Protein AF-A0A2N6B144-F1 (afdb_monomer)

Structure (mmCIF, N/CA/C/O backbone):
data_AF-A0A2N6B144-F1
#
_entry.id   AF-A0A2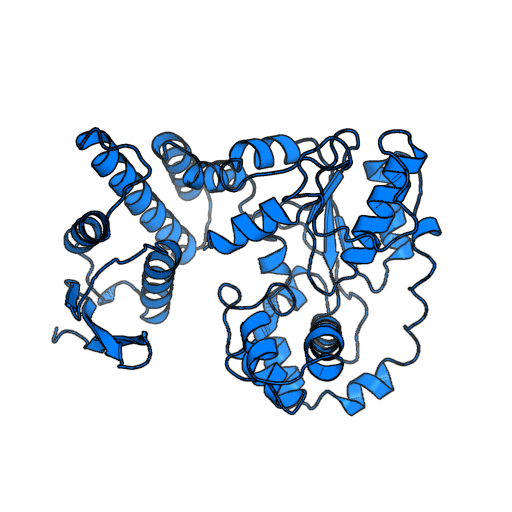N6B144-F1
#
loop_
_atom_site.group_PDB
_atom_site.id
_atom_site.type_symbol
_atom_site.label_atom_id
_atom_site.label_alt_id
_atom_site.label_comp_id
_atom_site.label_asym_id
_atom_site.label_entity_id
_atom_site.label_seq_id
_atom_site.pdbx_PDB_ins_code
_atom_site.Cartn_x
_atom_site.Cartn_y
_atom_site.Cartn_z
_atom_site.occupancy
_atom_site.B_iso_or_equiv
_atom_site.auth_seq_id
_atom_site.auth_comp_id
_atom_site.auth_asym_id
_atom_site.auth_atom_id
_atom_site.pdbx_PDB_model_num
ATOM 1 N N . MET A 1 1 ? -8.563 11.963 -6.409 1.00 45.41 1 MET A N 1
ATOM 2 C CA . MET A 1 1 ? -7.345 12.568 -7.002 1.00 45.41 1 MET A CA 1
ATOM 3 C C . MET A 1 1 ? -6.110 11.976 -6.321 1.00 45.41 1 MET A C 1
ATOM 5 O O . MET A 1 1 ? -6.163 11.755 -5.118 1.00 45.41 1 MET A O 1
ATOM 9 N N . VAL A 1 2 ? -5.032 11.639 -7.043 1.00 53.78 2 VAL A N 1
ATOM 10 C CA . VAL A 1 2 ? -3.823 11.057 -6.415 1.00 53.78 2 VAL A CA 1
ATOM 11 C C . VAL A 1 2 ? -3.133 12.129 -5.583 1.00 53.78 2 VAL A C 1
ATOM 13 O O . VAL A 1 2 ? -2.633 13.111 -6.125 1.00 53.78 2 VAL A O 1
ATOM 16 N N . HIS A 1 3 ? -3.101 11.970 -4.263 1.00 60.38 3 HIS A N 1
ATOM 17 C CA . HIS A 1 3 ? -2.415 12.937 -3.413 1.00 60.38 3 HIS A CA 1
ATOM 18 C C . HIS A 1 3 ? -0.895 12.818 -3.564 1.00 60.38 3 HIS A C 1
ATOM 20 O O . HIS A 1 3 ? -0.341 11.719 -3.585 1.00 60.38 3 HIS A O 1
ATOM 26 N N . LYS A 1 4 ? -0.184 13.952 -3.546 1.00 56.53 4 LYS A N 1
ATOM 27 C CA . LYS A 1 4 ? 1.290 13.998 -3.611 1.00 56.53 4 LYS A CA 1
ATOM 28 C C . LYS A 1 4 ? 1.956 13.174 -2.503 1.00 56.53 4 LYS A C 1
ATOM 30 O O . LYS A 1 4 ? 3.042 12.628 -2.683 1.00 56.53 4 LYS A O 1
ATOM 35 N N . LEU A 1 5 ? 1.308 13.069 -1.340 1.00 55.38 5 LEU A N 1
ATOM 36 C CA . LEU A 1 5 ? 1.765 12.220 -0.235 1.00 55.38 5 LEU A CA 1
ATOM 37 C C . LEU A 1 5 ? 1.720 10.729 -0.586 1.00 55.38 5 LEU A C 1
ATOM 39 O O . LEU A 1 5 ? 2.639 10.009 -0.217 1.00 55.38 5 LEU A O 1
ATOM 43 N N . LEU A 1 6 ? 0.708 10.295 -1.339 1.00 69.19 6 LEU A N 1
ATOM 44 C CA . LEU A 1 6 ? 0.580 8.912 -1.781 1.00 69.19 6 LEU A CA 1
ATOM 45 C C . LEU A 1 6 ? 1.672 8.539 -2.787 1.00 69.19 6 LEU A C 1
ATOM 47 O O . LEU A 1 6 ? 2.305 7.505 -2.619 1.00 69.19 6 LEU A O 1
ATOM 51 N N . ILE A 1 7 ? 1.946 9.402 -3.772 1.00 73.12 7 ILE A N 1
ATOM 52 C CA . ILE A 1 7 ? 3.039 9.176 -4.734 1.00 73.12 7 ILE A CA 1
ATOM 53 C C . ILE A 1 7 ? 4.362 9.009 -3.988 1.00 73.12 7 ILE A C 1
ATOM 55 O O . ILE A 1 7 ? 5.095 8.064 -4.240 1.00 73.12 7 ILE A O 1
ATOM 59 N N . ASN A 1 8 ? 4.643 9.877 -3.015 1.00 75.94 8 ASN A N 1
ATOM 60 C CA . ASN A 1 8 ? 5.875 9.779 -2.236 1.00 75.94 8 ASN A CA 1
ATOM 61 C C . ASN A 1 8 ? 5.962 8.497 -1.399 1.00 75.94 8 ASN A C 1
ATOM 63 O O . ASN A 1 8 ? 7.047 7.933 -1.305 1.00 75.94 8 ASN A O 1
ATOM 67 N N . ASP A 1 9 ? 4.862 8.056 -0.778 1.00 80.31 9 ASP A N 1
ATOM 68 C CA . ASP A 1 9 ? 4.831 6.793 -0.031 1.00 80.31 9 ASP A CA 1
ATOM 69 C C . ASP A 1 9 ? 5.096 5.602 -0.970 1.00 80.31 9 ASP A C 1
ATOM 71 O O . ASP A 1 9 ? 5.915 4.746 -0.654 1.00 80.31 9 ASP A O 1
ATOM 75 N N . VAL A 1 10 ? 4.477 5.589 -2.155 1.00 82.06 10 VAL A N 1
ATOM 76 C CA . VAL A 1 10 ? 4.651 4.518 -3.148 1.00 82.06 10 VAL A CA 1
ATOM 77 C C . VAL A 1 10 ? 6.061 4.506 -3.726 1.00 82.06 10 VAL A C 1
ATOM 79 O O . VAL A 1 10 ? 6.677 3.445 -3.760 1.00 82.06 10 VAL A O 1
ATOM 82 N N . LEU A 1 11 ? 6.598 5.659 -4.135 1.00 79.75 11 LEU A N 1
ATOM 83 C CA . LEU A 1 11 ? 7.978 5.778 -4.617 1.00 79.75 11 LEU A CA 1
ATOM 84 C C . LEU A 1 11 ? 8.982 5.301 -3.562 1.00 79.75 11 LEU A C 1
ATOM 86 O O . LEU A 1 11 ? 9.940 4.614 -3.894 1.00 79.75 11 LEU A O 1
ATOM 90 N N . ARG A 1 12 ? 8.749 5.662 -2.293 1.00 78.50 12 ARG A N 1
ATOM 91 C CA . ARG A 1 12 ? 9.614 5.292 -1.167 1.00 78.50 12 ARG A CA 1
ATOM 92 C C . ARG A 1 12 ? 9.569 3.796 -0.879 1.00 78.50 12 ARG A C 1
ATOM 94 O O . ARG A 1 12 ? 10.607 3.195 -0.624 1.00 78.50 12 ARG A O 1
ATOM 101 N N . ASP A 1 13 ? 8.369 3.224 -0.824 1.00 83.88 13 ASP A N 1
ATOM 102 C CA . ASP A 1 13 ? 8.195 1.890 -0.259 1.00 83.88 13 ASP A CA 1
ATOM 103 C C . ASP A 1 13 ? 8.275 0.783 -1.315 1.00 83.88 13 ASP A C 1
ATOM 105 O O . ASP A 1 13 ? 8.621 -0.346 -0.952 1.00 83.88 13 ASP A O 1
ATOM 109 N N . SER A 1 14 ? 7.987 1.079 -2.587 1.00 89.38 14 SER A N 1
ATOM 110 C CA . SER A 1 14 ? 8.008 0.081 -3.664 1.00 89.38 14 SER A CA 1
ATOM 111 C C . SER A 1 14 ? 9.380 -0.568 -3.815 1.00 89.38 14 SER A C 1
ATOM 113 O O . SER A 1 14 ? 10.409 0.100 -3.800 1.00 89.38 14 SER A O 1
ATOM 115 N N . ALA A 1 15 ? 9.384 -1.885 -3.987 1.00 91.56 15 ALA A N 1
ATOM 116 C CA . ALA A 1 15 ? 10.585 -2.665 -4.247 1.00 91.56 15 ALA A CA 1
ATOM 117 C C . ALA A 1 15 ? 10.649 -2.979 -5.743 1.00 91.56 15 ALA A C 1
ATOM 119 O O . ALA A 1 15 ? 9.982 -3.895 -6.227 1.00 91.56 15 ALA A O 1
ATOM 120 N N . VAL A 1 16 ? 11.419 -2.181 -6.482 1.00 92.75 16 VAL A N 1
ATOM 121 C CA . VAL A 1 16 ? 11.670 -2.391 -7.913 1.00 92.75 16 VAL A CA 1
ATOM 122 C C . VAL A 1 16 ? 13.075 -2.940 -8.063 1.00 92.75 16 VAL A C 1
ATOM 124 O O . VAL A 1 16 ? 14.030 -2.251 -7.710 1.00 92.75 16 VAL A O 1
ATOM 127 N N . SER A 1 17 ? 13.211 -4.167 -8.561 1.00 92.44 17 SER A N 1
ATOM 128 C CA . SER A 1 17 ? 14.530 -4.794 -8.677 1.00 92.44 17 SER A CA 1
ATOM 129 C C . SER A 1 17 ? 15.419 -4.100 -9.707 1.00 92.44 17 SER A C 1
ATOM 131 O O . SER A 1 17 ? 14.945 -3.669 -10.765 1.00 92.44 17 SER A O 1
ATOM 133 N N . LYS A 1 18 ? 16.718 -4.019 -9.408 1.00 90.25 18 LYS A N 1
ATOM 134 C CA . LYS A 1 18 ? 17.760 -3.601 -10.354 1.00 90.25 18 LYS A CA 1
ATOM 135 C C . LYS A 1 18 ? 17.944 -4.642 -11.462 1.00 90.25 18 LYS A C 1
ATOM 137 O O . LYS A 1 18 ? 17.937 -4.277 -12.634 1.00 90.25 18 LYS A O 1
ATOM 142 N N . GLU A 1 19 ? 18.002 -5.917 -11.087 1.00 91.38 19 GLU A N 1
ATOM 143 C CA . GLU A 1 19 ? 18.408 -7.022 -11.967 1.00 91.38 19 GLU A CA 1
ATOM 144 C C . GLU A 1 19 ? 17.214 -7.883 -12.408 1.00 91.38 19 GLU A C 1
ATOM 146 O O . GLU A 1 19 ? 17.092 -8.261 -13.575 1.00 91.38 19 GLU A O 1
ATOM 151 N N . GLU A 1 20 ? 16.268 -8.128 -11.502 1.00 93.12 20 GLU A N 1
ATOM 152 C CA . GLU A 1 20 ? 15.126 -9.007 -11.728 1.00 93.12 20 GLU A CA 1
ATOM 153 C C . GLU A 1 20 ? 13.906 -8.301 -12.316 1.00 93.12 20 GLU A C 1
ATOM 155 O O . GLU A 1 20 ? 13.755 -7.075 -12.301 1.00 93.12 20 GLU A O 1
ATOM 160 N N . LYS A 1 21 ? 12.975 -9.089 -12.853 1.00 93.94 21 LYS A N 1
ATOM 161 C CA . LYS A 1 21 ? 11.832 -8.572 -13.617 1.00 93.94 21 LYS A CA 1
ATOM 162 C C . LYS A 1 21 ? 10.627 -8.191 -12.763 1.00 93.94 21 LYS A C 1
ATOM 164 O O . LYS A 1 21 ? 9.527 -8.199 -13.293 1.00 93.94 21 LYS A O 1
ATOM 169 N N . TYR A 1 22 ? 10.782 -7.826 -11.490 1.00 96.38 22 TYR A N 1
ATOM 170 C CA . TYR A 1 22 ? 9.640 -7.488 -10.629 1.00 96.38 22 TYR A CA 1
ATOM 171 C C . TYR A 1 22 ? 9.606 -6.037 -10.140 1.00 96.38 22 TYR A C 1
ATOM 173 O O . TYR A 1 22 ? 10.629 -5.365 -9.982 1.00 96.38 22 TYR A O 1
ATOM 181 N N . ALA A 1 23 ? 8.385 -5.588 -9.856 1.00 95.62 23 ALA A N 1
ATOM 182 C CA . ALA A 1 23 ? 8.074 -4.396 -9.087 1.00 95.62 23 ALA A CA 1
ATOM 183 C C . ALA A 1 23 ? 6.974 -4.728 -8.071 1.00 95.62 23 ALA A C 1
ATOM 185 O O . ALA A 1 23 ? 5.839 -5.032 -8.443 1.00 95.62 23 ALA A O 1
ATOM 186 N N . TYR A 1 24 ? 7.315 -4.673 -6.787 1.00 95.56 24 TYR A N 1
ATOM 187 C CA . TYR A 1 24 ? 6.402 -4.950 -5.687 1.00 95.56 24 TYR A CA 1
ATOM 188 C C . TYR A 1 24 ? 5.908 -3.651 -5.045 1.00 95.56 24 TYR A C 1
ATOM 190 O O . TYR A 1 24 ? 6.710 -2.836 -4.583 1.00 95.56 24 TYR A O 1
ATOM 198 N N . PHE A 1 25 ? 4.587 -3.486 -4.983 1.00 93.88 25 PHE A N 1
ATOM 199 C CA . PHE A 1 25 ? 3.915 -2.345 -4.362 1.00 93.88 25 PHE A CA 1
ATOM 200 C C . PHE A 1 25 ? 3.416 -2.751 -2.975 1.00 93.88 25 PHE A C 1
ATOM 202 O O . PHE A 1 25 ? 2.409 -3.456 -2.869 1.00 93.88 25 PHE A O 1
ATOM 209 N N . PRO A 1 26 ? 4.103 -2.358 -1.897 1.00 92.44 26 PRO A N 1
ATOM 210 C CA . PRO A 1 26 ? 3.796 -2.866 -0.576 1.00 92.44 26 PRO A CA 1
ATOM 211 C C . PRO A 1 26 ? 2.563 -2.229 0.047 1.00 92.44 26 PRO A C 1
ATOM 213 O O . PRO A 1 26 ? 2.317 -1.030 -0.068 1.00 92.44 26 PRO A O 1
ATOM 216 N N . ILE A 1 27 ? 1.853 -3.037 0.830 1.00 93.62 27 ILE A N 1
ATOM 217 C CA . ILE A 1 27 ? 0.702 -2.603 1.615 1.00 93.62 27 ILE A CA 1
ATOM 218 C C . ILE A 1 27 ? 0.963 -2.897 3.090 1.00 93.62 27 ILE A C 1
ATOM 220 O O . ILE A 1 27 ? 1.301 -4.016 3.490 1.00 93.62 27 ILE A O 1
ATOM 224 N N . GLY A 1 28 ? 0.801 -1.875 3.935 1.00 91.44 28 GLY A N 1
ATOM 225 C CA . GLY A 1 28 ? 0.927 -2.026 5.381 1.00 91.44 28 GLY A CA 1
ATOM 226 C C . GLY A 1 28 ? 0.003 -3.132 5.893 1.00 91.44 28 GLY A C 1
ATOM 227 O O . GLY A 1 28 ? -1.165 -3.181 5.524 1.00 91.44 28 GLY A O 1
ATOM 228 N N . LYS A 1 29 ? 0.528 -4.018 6.748 1.00 93.12 29 LYS A N 1
ATOM 229 C CA . LYS A 1 29 ? -0.225 -5.114 7.397 1.00 93.12 29 LYS A CA 1
ATOM 230 C C . LYS A 1 29 ? -0.745 -6.230 6.469 1.00 93.12 29 LYS A C 1
ATOM 232 O O . LYS A 1 29 ? -1.492 -7.090 6.933 1.00 93.12 29 LYS A O 1
ATOM 237 N N . ALA A 1 30 ? -0.260 -6.290 5.229 1.00 92.56 30 ALA A N 1
ATOM 238 C CA . ALA A 1 30 ? -0.461 -7.400 4.292 1.00 92.56 30 ALA A CA 1
ATOM 239 C C . ALA A 1 30 ? 0.868 -8.139 4.015 1.00 92.56 30 ALA A C 1
ATOM 241 O O . ALA A 1 30 ? 1.369 -8.156 2.900 1.00 92.56 30 ALA A O 1
ATOM 242 N N . ALA A 1 31 ? 1.505 -8.669 5.069 1.00 88.19 31 ALA A N 1
ATOM 243 C CA . ALA A 1 31 ? 2.791 -9.391 5.005 1.00 88.19 31 ALA A CA 1
ATOM 244 C C . ALA A 1 31 ? 3.991 -8.621 4.405 1.00 88.19 31 ALA A C 1
ATOM 246 O O . ALA A 1 31 ? 5.007 -9.229 4.090 1.00 88.19 31 ALA A O 1
ATOM 247 N N . ASN A 1 32 ? 3.927 -7.289 4.302 1.00 88.31 32 ASN A N 1
ATOM 248 C CA . ASN A 1 32 ? 4.950 -6.472 3.636 1.00 88.31 32 ASN A CA 1
ATOM 249 C C . ASN A 1 32 ? 6.405 -6.818 4.008 1.00 88.31 32 ASN A C 1
ATOM 251 O O . ASN A 1 32 ? 7.221 -7.063 3.124 1.00 88.31 32 ASN A O 1
ATOM 255 N N . THR A 1 33 ? 6.723 -6.872 5.303 1.00 85.44 33 THR A N 1
ATOM 256 C CA . THR A 1 33 ? 8.071 -7.201 5.787 1.00 85.44 33 THR A CA 1
ATOM 257 C C . THR A 1 33 ? 8.536 -8.573 5.295 1.00 85.44 33 THR A C 1
ATOM 259 O O . THR A 1 33 ? 9.674 -8.700 4.851 1.00 85.44 33 THR A O 1
ATOM 262 N N . ASN A 1 34 ? 7.655 -9.575 5.306 1.00 86.81 34 ASN A N 1
ATOM 263 C CA . ASN A 1 34 ? 7.978 -10.938 4.883 1.00 86.81 34 ASN A CA 1
ATOM 264 C C . ASN A 1 34 ? 8.206 -11.013 3.375 1.00 86.81 34 ASN A C 1
ATOM 266 O O . ASN A 1 34 ? 9.180 -11.610 2.943 1.00 86.81 34 ASN A O 1
ATOM 270 N N . ILE A 1 35 ? 7.371 -10.341 2.578 1.00 91.25 35 ILE A N 1
ATOM 271 C CA . ILE A 1 35 ? 7.537 -10.296 1.117 1.00 91.25 35 ILE A CA 1
ATOM 272 C C . ILE A 1 35 ? 8.842 -9.614 0.733 1.00 91.25 35 ILE A C 1
ATOM 274 O O . ILE A 1 35 ? 9.563 -10.103 -0.127 1.00 91.25 35 ILE A O 1
ATOM 278 N N . LYS A 1 36 ? 9.183 -8.510 1.400 1.00 89.12 36 LYS A N 1
ATOM 279 C CA . LYS A 1 36 ? 10.456 -7.828 1.174 1.00 89.12 36 LYS A CA 1
ATOM 280 C C . LYS A 1 36 ? 11.663 -8.700 1.530 1.00 89.12 36 LYS A C 1
ATOM 282 O O . LYS A 1 36 ? 12.627 -8.703 0.774 1.00 89.12 36 LYS A O 1
ATOM 287 N N . ARG A 1 37 ? 11.608 -9.448 2.640 1.00 86.12 37 ARG A N 1
ATOM 288 C CA . ARG A 1 37 ? 12.660 -10.416 3.003 1.00 86.12 37 ARG A CA 1
ATOM 289 C C . ARG A 1 37 ? 12.766 -11.538 1.979 1.00 86.12 37 ARG A C 1
ATOM 291 O O . ARG A 1 37 ? 13.858 -11.796 1.501 1.00 86.12 37 ARG A O 1
ATOM 298 N N . TRP A 1 38 ? 11.638 -12.123 1.590 1.00 88.56 38 TRP A N 1
ATOM 299 C CA . TRP A 1 38 ? 11.583 -13.172 0.578 1.00 88.56 38 TRP A CA 1
ATOM 300 C C . TRP A 1 38 ? 12.188 -12.716 -0.759 1.00 88.56 38 TRP A C 1
ATOM 302 O O . TRP A 1 38 ? 13.049 -13.396 -1.308 1.00 88.56 38 TRP A O 1
ATOM 312 N N . LEU A 1 39 ? 11.805 -11.535 -1.257 1.00 90.50 39 LEU A N 1
ATOM 313 C CA . LEU A 1 39 ? 12.391 -10.962 -2.473 1.00 90.50 39 LEU A CA 1
ATOM 314 C C . LEU A 1 39 ? 13.906 -10.790 -2.335 1.00 90.50 39 LEU A C 1
ATOM 316 O O . LEU A 1 39 ? 14.644 -11.148 -3.244 1.00 90.50 39 LEU A O 1
ATOM 320 N N . TRP A 1 40 ? 14.374 -10.290 -1.192 1.00 87.25 40 TRP A N 1
ATOM 321 C CA . TRP A 1 40 ? 15.803 -10.135 -0.932 1.00 87.25 40 TRP A CA 1
ATOM 322 C C . TRP A 1 40 ? 16.546 -11.474 -0.915 1.00 87.25 40 TRP A C 1
ATOM 324 O O . TRP A 1 40 ? 17.607 -11.603 -1.515 1.00 87.25 40 TRP A O 1
ATOM 334 N N . GLU A 1 41 ? 15.993 -12.489 -0.252 1.00 85.69 41 GLU A N 1
ATOM 335 C CA . GLU A 1 41 ? 16.571 -13.834 -0.203 1.00 85.69 41 GLU A CA 1
ATOM 336 C C . GLU A 1 41 ? 16.700 -14.443 -1.603 1.00 85.69 41 GLU A C 1
ATOM 338 O O . GLU A 1 41 ? 17.724 -15.056 -1.912 1.00 85.69 41 GLU A O 1
ATOM 343 N N . VAL A 1 42 ? 15.707 -14.225 -2.472 1.00 88.44 42 VAL A N 1
ATOM 344 C CA . VAL A 1 42 ? 15.773 -14.639 -3.880 1.00 88.44 42 VAL A CA 1
ATOM 345 C C . VAL A 1 42 ? 16.893 -13.902 -4.622 1.00 88.44 42 VAL A C 1
ATOM 347 O O . VAL A 1 42 ? 17.665 -14.541 -5.334 1.00 88.44 42 VAL A O 1
ATOM 350 N N . GLU A 1 43 ? 17.033 -12.588 -4.434 1.00 89.19 43 GLU A N 1
ATOM 351 C CA . GLU A 1 43 ? 18.105 -11.784 -5.049 1.00 89.19 43 GLU A CA 1
ATOM 352 C C . GLU A 1 43 ? 19.500 -12.254 -4.597 1.00 89.19 43 GLU A C 1
ATOM 354 O O . GLU A 1 43 ? 20.403 -12.433 -5.418 1.00 89.19 43 GLU A O 1
ATOM 359 N N . CYS A 1 44 ? 19.667 -12.552 -3.304 1.00 85.12 44 CYS A N 1
ATOM 360 C CA . CYS A 1 44 ? 20.898 -13.129 -2.761 1.00 85.12 44 CYS A CA 1
ATOM 361 C C . CYS A 1 44 ? 21.197 -14.512 -3.342 1.00 85.12 44 CYS A C 1
ATOM 363 O O . CYS A 1 44 ? 22.329 -14.779 -3.745 1.00 85.12 44 CYS A O 1
ATOM 365 N N . ALA A 1 45 ? 20.196 -15.395 -3.415 1.00 86.88 45 ALA A N 1
ATOM 366 C CA . ALA A 1 45 ? 20.359 -16.743 -3.963 1.00 86.88 45 ALA A CA 1
ATOM 367 C C . ALA A 1 45 ? 20.784 -16.733 -5.440 1.00 86.88 45 ALA A C 1
ATOM 369 O O . ALA A 1 45 ? 21.384 -17.692 -5.925 1.00 86.88 45 ALA A O 1
ATOM 370 N N . ARG A 1 46 ? 20.492 -15.641 -6.150 1.00 86.06 46 ARG A N 1
ATOM 371 C CA . ARG A 1 46 ? 20.848 -15.434 -7.556 1.00 86.06 46 ARG A CA 1
ATOM 372 C C . ARG A 1 46 ? 22.146 -14.645 -7.743 1.00 86.06 46 ARG A C 1
ATOM 374 O O . ARG A 1 46 ? 22.598 -14.478 -8.871 1.00 86.06 46 ARG A O 1
ATOM 381 N N . GLY A 1 47 ? 22.782 -14.236 -6.645 1.00 85.19 47 GLY A N 1
ATOM 382 C CA . GLY A 1 47 ? 24.083 -13.573 -6.645 1.00 85.19 47 GLY A CA 1
ATOM 383 C C . GLY A 1 47 ? 24.035 -12.077 -6.950 1.00 85.19 47 GLY A C 1
ATOM 384 O O . GLY A 1 47 ? 25.083 -11.501 -7.236 1.00 85.19 47 GLY A O 1
ATOM 385 N N . TYR A 1 48 ? 22.857 -11.449 -6.893 1.00 82.00 48 TYR A N 1
ATOM 386 C CA . TYR A 1 48 ? 22.708 -10.012 -7.150 1.00 82.00 48 TYR A CA 1
ATOM 387 C C . TYR A 1 48 ? 22.942 -9.147 -5.916 1.00 82.00 48 TYR A C 1
ATOM 389 O O . TYR A 1 48 ? 23.247 -7.968 -6.061 1.00 82.00 48 TYR A O 1
ATOM 397 N N . GLU A 1 49 ? 22.838 -9.719 -4.715 1.00 75.62 49 GLU A N 1
ATOM 398 C CA . GLU A 1 49 ? 23.005 -8.977 -3.469 1.00 75.62 49 GLU A CA 1
ATOM 399 C C . GLU A 1 49 ? 23.734 -9.794 -2.402 1.00 75.62 49 GLU A C 1
ATOM 401 O O . GLU A 1 49 ? 23.711 -11.029 -2.395 1.00 75.62 49 GLU A O 1
ATOM 406 N N . THR A 1 50 ? 24.374 -9.095 -1.467 1.00 66.62 50 THR A N 1
ATOM 407 C CA . THR A 1 50 ? 25.009 -9.738 -0.316 1.00 66.62 50 THR A CA 1
ATOM 408 C C . THR A 1 50 ? 23.968 -10.212 0.710 1.00 66.62 50 THR A C 1
ATOM 410 O O . THR A 1 50 ? 22.933 -9.563 0.889 1.00 66.62 50 THR A O 1
ATOM 413 N N . PRO A 1 51 ? 24.196 -11.356 1.390 1.00 66.44 51 PRO A N 1
ATOM 414 C CA . PRO A 1 51 ? 23.272 -11.853 2.399 1.00 66.44 51 PRO A CA 1
ATOM 415 C C . PRO A 1 51 ? 23.013 -10.818 3.489 1.00 66.44 51 PRO A C 1
ATOM 417 O O . PRO A 1 51 ? 23.934 -10.173 3.991 1.00 66.44 51 PRO A O 1
ATOM 420 N N . VAL A 1 52 ? 21.752 -10.723 3.895 1.00 62.22 52 VAL A N 1
ATOM 421 C CA . VAL A 1 52 ? 21.320 -9.903 5.024 1.00 62.22 52 VAL A CA 1
ATOM 422 C C . VAL A 1 52 ? 22.137 -10.249 6.285 1.00 62.22 52 VAL A C 1
ATOM 424 O O . VAL A 1 52 ? 22.203 -11.427 6.651 1.00 62.22 52 VAL A O 1
ATOM 427 N N . PRO A 1 53 ? 22.736 -9.268 6.992 1.00 57.09 53 PRO A N 1
ATOM 428 C CA . PRO A 1 53 ? 23.414 -9.518 8.264 1.00 57.09 53 PRO A CA 1
ATOM 429 C C . PRO A 1 53 ? 22.484 -10.173 9.300 1.00 57.09 53 PRO A C 1
ATOM 431 O O . PRO A 1 53 ? 21.296 -9.877 9.358 1.00 57.09 53 PRO A O 1
ATOM 434 N N . GLN A 1 54 ? 23.023 -11.024 10.182 1.00 48.28 54 GLN A N 1
ATOM 435 C CA . GLN A 1 54 ? 22.243 -11.681 11.252 1.00 48.28 54 GLN A CA 1
ATOM 436 C C . GLN A 1 54 ? 21.644 -10.709 12.292 1.00 48.28 54 GLN A C 1
ATOM 438 O O . GLN A 1 54 ? 20.769 -11.097 13.068 1.00 48.28 54 GLN A O 1
ATOM 443 N N . THR A 1 55 ? 22.116 -9.463 12.355 1.00 49.25 55 THR A N 1
ATOM 444 C CA . THR A 1 55 ? 21.574 -8.418 13.234 1.00 49.25 55 THR A CA 1
ATOM 445 C C . THR A 1 55 ? 20.375 -7.721 12.584 1.00 49.25 55 THR A C 1
ATOM 447 O O . THR A 1 55 ? 20.243 -7.714 11.369 1.00 49.25 55 THR A O 1
ATOM 450 N N . TYR A 1 56 ? 19.472 -7.168 13.409 1.00 46.09 56 TYR A N 1
ATOM 451 C CA . TYR A 1 56 ? 18.190 -6.561 13.008 1.00 46.09 56 TYR A CA 1
ATOM 452 C C . TYR A 1 56 ? 18.217 -5.895 11.617 1.00 46.09 56 TYR A C 1
ATOM 454 O O . TYR A 1 56 ? 18.835 -4.849 11.427 1.00 46.09 56 TYR A O 1
ATOM 462 N N . PHE A 1 57 ? 17.501 -6.510 10.673 1.00 56.59 57 PHE A N 1
ATOM 463 C CA . PHE A 1 57 ? 17.391 -6.073 9.288 1.00 56.59 57 PHE A CA 1
ATOM 464 C C . PHE A 1 57 ? 16.040 -5.402 9.041 1.00 56.59 57 PHE A C 1
ATOM 466 O O . PHE A 1 57 ? 14.993 -6.060 8.987 1.00 56.59 57 PHE A O 1
ATOM 473 N N . ASP A 1 58 ? 16.056 -4.077 8.901 1.00 63.84 58 ASP A N 1
ATOM 474 C CA . ASP A 1 58 ? 14.865 -3.311 8.547 1.00 63.84 58 ASP A CA 1
ATOM 475 C C . ASP A 1 58 ? 14.776 -3.117 7.032 1.00 63.84 58 ASP A C 1
ATOM 477 O O . ASP A 1 58 ? 15.211 -2.101 6.487 1.00 63.84 58 ASP A O 1
ATOM 481 N N . VAL A 1 59 ? 14.151 -4.086 6.359 1.00 60.91 59 VAL A N 1
ATOM 482 C CA . VAL A 1 59 ? 13.812 -4.045 4.923 1.00 60.91 59 VAL A CA 1
ATOM 483 C C . VAL A 1 59 ? 13.097 -2.765 4.472 1.00 60.91 59 VAL A C 1
ATOM 485 O O . VAL A 1 59 ? 12.999 -2.504 3.273 1.00 60.91 59 VAL A O 1
ATOM 488 N N . HIS A 1 60 ? 12.547 -1.966 5.392 1.00 64.25 60 HIS A N 1
ATOM 489 C CA . HIS A 1 60 ? 11.844 -0.735 5.051 1.00 64.25 60 HIS A CA 1
ATOM 490 C C . HIS A 1 60 ? 12.780 0.471 4.864 1.00 64.25 60 HIS A C 1
ATOM 492 O O . HIS A 1 60 ? 12.370 1.432 4.217 1.00 64.25 60 HIS A O 1
ATOM 498 N N . ASN A 1 61 ? 14.032 0.424 5.343 1.00 58.78 61 ASN A N 1
ATOM 499 C CA . ASN A 1 61 ? 14.948 1.578 5.303 1.00 58.78 61 ASN A CA 1
ATOM 500 C C . ASN A 1 61 ? 15.922 1.584 4.106 1.00 58.78 61 ASN A C 1
ATOM 502 O O . ASN A 1 61 ? 16.400 2.651 3.711 1.00 58.78 61 ASN A O 1
ATOM 506 N N . TYR A 1 62 ? 16.167 0.428 3.483 1.00 56.00 62 TYR A N 1
ATOM 507 C CA . TYR A 1 62 ? 17.174 0.253 2.422 1.00 56.00 62 TYR A CA 1
ATOM 508 C C . TYR A 1 62 ? 16.711 0.670 1.011 1.00 56.00 62 TYR A C 1
ATOM 510 O O . TYR A 1 62 ? 17.473 0.561 0.064 1.00 56.00 62 TYR A O 1
ATOM 518 N N . GLY A 1 63 ? 15.480 1.169 0.838 1.00 49.75 63 GLY A N 1
ATOM 519 C CA . GLY A 1 63 ? 15.012 1.753 -0.435 1.00 49.75 63 GLY A CA 1
ATOM 520 C C . GLY A 1 63 ? 15.123 3.283 -0.515 1.00 49.75 63 GLY A C 1
ATOM 521 O O . GLY A 1 63 ? 14.944 3.855 -1.588 1.00 49.75 63 GLY A O 1
ATOM 522 N N . TRP A 1 64 ? 15.391 3.961 0.612 1.00 47.47 64 TRP A N 1
ATOM 523 C CA . TRP A 1 64 ? 15.285 5.426 0.705 1.00 47.47 64 TRP A CA 1
ATOM 524 C C . TRP A 1 64 ? 16.472 6.123 1.382 1.00 47.47 64 TRP A C 1
ATOM 526 O O . TRP A 1 64 ? 16.884 7.182 0.914 1.00 47.47 64 TRP A O 1
ATOM 536 N N . ILE A 1 65 ? 17.008 5.578 2.483 1.00 47.62 65 ILE A N 1
ATOM 537 C CA . ILE A 1 65 ? 18.023 6.275 3.305 1.00 47.62 65 ILE A CA 1
ATOM 538 C C . ILE A 1 65 ? 19.444 5.881 2.894 1.00 47.62 65 ILE A C 1
ATOM 540 O O . ILE A 1 65 ? 20.334 6.729 2.884 1.00 47.62 65 ILE A O 1
ATOM 544 N N . ASN A 1 66 ? 19.623 4.631 2.474 1.00 49.81 66 ASN A N 1
ATOM 545 C CA . ASN A 1 66 ? 20.905 4.073 2.068 1.00 49.81 66 ASN A CA 1
ATOM 546 C C . ASN A 1 66 ? 20.813 3.681 0.590 1.00 49.81 66 ASN A C 1
ATOM 548 O O . ASN A 1 66 ? 20.565 2.534 0.246 1.00 49.81 66 ASN A O 1
ATOM 552 N N . ALA A 1 67 ? 20.944 4.669 -0.300 1.00 49.53 67 ALA A N 1
ATOM 553 C CA . ALA A 1 67 ? 21.085 4.436 -1.742 1.00 49.53 67 ALA A CA 1
ATOM 554 C C . ALA A 1 67 ? 22.485 3.894 -2.112 1.00 49.53 67 ALA A C 1
ATOM 556 O O . ALA A 1 67 ? 22.908 3.984 -3.267 1.00 49.53 67 ALA A O 1
ATOM 557 N N . ASP A 1 68 ? 23.230 3.390 -1.126 1.00 52.00 68 ASP A N 1
ATOM 558 C CA . ASP A 1 68 ? 24.472 2.679 -1.356 1.00 52.00 68 ASP A CA 1
ATOM 559 C C . ASP A 1 68 ? 24.188 1.284 -1.932 1.00 52.00 68 ASP A C 1
ATOM 561 O O . ASP A 1 68 ? 23.054 0.861 -2.162 1.00 52.00 68 ASP A O 1
ATOM 565 N N . ARG A 1 69 ? 25.266 0.606 -2.314 1.00 55.75 69 ARG A N 1
ATOM 566 C CA . ARG A 1 69 ? 25.249 -0.611 -3.130 1.00 55.75 69 ARG A CA 1
ATOM 567 C C . ARG A 1 69 ? 24.688 -1.846 -2.410 1.00 55.75 69 ARG A C 1
ATOM 569 O O . ARG A 1 69 ? 24.813 -2.922 -2.966 1.00 55.75 69 ARG A O 1
ATOM 576 N N . GLU A 1 70 ? 24.098 -1.699 -1.227 1.00 70.88 70 GLU A N 1
ATOM 577 C CA . GLU A 1 70 ? 23.737 -2.806 -0.330 1.00 70.88 70 GLU A CA 1
ATOM 578 C C . GLU A 1 70 ? 22.258 -3.217 -0.424 1.00 70.88 70 GLU A C 1
ATOM 580 O O . GLU A 1 70 ? 21.716 -3.790 0.515 1.00 70.88 70 GLU A O 1
ATOM 585 N N . THR A 1 71 ? 21.563 -2.869 -1.511 1.00 79.31 71 THR A N 1
ATOM 586 C CA . THR A 1 71 ? 20.144 -3.198 -1.724 1.00 79.31 71 THR A CA 1
ATOM 587 C C . THR A 1 71 ? 19.896 -3.664 -3.156 1.00 79.31 71 THR A C 1
ATOM 589 O O . THR A 1 71 ? 20.386 -3.017 -4.091 1.00 79.31 71 THR A O 1
ATOM 592 N N . PRO A 1 72 ? 19.053 -4.689 -3.384 1.00 85.19 72 PRO A N 1
ATOM 593 C CA . PRO A 1 72 ? 18.733 -5.145 -4.732 1.00 85.19 72 PRO A CA 1
ATOM 594 C C . PRO A 1 72 ? 17.736 -4.213 -5.438 1.00 85.19 72 PRO A C 1
ATOM 596 O O . PRO A 1 72 ? 17.447 -4.388 -6.623 1.00 85.19 72 PRO A O 1
ATOM 599 N N . TRP A 1 73 ? 17.189 -3.209 -4.739 1.00 88.88 73 TRP A N 1
ATOM 600 C CA . TRP A 1 73 ? 16.132 -2.342 -5.261 1.00 88.88 73 TRP A CA 1
ATOM 601 C C . TRP A 1 73 ? 16.631 -0.969 -5.700 1.00 88.88 73 TRP A C 1
ATOM 603 O O . TRP A 1 73 ? 17.546 -0.383 -5.121 1.00 88.88 73 TRP A O 1
ATOM 613 N N . ILE A 1 74 ? 15.989 -0.429 -6.732 1.00 86.25 74 ILE A N 1
ATOM 614 C CA . ILE A 1 74 ? 16.206 0.936 -7.206 1.00 86.25 74 ILE A CA 1
ATOM 615 C C . ILE A 1 74 ? 15.654 1.915 -6.161 1.00 86.25 74 ILE A C 1
ATOM 617 O O . ILE A 1 74 ? 14.498 1.811 -5.753 1.00 86.25 74 ILE A O 1
ATOM 621 N N . ALA A 1 75 ? 16.471 2.885 -5.750 1.00 82.19 75 ALA A N 1
ATOM 622 C CA . ALA A 1 75 ? 16.047 3.954 -4.856 1.00 82.19 75 ALA A CA 1
ATOM 623 C C . ALA A 1 75 ? 15.399 5.093 -5.657 1.00 82.19 75 ALA A C 1
ATOM 625 O O . ALA A 1 75 ? 16.046 5.700 -6.513 1.00 82.19 75 ALA A O 1
ATOM 626 N N . PHE A 1 76 ? 14.141 5.424 -5.355 1.00 80.12 76 PHE A N 1
ATOM 627 C CA . PHE A 1 76 ? 13.448 6.552 -5.981 1.00 80.12 76 PHE A CA 1
ATOM 628 C C . PHE A 1 76 ? 13.364 7.737 -5.025 1.00 80.12 76 PHE A C 1
ATOM 630 O O . PHE A 1 76 ? 12.892 7.642 -3.889 1.00 80.12 76 PHE A O 1
ATOM 637 N N . SER A 1 77 ? 13.802 8.900 -5.501 1.00 73.38 77 SER A N 1
ATOM 638 C CA . SER A 1 77 ? 13.583 10.152 -4.787 1.00 73.38 77 SER A CA 1
ATOM 639 C C . SER A 1 77 ? 12.191 10.708 -5.098 1.00 73.38 77 SER A C 1
ATOM 641 O O . SER A 1 77 ? 11.546 10.332 -6.076 1.00 73.38 77 SER A O 1
ATOM 643 N N . ARG A 1 78 ? 11.754 11.714 -4.334 1.00 66.69 78 ARG A N 1
ATOM 644 C CA . ARG A 1 78 ? 10.502 12.444 -4.616 1.00 66.69 78 ARG A CA 1
ATOM 645 C C . ARG A 1 78 ? 10.484 13.147 -5.981 1.00 66.69 78 ARG A C 1
ATOM 647 O O . ARG A 1 78 ? 9.425 13.581 -6.410 1.00 66.69 78 ARG A O 1
ATOM 654 N N . LYS A 1 79 ? 11.648 13.316 -6.618 1.00 66.25 79 LYS A N 1
ATOM 655 C CA . LYS A 1 79 ? 11.802 13.929 -7.945 1.00 66.25 79 LYS A CA 1
ATOM 656 C C . LYS A 1 79 ? 11.920 12.885 -9.063 1.00 66.25 79 LYS A C 1
ATOM 658 O O . LYS A 1 79 ? 11.924 13.252 -10.227 1.00 66.25 79 LYS A O 1
ATOM 663 N N . SER A 1 80 ? 11.990 11.600 -8.724 1.00 71.75 80 SER A N 1
ATOM 664 C CA . SER A 1 80 ? 12.265 10.501 -9.660 1.00 71.75 80 SER A CA 1
ATOM 665 C C . SER A 1 80 ? 10.984 9.864 -10.210 1.00 71.75 80 SER A C 1
ATOM 667 O O . SER A 1 80 ? 10.951 8.668 -10.474 1.00 71.75 80 SER A O 1
ATOM 669 N N . GLY A 1 81 ? 9.899 10.635 -10.346 1.00 74.25 81 GLY A N 1
ATOM 670 C CA . GLY A 1 81 ? 8.606 10.113 -10.798 1.00 74.25 81 GLY A CA 1
ATOM 671 C C . GLY A 1 81 ? 8.665 9.519 -12.212 1.00 74.25 81 GLY A C 1
ATOM 672 O O . GLY A 1 81 ? 8.181 8.412 -12.434 1.00 74.25 81 GLY A O 1
ATOM 673 N N . ALA A 1 82 ? 9.313 10.214 -13.150 1.00 76.00 82 ALA A N 1
ATOM 674 C CA . ALA A 1 82 ? 9.515 9.718 -14.513 1.00 76.00 82 ALA A CA 1
ATOM 675 C C . ALA A 1 82 ? 10.440 8.484 -14.555 1.00 76.00 82 ALA A C 1
ATOM 677 O O . ALA A 1 82 ? 10.151 7.514 -15.260 1.00 76.00 82 ALA A O 1
ATOM 678 N N . ASP A 1 83 ? 11.506 8.480 -13.747 1.00 82.81 83 ASP A N 1
ATOM 679 C CA . ASP A 1 83 ? 12.411 7.329 -13.621 1.00 82.81 83 ASP A CA 1
ATOM 680 C C . ASP A 1 83 ? 11.671 6.108 -13.069 1.00 82.81 83 ASP A C 1
ATOM 682 O O . ASP A 1 83 ? 11.871 4.993 -13.543 1.00 82.81 83 ASP A O 1
ATOM 686 N N . PHE A 1 84 ? 10.770 6.315 -12.103 1.00 85.25 84 PHE A N 1
ATOM 687 C CA . PHE A 1 84 ? 9.919 5.262 -11.560 1.00 85.25 84 PHE A CA 1
ATOM 688 C C . PHE A 1 84 ? 8.999 4.684 -12.629 1.00 85.25 84 PHE A C 1
ATOM 690 O O . PHE A 1 84 ? 8.990 3.473 -12.828 1.00 85.25 84 PHE A O 1
ATOM 697 N N . ALA A 1 85 ? 8.281 5.532 -13.371 1.00 84.25 85 ALA A N 1
ATOM 698 C CA . ALA A 1 85 ? 7.426 5.081 -14.467 1.00 84.25 85 ALA A CA 1
ATOM 699 C C . ALA A 1 85 ? 8.209 4.255 -15.504 1.00 84.25 85 ALA A C 1
ATOM 701 O O . ALA A 1 85 ? 7.765 3.181 -15.912 1.00 84.25 85 ALA A O 1
ATOM 702 N N . THR A 1 86 ? 9.403 4.727 -15.867 1.00 86.81 86 THR A N 1
ATOM 703 C CA . THR A 1 86 ? 10.310 4.040 -16.795 1.00 86.81 86 THR A CA 1
ATOM 704 C C . THR A 1 86 ? 10.751 2.688 -16.237 1.00 86.81 86 THR A C 1
ATOM 706 O O . THR A 1 86 ? 10.658 1.674 -16.927 1.00 86.81 86 THR A O 1
ATOM 709 N N . ALA A 1 87 ? 11.163 2.644 -14.968 1.00 89.38 87 ALA A N 1
ATOM 710 C CA . ALA A 1 87 ? 11.589 1.419 -14.305 1.00 89.38 87 ALA A CA 1
ATOM 711 C C . ALA A 1 87 ? 10.462 0.381 -14.203 1.00 89.38 87 ALA A C 1
ATOM 713 O O . ALA A 1 87 ? 10.739 -0.811 -14.268 1.00 89.38 87 ALA A O 1
ATOM 714 N N . LEU A 1 88 ? 9.199 0.802 -14.077 1.00 90.88 88 LEU A N 1
ATOM 715 C CA . LEU A 1 88 ? 8.036 -0.092 -14.007 1.00 90.88 88 LEU A CA 1
ATOM 716 C C . LEU A 1 88 ? 7.622 -0.697 -15.357 1.00 90.88 88 LEU A C 1
ATOM 718 O O . LEU A 1 88 ? 6.938 -1.730 -15.378 1.00 90.88 88 LEU A O 1
ATOM 722 N N . ALA A 1 89 ? 7.977 -0.060 -16.475 1.00 88.62 89 ALA A N 1
ATOM 723 C CA . ALA A 1 89 ? 7.489 -0.435 -17.802 1.00 88.62 89 ALA A CA 1
ATOM 724 C C . ALA A 1 89 ? 7.881 -1.872 -18.189 1.00 88.62 89 ALA A C 1
ATOM 726 O O . ALA A 1 89 ? 7.082 -2.589 -18.787 1.00 88.62 89 ALA A O 1
ATOM 727 N N . SER A 1 90 ? 9.075 -2.317 -17.788 1.00 88.38 90 SER A N 1
ATOM 728 C CA . SER A 1 90 ? 9.615 -3.645 -18.104 1.00 88.38 90 SER A CA 1
ATOM 729 C C . SER A 1 90 ? 9.475 -4.669 -16.971 1.00 88.38 90 SER A C 1
ATOM 731 O O . SER A 1 90 ? 10.119 -5.718 -17.017 1.00 88.38 90 SER A O 1
ATOM 733 N N . LYS A 1 91 ? 8.706 -4.359 -15.921 1.00 95.12 91 LYS A N 1
ATOM 734 C CA . LYS A 1 91 ? 8.595 -5.199 -14.720 1.00 95.12 91 LYS A CA 1
ATOM 735 C C . LYS A 1 91 ? 7.220 -5.845 -14.620 1.00 95.12 91 LYS A C 1
ATOM 737 O O . LYS A 1 91 ? 6.207 -5.215 -14.926 1.00 95.12 91 LYS A O 1
ATOM 742 N N . PHE A 1 92 ? 7.201 -7.066 -14.111 1.00 96.44 92 PHE A N 1
ATOM 743 C CA . PHE A 1 92 ? 6.041 -7.736 -13.555 1.00 96.44 92 PHE A CA 1
ATOM 744 C C . PHE A 1 92 ? 5.631 -7.024 -12.262 1.00 96.44 92 PHE A C 1
ATOM 746 O O . PHE A 1 92 ? 6.356 -7.026 -11.262 1.00 96.44 92 PHE A O 1
ATOM 753 N N . LYS A 1 93 ? 4.488 -6.348 -12.303 1.00 95.38 93 LYS A N 1
ATOM 754 C CA . LYS A 1 93 ? 3.963 -5.518 -11.223 1.00 95.38 93 LYS A CA 1
ATOM 755 C C . LYS A 1 93 ? 3.045 -6.358 -10.358 1.00 95.38 93 LYS A C 1
ATOM 757 O O . LYS A 1 93 ? 2.033 -6.862 -10.840 1.00 95.38 93 LYS A O 1
ATOM 762 N N . PHE A 1 94 ? 3.348 -6.463 -9.073 1.00 96.44 94 PHE A N 1
ATOM 763 C CA . PHE A 1 94 ? 2.473 -7.166 -8.146 1.00 96.44 94 PHE A CA 1
ATOM 764 C C . PHE A 1 94 ? 2.340 -6.452 -6.806 1.00 96.44 94 PHE A C 1
ATOM 766 O O . PHE A 1 94 ? 3.142 -5.593 -6.434 1.00 96.44 94 PHE A O 1
ATOM 773 N N . THR A 1 95 ? 1.294 -6.807 -6.075 1.00 95.94 95 THR A N 1
ATOM 774 C CA . THR A 1 95 ? 1.071 -6.375 -4.694 1.00 95.94 95 THR A CA 1
ATOM 775 C C . THR A 1 95 ? 0.528 -7.542 -3.880 1.00 95.94 95 THR A C 1
ATOM 777 O O . THR A 1 95 ? 0.048 -8.522 -4.450 1.00 95.94 95 THR A O 1
ATOM 780 N N . VAL A 1 96 ? 0.621 -7.441 -2.555 1.00 95.25 96 VAL A N 1
ATOM 781 C CA . VAL A 1 96 ? 0.043 -8.409 -1.622 1.00 95.25 96 VAL A CA 1
ATOM 782 C C . VAL A 1 96 ? -1.026 -7.703 -0.804 1.00 95.25 96 VAL A C 1
ATOM 784 O O . VAL A 1 96 ? -0.767 -6.665 -0.194 1.00 95.25 96 VAL A O 1
ATOM 787 N N . VAL A 1 97 ? -2.225 -8.270 -0.804 1.00 96.00 97 VAL A N 1
ATOM 788 C CA . VAL A 1 97 ? -3.415 -7.748 -0.133 1.00 96.00 97 VAL A CA 1
ATOM 789 C C . VAL A 1 97 ? -3.866 -8.704 0.965 1.00 96.00 97 VAL A C 1
ATOM 791 O O . VAL A 1 97 ? -3.463 -9.865 1.018 1.00 96.00 97 VAL A O 1
ATOM 794 N N . ARG A 1 98 ? -4.707 -8.203 1.865 1.00 94.31 98 ARG A N 1
ATOM 795 C CA . ARG A 1 98 ? -5.299 -8.967 2.967 1.00 94.31 98 ARG A CA 1
ATOM 796 C C . ARG A 1 98 ? -6.765 -8.619 3.146 1.00 94.31 98 ARG A C 1
ATOM 798 O O . ARG A 1 98 ? -7.138 -7.474 2.890 1.00 94.31 98 ARG A O 1
ATOM 805 N N . ASN A 1 99 ? -7.572 -9.547 3.656 1.00 94.88 99 ASN A N 1
ATOM 806 C CA . ASN A 1 99 ? -8.959 -9.260 4.009 1.00 94.88 99 ASN A CA 1
ATOM 807 C C . ASN A 1 99 ? -9.048 -7.973 4.872 1.00 94.88 99 ASN A C 1
ATOM 809 O O . ASN A 1 99 ? -8.354 -7.891 5.898 1.00 94.88 99 ASN A O 1
ATOM 813 N N . PRO A 1 100 ? -9.855 -6.958 4.489 1.00 96.38 100 PRO A N 1
ATOM 814 C CA . PRO A 1 100 ? -9.852 -5.653 5.157 1.00 96.38 100 PRO A CA 1
ATOM 815 C C . PRO A 1 100 ? -10.120 -5.708 6.668 1.00 96.38 100 PRO A C 1
ATOM 817 O O . PRO A 1 100 ? -9.476 -4.974 7.426 1.00 96.38 100 PRO A O 1
ATOM 820 N N . PHE A 1 101 ? -10.986 -6.615 7.137 1.00 95.62 101 PHE A N 1
ATOM 821 C CA . PHE A 1 101 ? -11.245 -6.798 8.570 1.00 95.62 101 PHE A CA 1
ATOM 822 C C . PHE A 1 101 ? -9.987 -7.283 9.300 1.00 95.62 101 PHE A C 1
ATOM 824 O O . PHE A 1 101 ? -9.512 -6.653 10.250 1.00 95.62 101 PHE A O 1
ATOM 831 N N . LEU A 1 102 ? -9.387 -8.372 8.809 1.00 93.19 102 LEU A N 1
ATOM 832 C CA . LEU A 1 102 ? -8.187 -8.963 9.404 1.00 93.19 102 LEU A CA 1
ATOM 833 C C . LEU A 1 102 ? -6.977 -8.028 9.325 1.00 93.19 102 LEU A C 1
ATOM 835 O O . LEU A 1 102 ? -6.142 -8.008 10.234 1.00 93.19 102 LEU A O 1
ATOM 839 N N 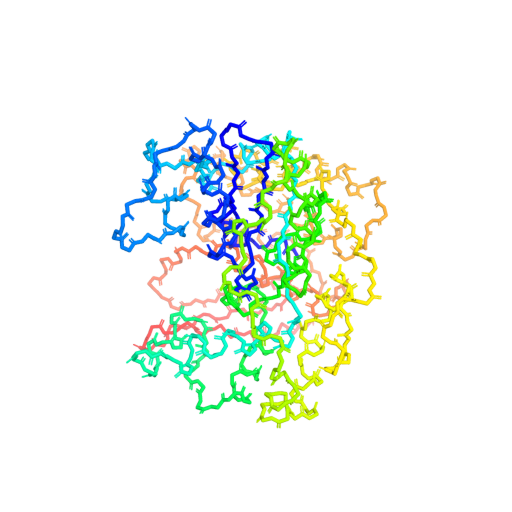. ARG A 1 103 ? -6.877 -7.235 8.255 1.00 95.50 103 ARG A N 1
ATOM 840 C CA . ARG A 1 103 ? -5.838 -6.216 8.100 1.00 95.50 103 ARG A CA 1
ATOM 841 C C . ARG A 1 103 ? -5.981 -5.113 9.147 1.00 95.50 103 ARG A C 1
ATOM 843 O O . ARG A 1 103 ? -4.986 -4.766 9.783 1.00 95.50 103 ARG A O 1
ATOM 850 N N . THR A 1 104 ? -7.201 -4.622 9.361 1.00 96.94 104 THR A N 1
ATOM 851 C CA . THR A 1 104 ? -7.506 -3.589 10.363 1.00 96.94 104 THR A CA 1
ATOM 852 C C . THR A 1 104 ? -7.152 -4.065 11.767 1.00 96.94 104 THR A C 1
ATOM 854 O O . THR A 1 104 ? -6.392 -3.400 12.474 1.00 96.94 104 THR A O 1
ATOM 857 N N . LEU A 1 105 ? -7.603 -5.268 12.140 1.00 95.50 105 LEU A N 1
ATOM 858 C CA . LEU A 1 105 ? -7.270 -5.858 13.435 1.00 95.50 105 LEU A CA 1
ATOM 859 C C . LEU A 1 105 ? -5.759 -6.079 13.588 1.00 95.50 105 LEU A C 1
ATOM 861 O O . LEU A 1 105 ? -5.187 -5.792 14.638 1.00 95.50 105 LEU A O 1
ATOM 865 N N . SER A 1 106 ? -5.077 -6.546 12.538 1.00 93.56 106 SER A N 1
ATOM 866 C CA . SER A 1 106 ? -3.619 -6.694 12.565 1.00 93.56 106 SER A CA 1
ATOM 867 C C . SER A 1 106 ? -2.908 -5.357 12.790 1.00 93.56 106 SER A C 1
ATOM 869 O O . SER A 1 106 ? -1.905 -5.319 13.503 1.00 93.56 106 SER A O 1
ATOM 871 N N . GLY A 1 107 ? -3.414 -4.272 12.198 1.00 95.06 107 GLY A N 1
ATOM 872 C CA . GLY A 1 107 ? -2.928 -2.912 12.416 1.00 95.06 107 GLY A CA 1
ATOM 873 C C . GLY A 1 107 ? -3.076 -2.469 13.868 1.00 95.06 107 GLY A C 1
ATOM 874 O O . GLY A 1 107 ? -2.078 -2.072 14.470 1.00 95.06 107 GLY A O 1
ATOM 875 N N . TYR A 1 108 ? -4.275 -2.606 14.438 1.00 97.19 108 TYR A N 1
ATOM 876 C CA . TYR A 1 108 ? -4.542 -2.292 15.844 1.00 97.19 108 TYR A CA 1
ATOM 877 C C . TYR A 1 108 ? -3.603 -3.050 16.783 1.00 97.19 108 TYR A C 1
ATOM 879 O O . TYR A 1 108 ? -2.893 -2.445 17.585 1.00 97.19 108 TYR A O 1
ATOM 887 N N . ARG A 1 109 ? -3.539 -4.379 16.644 1.00 94.44 109 ARG A N 1
ATOM 888 C CA . ARG A 1 109 ? -2.781 -5.220 17.575 1.00 94.44 109 ARG A CA 1
ATOM 889 C C . ARG A 1 109 ? -1.285 -4.922 17.557 1.00 94.44 109 ARG A C 1
ATOM 891 O O . ARG A 1 109 ? -0.643 -4.886 18.601 1.00 94.44 109 ARG A O 1
ATOM 898 N N . ASP A 1 110 ? -0.733 -4.679 16.371 1.00 91.94 110 ASP A N 1
ATOM 899 C CA . ASP A 1 110 ? 0.689 -4.378 16.190 1.00 91.94 110 ASP A CA 1
ATOM 900 C C . ASP A 1 110 ? 1.047 -2.949 16.622 1.00 91.94 110 ASP A C 1
ATOM 902 O O . ASP A 1 110 ? 2.045 -2.732 17.306 1.00 91.94 110 ASP A O 1
ATOM 906 N N . LYS A 1 111 ? 0.256 -1.951 16.211 1.00 94.00 111 LYS A N 1
ATOM 907 C CA . LYS A 1 111 ? 0.636 -0.539 16.371 1.00 94.00 111 LYS A CA 1
ATOM 908 C C . LYS A 1 111 ? 0.113 0.101 17.649 1.00 94.00 111 LYS A C 1
ATOM 910 O O . LYS A 1 111 ? 0.716 1.071 18.105 1.00 94.00 111 LYS A O 1
ATOM 915 N N . ILE A 1 112 ? -0.970 -0.434 18.209 1.00 96.19 112 ILE A N 1
ATOM 916 C CA . ILE A 1 112 ? -1.685 0.141 19.349 1.00 96.19 112 ILE A CA 1
ATOM 917 C C . ILE A 1 112 ? -1.641 -0.802 20.553 1.00 96.19 112 ILE A C 1
ATOM 919 O O . ILE A 1 112 ? -1.029 -0.434 21.551 1.00 96.19 112 ILE A O 1
ATOM 923 N N . GLU A 1 113 ? -2.217 -2.007 20.454 1.00 93.75 113 GLU A N 1
ATOM 924 C CA . GLU A 1 113 ? -2.329 -2.963 21.579 1.00 93.75 113 GLU A CA 1
ATOM 925 C C . GLU A 1 113 ? -0.945 -3.376 22.105 1.00 93.75 113 GLU A C 1
ATOM 927 O O . GLU A 1 113 ? -0.706 -3.403 23.308 1.00 93.75 113 GLU A O 1
ATOM 932 N N . SER A 1 114 ? -0.001 -3.642 21.196 1.00 92.44 114 SER A N 1
ATOM 933 C CA . SER A 1 114 ? 1.371 -4.057 21.529 1.00 92.44 114 SER A CA 1
ATOM 934 C C . SER A 1 114 ? 2.354 -2.883 21.644 1.00 92.44 114 SER A C 1
ATOM 936 O O . SER A 1 114 ? 3.574 -3.081 21.629 1.00 92.44 114 SER A O 1
ATOM 938 N N . ALA A 1 115 ? 1.863 -1.641 21.710 1.00 92.56 115 ALA A N 1
ATOM 939 C CA . ALA A 1 115 ? 2.729 -0.471 21.769 1.00 92.56 115 ALA A CA 1
ATOM 940 C C . ALA A 1 115 ? 3.548 -0.458 23.070 1.00 92.56 115 ALA A C 1
ATOM 942 O O . ALA A 1 115 ? 3.002 -0.473 24.167 1.00 92.56 115 ALA A O 1
ATOM 943 N N . LYS A 1 116 ? 4.879 -0.342 22.956 1.00 89.50 116 LYS A N 1
ATOM 944 C CA . LYS A 1 116 ? 5.783 -0.253 24.123 1.00 89.50 116 LYS A CA 1
ATOM 945 C C . LYS A 1 116 ? 5.521 0.977 25.003 1.00 89.50 116 LYS A C 1
ATOM 947 O O . LYS A 1 116 ? 5.809 0.954 26.194 1.00 89.50 116 LYS A O 1
ATOM 952 N N . HIS A 1 117 ? 5.016 2.053 24.401 1.00 91.75 117 HIS A N 1
ATOM 953 C CA . HIS A 1 117 ? 4.725 3.323 25.064 1.00 91.75 117 HIS A CA 1
ATOM 954 C C . HIS A 1 117 ? 3.321 3.799 24.656 1.00 91.75 117 HIS A C 1
ATOM 956 O O . HIS A 1 117 ? 3.203 4.659 23.775 1.00 91.75 117 HIS A O 1
ATOM 962 N N . PRO A 1 118 ? 2.252 3.201 25.213 1.00 93.56 118 PRO A N 1
ATOM 963 C CA . PRO A 1 118 ? 0.882 3.589 24.889 1.00 93.56 118 PRO A CA 1
ATOM 964 C C . PRO A 1 118 ? 0.623 5.049 25.294 1.00 93.56 118 PRO A C 1
ATOM 966 O O . PRO A 1 118 ? 1.217 5.552 26.249 1.00 93.56 118 PRO A O 1
ATOM 969 N N . GLY A 1 119 ? -0.226 5.748 24.538 1.00 95.12 119 GLY A N 1
ATOM 970 C CA . GLY A 1 119 ? -0.588 7.143 24.798 1.00 95.12 119 GLY A CA 1
ATOM 971 C C . GLY A 1 119 ? -0.419 8.096 23.602 1.00 95.12 119 GLY A C 1
ATOM 972 O O . GLY A 1 119 ? -0.165 7.663 22.471 1.00 95.12 119 GLY A O 1
ATOM 973 N N . PRO A 1 120 ? -0.546 9.420 23.829 1.00 95.25 120 PRO A N 1
ATOM 974 C CA . PRO A 1 120 ? -0.682 10.421 22.764 1.00 95.25 120 PRO A CA 1
ATOM 975 C C . PRO A 1 120 ? 0.468 10.456 21.752 1.00 95.25 120 PRO A C 1
ATOM 977 O O . PRO A 1 120 ? 0.249 10.723 20.574 1.00 95.25 120 PRO A O 1
ATOM 980 N N . ALA A 1 121 ? 1.696 10.153 22.183 1.00 95.38 121 ALA A N 1
ATOM 981 C CA . ALA A 1 121 ? 2.848 10.089 21.283 1.00 95.38 121 ALA A CA 1
ATOM 982 C C . ALA A 1 121 ? 2.721 8.946 20.260 1.00 95.38 121 ALA A C 1
ATOM 984 O O . ALA A 1 121 ? 3.045 9.128 19.086 1.00 95.38 121 ALA A O 1
ATOM 985 N N . THR A 1 122 ? 2.209 7.786 20.685 1.00 95.69 122 THR A N 1
ATOM 986 C CA . THR A 1 122 ? 1.945 6.646 19.795 1.00 95.69 122 THR A CA 1
ATOM 987 C C . THR A 1 122 ? 0.800 6.956 18.838 1.00 95.69 122 THR A C 1
ATOM 989 O O . THR A 1 122 ? 0.932 6.711 17.641 1.00 95.69 122 THR A O 1
ATOM 992 N N . ALA A 1 123 ? -0.277 7.574 19.327 1.00 95.12 123 ALA A N 1
ATOM 993 C CA . ALA A 1 123 ? -1.372 8.032 18.474 1.00 95.12 123 ALA A CA 1
ATOM 994 C C . ALA A 1 123 ? -0.883 8.988 17.378 1.00 95.12 123 ALA A C 1
ATOM 996 O O . ALA A 1 123 ? -1.090 8.736 16.193 1.00 95.12 123 ALA A O 1
ATOM 997 N N . ALA A 1 124 ? -0.135 10.025 17.768 1.00 94.56 124 ALA A N 1
ATOM 998 C CA . ALA A 1 124 ? 0.425 11.001 16.842 1.00 94.56 124 ALA A CA 1
ATOM 999 C C . ALA A 1 124 ? 1.371 10.355 15.815 1.00 94.56 124 ALA A C 1
ATOM 1001 O O . ALA A 1 124 ? 1.327 10.709 14.636 1.00 94.56 124 ALA A O 1
ATOM 1002 N N . LYS A 1 125 ? 2.189 9.375 16.233 1.00 93.50 125 LYS A N 1
ATOM 1003 C CA . LYS A 1 125 ? 3.074 8.612 15.336 1.00 93.50 125 LYS A CA 1
ATOM 1004 C C . LYS A 1 125 ? 2.296 7.920 14.215 1.00 93.50 125 LYS A C 1
ATOM 1006 O O . LYS A 1 125 ? 2.769 7.916 13.082 1.00 93.50 125 LYS A O 1
ATOM 1011 N N . PHE A 1 126 ? 1.124 7.369 14.521 1.00 94.81 126 PHE A N 1
ATOM 1012 C CA . PHE A 1 126 ? 0.255 6.689 13.556 1.00 94.81 126 PHE A CA 1
ATOM 1013 C C . PHE A 1 126 ? -0.919 7.556 13.087 1.00 94.81 126 PHE A C 1
ATOM 1015 O O . PHE A 1 126 ? -1.915 7.035 12.593 1.00 94.81 126 PHE A O 1
ATOM 1022 N N . LYS A 1 127 ? -0.786 8.884 13.214 1.00 94.19 127 LYS A N 1
ATOM 1023 C CA . LYS A 1 127 ? -1.746 9.886 12.731 1.00 94.19 127 LYS A CA 1
ATOM 1024 C C . LYS A 1 127 ? -3.174 9.715 13.262 1.00 94.19 127 LYS A C 1
ATOM 1026 O O . LYS A 1 127 ? -4.111 10.181 12.624 1.00 94.19 127 LYS A O 1
ATOM 1031 N N . LEU A 1 128 ? -3.338 9.092 14.423 1.00 95.44 128 LEU A N 1
ATOM 1032 C CA . LEU A 1 128 ? -4.620 9.021 15.115 1.00 95.44 128 LEU A CA 1
ATOM 1033 C C . LEU A 1 128 ? -4.853 10.319 15.910 1.00 95.44 128 LEU A C 1
ATOM 1035 O O . LEU A 1 128 ? -3.886 10.898 16.421 1.00 95.44 128 LEU A O 1
ATOM 1039 N N . PRO A 1 129 ? -6.107 10.793 16.029 1.00 95.38 129 PRO A N 1
ATOM 1040 C CA . PRO A 1 129 ? -6.430 12.030 16.747 1.00 95.38 129 PRO A CA 1
ATOM 1041 C C . PRO A 1 129 ? -6.145 11.937 18.255 1.00 95.38 129 PRO A C 1
ATOM 1043 O O . PRO A 1 129 ? -5.735 12.921 18.872 1.00 95.38 129 PRO A O 1
ATOM 1046 N N . SER A 1 130 ? -6.316 10.753 18.840 1.00 97.19 130 SER A N 1
ATOM 1047 C CA . SER A 1 130 ? -5.956 10.418 20.218 1.00 97.19 130 SER A CA 1
ATOM 1048 C C . SER A 1 130 ? -5.542 8.950 20.304 1.00 97.19 130 SER A C 1
ATOM 1050 O O . SER A 1 130 ? -5.648 8.209 19.326 1.00 97.19 130 SER A O 1
ATOM 1052 N N . TYR A 1 131 ? -4.999 8.531 21.449 1.00 97.75 131 TYR A N 1
ATOM 1053 C CA . TYR A 1 131 ? -4.725 7.112 21.674 1.00 97.75 131 TYR A CA 1
ATOM 1054 C C . TYR A 1 131 ? -6.060 6.409 21.931 1.00 97.75 131 TYR A C 1
ATOM 1056 O O . TYR A 1 131 ? -6.782 6.873 22.811 1.00 97.75 131 TYR A O 1
ATOM 1064 N N . PRO A 1 132 ? -6.427 5.384 21.145 1.00 97.44 132 PRO A N 1
ATOM 1065 C CA . PRO A 1 132 ? -7.668 4.661 21.369 1.00 97.44 132 PRO A CA 1
ATOM 1066 C C . PRO A 1 132 ? -7.484 3.666 22.517 1.00 97.44 132 PRO A C 1
ATOM 1068 O O . PRO A 1 132 ? -6.518 2.898 22.529 1.00 97.44 132 PRO A O 1
ATOM 1071 N N . GLU A 1 133 ? -8.420 3.671 23.458 1.00 96.19 133 GLU A N 1
ATOM 1072 C CA . GLU A 1 133 ? -8.420 2.793 24.634 1.00 96.19 133 GLU A CA 1
ATOM 1073 C C . GLU A 1 133 ? -9.010 1.408 24.313 1.00 96.19 133 GLU A C 1
ATOM 1075 O O . GLU A 1 133 ? -8.799 0.444 25.050 1.00 96.19 133 GLU A O 1
ATOM 1080 N N . SER A 1 134 ? -9.713 1.276 23.183 1.00 96.81 134 SER A N 1
ATOM 1081 C CA . SER A 1 134 ? -10.288 0.013 22.712 1.00 96.81 134 SER A CA 1
ATOM 1082 C C . SER A 1 134 ? -10.167 -0.170 21.194 1.00 96.81 134 SER A C 1
ATOM 1084 O O . SER A 1 134 ? -9.740 0.729 20.461 1.00 96.81 134 SER A O 1
ATOM 1086 N N . PHE A 1 135 ? -10.529 -1.359 20.702 1.00 97.62 135 PHE A N 1
ATOM 1087 C CA . PHE A 1 135 ? -10.577 -1.620 19.263 1.00 97.62 135 PHE A CA 1
ATOM 1088 C C . PHE A 1 135 ? -11.724 -0.857 18.588 1.00 97.62 135 PHE A C 1
ATOM 1090 O O . PHE A 1 135 ? -11.552 -0.352 17.482 1.00 97.62 135 PHE A O 1
ATOM 1097 N N . GLU A 1 136 ? -12.859 -0.711 19.271 1.00 98.19 136 GLU A N 1
ATOM 1098 C CA . GLU A 1 136 ? -14.012 0.073 18.826 1.00 98.19 136 GLU A CA 1
ATOM 1099 C C . GLU A 1 136 ? -13.614 1.534 18.583 1.00 98.19 136 GLU A C 1
ATOM 1101 O O . GLU A 1 136 ? -13.867 2.075 17.505 1.00 98.19 136 GLU A O 1
ATOM 1106 N N . GLU A 1 137 ? -12.935 2.160 19.553 1.00 98.12 137 GLU A N 1
ATOM 1107 C CA . GLU A 1 137 ? -12.448 3.537 19.423 1.00 98.12 137 GLU A CA 1
ATOM 1108 C C . GLU A 1 137 ? -11.441 3.672 18.279 1.00 98.12 137 GLU A C 1
ATOM 1110 O O . GLU A 1 137 ? -11.496 4.626 17.503 1.00 98.12 137 GLU A O 1
ATOM 1115 N N . PHE A 1 138 ? -10.545 2.694 18.131 1.00 98.31 138 PHE A N 1
ATOM 1116 C CA . PHE A 1 138 ? -9.600 2.661 17.022 1.00 98.31 138 PHE A CA 1
ATOM 1117 C C . PHE A 1 138 ? -10.310 2.594 15.661 1.00 98.31 138 PHE A C 1
ATOM 1119 O O . PHE A 1 138 ? -9.971 3.361 14.759 1.00 98.31 138 PHE A O 1
ATOM 1126 N N . VAL A 1 139 ? -11.302 1.710 15.502 1.00 98.31 139 VAL A N 1
ATOM 1127 C CA . VAL A 1 139 ? -12.080 1.578 14.259 1.00 98.31 139 VAL A CA 1
ATOM 1128 C C . VAL A 1 139 ? -12.834 2.866 13.956 1.00 98.31 139 VAL A C 1
ATOM 1130 O O . VAL A 1 139 ? -12.800 3.315 12.810 1.00 98.31 139 VAL A O 1
ATOM 1133 N N . ALA A 1 140 ? -13.456 3.487 14.961 1.00 97.94 140 ALA A N 1
ATOM 1134 C CA . ALA A 1 140 ? -14.136 4.767 14.794 1.00 97.94 140 ALA A CA 1
ATOM 1135 C C . ALA A 1 140 ? -13.176 5.844 14.264 1.00 97.94 140 ALA A C 1
ATOM 1137 O O . ALA A 1 140 ? -13.483 6.499 13.269 1.00 97.94 140 ALA A O 1
ATOM 1138 N N . MET A 1 141 ? -11.978 5.964 14.851 1.00 97.62 141 MET A N 1
ATOM 1139 C CA . MET A 1 141 ? -10.958 6.913 14.388 1.00 97.62 141 MET A CA 1
ATOM 1140 C C . MET A 1 141 ? -10.491 6.623 12.957 1.00 97.62 141 MET A C 1
ATOM 1142 O O . MET A 1 141 ? -10.380 7.544 12.158 1.00 97.62 141 MET A O 1
ATOM 1146 N N . VAL A 1 142 ? -10.234 5.359 12.604 1.00 96.88 142 VAL A N 1
ATOM 1147 C CA . VAL A 1 142 ? -9.793 4.988 11.246 1.00 96.88 142 VAL A CA 1
ATOM 1148 C C . VAL A 1 142 ? -10.888 5.239 10.205 1.00 96.88 142 VAL A C 1
ATOM 1150 O O . VAL A 1 142 ? -10.594 5.676 9.090 1.00 96.88 142 VAL A O 1
ATOM 1153 N N . CYS A 1 143 ? -12.149 4.972 10.549 1.00 96.81 143 CYS A N 1
ATOM 1154 C CA . CYS A 1 143 ? -13.276 5.164 9.638 1.00 96.81 143 CYS A CA 1
ATOM 1155 C C . CYS A 1 143 ? -13.625 6.641 9.419 1.00 96.81 143 CYS A C 1
ATOM 1157 O O . CYS A 1 143 ? -14.112 6.976 8.342 1.00 96.81 143 CYS A O 1
ATOM 1159 N N . ASP A 1 144 ? -13.344 7.506 10.395 1.00 95.44 144 ASP A N 1
ATOM 1160 C CA . ASP A 1 144 ? -13.538 8.960 10.304 1.00 95.44 144 ASP A CA 1
ATOM 1161 C C . ASP A 1 144 ? -12.434 9.665 9.489 1.00 95.44 144 ASP A C 1
ATOM 1163 O O . ASP A 1 144 ? -12.558 10.828 9.114 1.00 95.44 144 ASP A O 1
ATOM 1167 N N . GLN A 1 145 ? -11.334 8.967 9.182 1.00 91.25 145 GLN A N 1
ATOM 1168 C CA . GLN A 1 145 ? -10.201 9.531 8.451 1.00 91.25 145 GLN A CA 1
ATOM 1169 C C . GLN A 1 145 ? -10.173 9.130 6.975 1.00 91.25 145 GLN A C 1
ATOM 1171 O O . GLN A 1 145 ? -10.160 7.947 6.620 1.00 91.25 145 GLN A O 1
ATOM 1176 N N . ASP A 1 146 ? -9.980 10.126 6.110 1.00 88.50 146 ASP A N 1
ATOM 1177 C CA . ASP A 1 146 ? -9.653 9.911 4.700 1.00 88.50 146 ASP A CA 1
ATOM 1178 C C . ASP A 1 146 ? -8.334 9.148 4.529 1.00 88.50 146 ASP A C 1
ATOM 1180 O O . ASP A 1 146 ? -7.391 9.273 5.324 1.00 88.50 146 ASP A O 1
ATOM 1184 N N . ASP A 1 147 ? -8.191 8.442 3.408 1.00 88.56 147 ASP A N 1
ATOM 1185 C CA . ASP A 1 147 ? -6.949 7.741 3.062 1.00 88.56 147 ASP A CA 1
ATOM 1186 C C . ASP A 1 147 ? -5.731 8.674 3.003 1.00 88.56 147 ASP A C 1
ATOM 1188 O O . ASP A 1 147 ? -4.623 8.291 3.391 1.00 88.56 147 ASP A O 1
ATOM 1192 N N . SER A 1 148 ? -5.930 9.923 2.575 1.00 83.44 148 SER A N 1
ATOM 1193 C CA . SER A 1 148 ? -4.861 10.922 2.479 1.00 83.44 148 SER A CA 1
ATOM 1194 C C . SER A 1 148 ? -4.285 11.330 3.842 1.00 83.44 148 SER A C 1
ATOM 1196 O O . SER A 1 148 ? -3.111 11.709 3.920 1.00 83.44 148 SER A O 1
ATOM 1198 N N . GLN A 1 149 ? -5.087 11.236 4.908 1.00 85.31 149 GLN A N 1
ATOM 1199 C CA . GLN A 1 149 ? -4.693 11.565 6.283 1.00 85.31 149 GLN A CA 1
ATOM 1200 C C . GLN A 1 149 ? -4.320 10.328 7.093 1.00 85.31 149 GLN A C 1
ATOM 1202 O O . GLN A 1 149 ? -3.515 10.424 8.019 1.00 85.31 149 GLN A O 1
ATOM 1207 N N . SER A 1 150 ? -4.830 9.169 6.689 1.00 90.38 150 SER A N 1
ATOM 1208 C CA . SER A 1 150 ? -4.552 7.893 7.330 1.00 90.38 150 SER A CA 1
ATOM 1209 C C . SER A 1 150 ? -3.067 7.524 7.251 1.00 90.38 150 SER A C 1
ATOM 1211 O O . SER A 1 150 ? -2.347 7.807 6.275 1.00 90.38 150 SER A O 1
ATOM 1213 N N . ASP A 1 151 ? -2.589 6.880 8.310 1.00 93.12 151 ASP A N 1
ATOM 1214 C CA . ASP A 1 151 ? -1.298 6.207 8.304 1.00 93.12 151 ASP A CA 1
ATOM 1215 C C . ASP A 1 151 ? -1.312 5.000 7.353 1.00 93.12 151 ASP A C 1
ATOM 1217 O O . ASP A 1 151 ? -2.347 4.368 7.133 1.00 93.12 151 ASP A O 1
ATOM 1221 N N . ILE A 1 152 ? -0.151 4.667 6.783 1.00 91.00 152 ILE A N 1
ATOM 1222 C CA . ILE A 1 152 ? 0.001 3.590 5.793 1.00 91.00 152 ILE A CA 1
ATOM 1223 C C . ILE A 1 152 ? -0.454 2.215 6.315 1.00 91.00 152 ILE A C 1
ATOM 1225 O O . ILE A 1 152 ? -0.771 1.326 5.525 1.00 91.00 152 ILE A O 1
ATOM 1229 N N . HIS A 1 153 ? -0.490 2.022 7.637 1.00 94.19 153 HIS A N 1
ATOM 1230 C CA . HIS A 1 153 ? -0.931 0.771 8.249 1.00 94.19 153 HIS A CA 1
ATOM 1231 C C . HIS A 1 153 ? -2.459 0.630 8.315 1.00 94.19 153 HIS A C 1
ATOM 1233 O O . HIS A 1 153 ? -2.932 -0.498 8.443 1.00 94.19 153 HIS A O 1
ATOM 1239 N N . PHE A 1 154 ? -3.214 1.733 8.228 1.00 95.19 154 PHE A N 1
ATOM 1240 C CA . PHE A 1 154 ? -4.676 1.758 8.423 1.00 95.19 154 PHE A CA 1
ATOM 1241 C C . PHE A 1 154 ? -5.451 2.273 7.201 1.00 95.19 154 PHE A C 1
ATOM 1243 O O . PHE A 1 154 ? -6.641 2.018 7.067 1.00 95.19 154 PHE A O 1
ATOM 1250 N N . ARG A 1 155 ? -4.769 2.957 6.280 1.00 93.69 155 ARG A N 1
ATOM 1251 C CA . ARG A 1 155 ? -5.282 3.416 4.980 1.00 93.69 155 ARG A CA 1
ATOM 1252 C C . ARG A 1 155 ? -5.800 2.262 4.118 1.00 93.69 155 ARG A C 1
ATOM 1254 O O . ARG A 1 155 ? -5.271 1.158 4.232 1.00 93.69 155 ARG A O 1
ATOM 1261 N N . SER A 1 156 ? -6.748 2.503 3.214 1.00 95.31 156 SER A N 1
ATOM 1262 C CA . SER A 1 156 ? -7.215 1.499 2.250 1.00 95.31 156 SER A CA 1
ATOM 1263 C C . SER A 1 156 ? -6.080 0.951 1.376 1.00 95.31 156 SER A C 1
ATOM 1265 O O . SER A 1 156 ? -5.070 1.611 1.094 1.00 95.31 156 SER A O 1
ATOM 1267 N N . GLN A 1 157 ? -6.230 -0.301 0.975 1.00 95.31 157 GLN A N 1
ATOM 1268 C CA . GLN A 1 157 ? -5.264 -1.055 0.188 1.00 95.31 157 GLN A CA 1
ATOM 1269 C C . GLN A 1 157 ? -5.239 -0.565 -1.254 1.00 95.31 157 GLN A C 1
ATOM 1271 O O . GLN A 1 157 ? -4.167 -0.266 -1.776 1.00 95.31 157 GLN A O 1
ATOM 1276 N N . THR A 1 158 ? -6.418 -0.390 -1.850 1.00 92.50 158 THR A N 1
ATOM 1277 C CA . THR A 1 158 ? -6.596 0.125 -3.215 1.00 92.50 158 THR A CA 1
ATOM 1278 C C . THR A 1 158 ? -5.978 1.506 -3.394 1.00 92.50 158 THR A C 1
ATOM 1280 O O . THR A 1 158 ? -5.336 1.776 -4.412 1.00 92.50 158 THR A O 1
ATOM 1283 N N . TYR A 1 159 ? -6.095 2.375 -2.388 1.00 89.38 159 TYR A N 1
ATOM 1284 C CA . TYR A 1 159 ? -5.394 3.650 -2.390 1.00 89.38 159 TYR A CA 1
ATOM 1285 C C . TYR A 1 159 ? -3.886 3.444 -2.203 1.00 89.38 159 TYR A C 1
ATOM 1287 O O . TYR A 1 159 ? -3.103 3.999 -2.966 1.00 89.38 159 TYR A O 1
ATOM 1295 N N . SER A 1 160 ? -3.457 2.636 -1.225 1.00 90.12 160 SER A N 1
ATOM 1296 C CA . SER A 1 160 ? -2.032 2.433 -0.904 1.00 90.12 160 SER A CA 1
ATOM 1297 C C . SER A 1 160 ? -1.208 1.907 -2.081 1.00 90.12 160 SER A C 1
ATOM 1299 O O . SER A 1 160 ? -0.075 2.343 -2.258 1.00 90.12 160 SER A O 1
ATOM 1301 N N . CYS A 1 161 ? -1.771 1.015 -2.898 1.00 89.50 161 CYS A N 1
ATOM 1302 C CA . CYS A 1 161 ? -1.087 0.443 -4.056 1.00 89.50 161 CYS A CA 1
ATOM 1303 C C . CYS A 1 161 ? -1.366 1.182 -5.372 1.00 89.50 161 CYS A C 1
ATOM 1305 O O . CYS A 1 161 ? -0.961 0.701 -6.425 1.00 89.50 161 CYS A O 1
ATOM 1307 N N . LEU A 1 162 ? -2.048 2.336 -5.339 1.00 87.75 162 LEU A N 1
ATOM 1308 C CA . LEU A 1 162 ? -2.450 3.071 -6.544 1.00 87.75 162 LEU A CA 1
ATOM 1309 C C . LEU A 1 162 ? -3.222 2.192 -7.538 1.00 87.75 162 LEU A C 1
ATOM 1311 O O . LEU A 1 162 ? -2.976 2.250 -8.741 1.00 87.75 162 LEU A O 1
ATOM 1315 N N . TYR A 1 163 ? -4.182 1.407 -7.047 1.00 86.38 163 TYR A N 1
ATOM 1316 C CA . TYR A 1 163 ? -4.913 0.410 -7.835 1.00 86.38 163 TYR A CA 1
ATOM 1317 C C . TYR A 1 163 ? -5.528 0.958 -9.130 1.00 86.38 163 TYR A C 1
ATOM 1319 O O . TYR 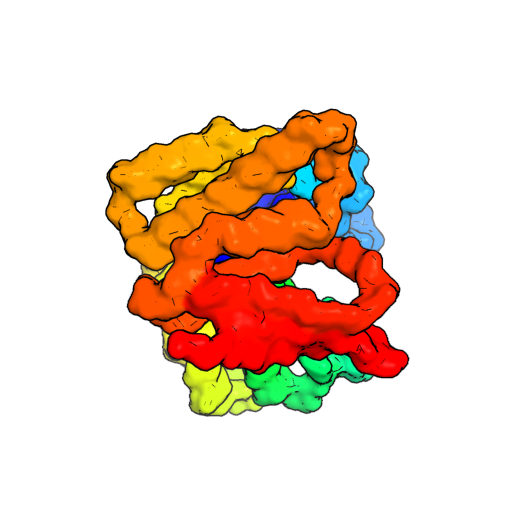A 1 163 ? -5.622 0.245 -10.110 1.00 86.38 163 TYR A O 1
ATOM 1327 N N . ASN A 1 164 ? -5.926 2.229 -9.195 1.00 81.50 164 ASN A N 1
ATOM 1328 C CA . ASN A 1 164 ? -6.460 2.790 -10.443 1.00 81.50 164 ASN A CA 1
ATOM 1329 C C . ASN A 1 164 ? -5.381 3.209 -11.459 1.00 81.50 164 ASN A C 1
ATOM 1331 O O . ASN A 1 164 ? -5.708 3.440 -12.618 1.00 81.50 164 ASN A O 1
ATOM 1335 N N . PHE A 1 165 ? -4.117 3.325 -11.055 1.00 82.94 165 PHE A N 1
ATOM 1336 C CA . PHE A 1 165 ? -3.017 3.846 -11.878 1.00 82.94 165 PHE A CA 1
ATOM 1337 C C . PHE A 1 165 ? -1.990 2.778 -12.237 1.00 82.94 165 PHE A C 1
ATOM 1339 O O . PHE A 1 165 ? -1.377 2.841 -13.297 1.00 82.94 165 PHE A O 1
ATOM 1346 N N . VAL A 1 166 ? -1.808 1.782 -11.377 1.00 85.06 166 VAL A N 1
ATOM 1347 C CA . VAL A 1 166 ? -0.872 0.689 -11.616 1.00 85.06 166 VAL A CA 1
ATOM 1348 C C . VAL A 1 166 ? -1.648 -0.494 -12.166 1.00 85.06 166 VAL A C 1
ATOM 1350 O O . VAL A 1 166 ? -2.422 -1.119 -11.454 1.00 85.06 166 VAL A O 1
ATOM 1353 N N . LYS A 1 167 ? -1.410 -0.831 -13.436 1.00 89.12 167 LYS A N 1
ATOM 1354 C CA . LYS A 1 167 ? -1.900 -2.088 -14.003 1.00 89.12 167 LYS A CA 1
ATOM 1355 C C . LYS A 1 167 ? -1.061 -3.237 -13.444 1.00 89.12 167 LYS A C 1
ATOM 1357 O O . LYS A 1 167 ? 0.058 -3.462 -13.905 1.00 89.12 167 LYS A O 1
ATOM 1362 N N . PHE A 1 168 ? -1.588 -3.913 -12.430 1.00 93.12 168 PHE A N 1
ATOM 1363 C CA . PHE A 1 168 ? -0.946 -5.076 -11.826 1.00 93.12 168 PHE A CA 1
ATOM 1364 C C . PHE A 1 168 ? -1.006 -6.288 -12.757 1.00 93.12 168 PHE A C 1
ATOM 1366 O O . PHE A 1 168 ? -2.010 -6.516 -13.426 1.00 93.12 168 PHE A O 1
ATOM 1373 N N . ASP A 1 169 ? 0.071 -7.065 -12.784 1.00 94.38 169 ASP A N 1
ATOM 1374 C CA . ASP A 1 169 ? 0.136 -8.368 -13.441 1.00 94.38 169 ASP A CA 1
ATOM 1375 C C . ASP A 1 169 ? -0.397 -9.469 -12.507 1.00 94.38 169 ASP A C 1
ATOM 1377 O O . ASP A 1 169 ? -1.075 -10.390 -12.960 1.00 94.38 169 ASP A O 1
ATOM 1381 N N . LYS A 1 170 ? -0.177 -9.328 -11.189 1.00 94.25 170 LYS A N 1
ATOM 1382 C CA . LYS A 1 170 ? -0.758 -10.190 -10.147 1.00 94.25 170 LYS A CA 1
ATOM 1383 C C . LYS A 1 170 ? -1.112 -9.389 -8.894 1.00 94.25 170 LYS A C 1
ATOM 1385 O O . LYS A 1 170 ? -0.337 -8.557 -8.428 1.00 94.25 170 LYS A O 1
ATOM 1390 N N . ILE A 1 171 ? -2.265 -9.689 -8.313 1.00 94.75 171 ILE A N 1
ATOM 1391 C CA . ILE A 1 171 ? -2.618 -9.299 -6.947 1.00 94.75 171 ILE A CA 1
ATOM 1392 C C . ILE A 1 171 ? -2.624 -10.587 -6.138 1.00 94.75 171 ILE A C 1
ATOM 1394 O O . ILE A 1 171 ? -3.305 -11.531 -6.524 1.00 94.75 171 ILE A O 1
ATOM 1398 N N . VAL A 1 172 ? -1.802 -10.625 -5.094 1.00 93.88 172 VAL A N 1
ATOM 1399 C CA . VAL A 1 172 ? -1.591 -11.807 -4.261 1.00 93.88 172 VAL A CA 1
ATOM 1400 C C . VAL A 1 172 ? -2.378 -11.670 -2.966 1.00 93.88 172 VAL A C 1
ATOM 1402 O O . VAL A 1 172 ? -2.242 -10.663 -2.269 1.00 93.88 172 VAL A O 1
ATOM 1405 N N . HIS A 1 173 ? -3.148 -12.681 -2.596 1.00 93.62 173 HIS A N 1
ATOM 1406 C CA . HIS A 1 173 ? -3.875 -12.718 -1.330 1.00 93.62 173 HIS A CA 1
ATOM 1407 C C . HIS A 1 173 ? -3.031 -13.387 -0.258 1.00 93.62 173 HIS A C 1
ATOM 1409 O O . HIS A 1 173 ? -2.534 -14.497 -0.439 1.00 93.62 173 HIS A O 1
ATOM 1415 N N . ILE A 1 174 ? -2.882 -12.733 0.896 1.00 90.75 174 ILE A N 1
ATOM 1416 C CA . ILE A 1 174 ? -2.148 -13.317 2.027 1.00 90.75 174 ILE A CA 1
ATOM 1417 C C . ILE A 1 174 ? -2.783 -14.637 2.492 1.00 90.75 174 ILE A C 1
ATOM 1419 O O . ILE A 1 174 ? -2.091 -15.513 3.002 1.00 90.75 174 ILE A O 1
ATOM 1423 N N . GLU A 1 175 ? -4.093 -14.788 2.305 1.00 89.38 175 GLU A N 1
ATOM 1424 C CA . GLU A 1 175 ? -4.843 -15.997 2.630 1.00 89.38 175 GLU A CA 1
ATOM 1425 C C . GLU A 1 175 ? -4.426 -17.197 1.757 1.00 89.38 175 GLU A C 1
ATOM 1427 O O . GLU A 1 175 ? -4.522 -18.330 2.218 1.00 89.38 175 GLU A O 1
ATOM 1432 N N . ASN A 1 176 ? -3.875 -16.946 0.562 1.00 89.00 176 ASN A N 1
ATOM 1433 C CA . ASN A 1 176 ? -3.388 -17.948 -0.397 1.00 89.00 176 ASN A CA 1
ATOM 1434 C C . ASN A 1 176 ? -1.887 -17.773 -0.703 1.00 89.00 176 ASN A C 1
ATOM 1436 O O . ASN A 1 176 ? -1.413 -18.120 -1.787 1.00 89.00 176 ASN A O 1
ATOM 1440 N N . LEU A 1 177 ? -1.131 -17.183 0.231 1.00 87.62 177 LEU A N 1
ATOM 1441 C CA . LEU A 1 177 ? 0.168 -16.581 -0.073 1.00 87.62 177 LEU A CA 1
ATOM 1442 C C . LEU A 1 177 ? 1.164 -17.544 -0.729 1.00 87.62 177 LEU A C 1
ATOM 1444 O O . LEU A 1 177 ? 1.862 -17.159 -1.661 1.00 87.62 177 LEU A O 1
ATOM 1448 N N . SER A 1 178 ? 1.243 -18.779 -0.232 1.00 84.12 178 SER A N 1
ATOM 1449 C CA . SER A 1 178 ? 2.184 -19.787 -0.736 1.00 84.12 178 SER A CA 1
ATOM 1450 C C . SER A 1 178 ? 1.939 -20.106 -2.211 1.00 84.12 178 SER A C 1
ATOM 1452 O O . SER A 1 178 ? 2.869 -20.071 -3.015 1.00 84.12 178 SER A O 1
ATOM 1454 N N . ASP A 1 179 ? 0.687 -20.381 -2.571 1.00 85.94 179 ASP A N 1
ATOM 1455 C CA . ASP A 1 179 ? 0.327 -20.820 -3.919 1.00 85.94 179 ASP A CA 1
ATOM 1456 C C . ASP A 1 179 ? 0.475 -19.666 -4.915 1.00 85.94 179 ASP A C 1
ATOM 1458 O O . ASP A 1 179 ? 1.120 -19.796 -5.958 1.00 85.94 179 ASP A O 1
ATOM 1462 N N . GLU A 1 180 ? -0.036 -18.489 -4.553 1.00 90.62 180 GLU A N 1
ATOM 1463 C CA . GLU A 1 180 ? -0.035 -17.329 -5.441 1.00 90.62 180 GLU A CA 1
ATOM 1464 C C . GLU A 1 180 ? 1.358 -16.696 -5.604 1.00 90.62 180 GLU A C 1
ATOM 1466 O O . GLU A 1 180 ? 1.658 -16.139 -6.664 1.00 90.62 180 GLU A O 1
ATOM 1471 N N . LEU A 1 181 ? 2.254 -16.826 -4.614 1.00 90.81 181 LEU A N 1
ATOM 1472 C CA . LEU A 1 181 ? 3.666 -16.463 -4.789 1.00 90.81 181 LEU A CA 1
ATOM 1473 C C . LEU A 1 181 ? 4.428 -17.430 -5.693 1.00 90.81 181 LEU A C 1
ATOM 1475 O O . LEU A 1 181 ? 5.431 -17.022 -6.282 1.00 90.81 181 LEU A O 1
ATOM 1479 N N . GLY A 1 182 ? 3.973 -18.674 -5.849 1.00 90.50 182 GLY A N 1
ATOM 1480 C CA . GLY A 1 182 ? 4.533 -19.594 -6.838 1.00 90.50 182 GLY A CA 1
ATOM 1481 C C . GLY A 1 182 ? 4.394 -19.042 -8.258 1.00 90.50 182 GLY A C 1
ATOM 1482 O O . GLY A 1 182 ? 5.357 -19.040 -9.026 1.00 90.50 182 GLY A O 1
ATOM 1483 N N . GLU A 1 183 ? 3.231 -18.467 -8.575 1.00 90.88 183 GLU A N 1
ATOM 1484 C CA . GLU A 1 183 ? 2.976 -17.814 -9.866 1.00 90.88 183 GLU A CA 1
ATOM 1485 C C . GLU A 1 183 ? 3.834 -16.558 -10.070 1.00 90.88 183 GLU A C 1
ATOM 1487 O O . GLU A 1 183 ? 4.399 -16.356 -11.151 1.00 90.88 183 GLU A O 1
ATOM 1492 N N . VAL A 1 184 ? 3.969 -15.727 -9.026 1.00 93.12 184 VAL A N 1
ATOM 1493 C CA . VAL A 1 184 ? 4.861 -14.555 -9.054 1.00 93.12 184 VAL A CA 1
ATOM 1494 C C . VAL A 1 184 ? 6.300 -15.002 -9.286 1.00 93.12 184 VAL A C 1
ATOM 1496 O O . VAL A 1 184 ? 6.976 -14.459 -10.154 1.00 93.12 184 VAL A O 1
ATOM 1499 N N . SER A 1 185 ? 6.761 -16.022 -8.562 1.00 92.50 185 SER A N 1
ATOM 1500 C CA . SER A 1 185 ? 8.128 -16.530 -8.680 1.00 92.50 185 SER A CA 1
ATOM 1501 C C . SER A 1 185 ? 8.424 -17.011 -10.097 1.00 92.50 185 SER A C 1
ATOM 1503 O O . SER A 1 185 ? 9.421 -16.617 -10.700 1.00 92.50 185 SER A O 1
ATOM 1505 N N . GLN A 1 186 ? 7.513 -17.810 -10.657 1.00 92.56 186 GLN A N 1
ATOM 1506 C CA . GLN A 1 186 ? 7.650 -18.334 -12.007 1.00 92.56 186 GLN A CA 1
ATOM 1507 C C . GLN A 1 186 ? 7.721 -17.209 -13.047 1.00 92.56 186 GLN A C 1
ATOM 1509 O O . GLN A 1 186 ? 8.532 -17.279 -13.971 1.00 92.56 186 GLN A O 1
ATOM 1514 N N . SER A 1 187 ? 6.902 -16.167 -12.884 1.00 93.62 187 SER A N 1
ATOM 1515 C CA . SER A 1 187 ? 6.827 -15.039 -13.818 1.00 93.62 187 SER A CA 1
ATOM 1516 C C . SER A 1 187 ? 8.035 -14.105 -13.718 1.00 93.62 187 SER A C 1
ATOM 1518 O O . SER A 1 187 ? 8.545 -13.635 -14.736 1.00 93.62 187 SER A O 1
ATOM 1520 N N . CYS A 1 188 ? 8.505 -13.840 -12.499 1.00 94.44 188 CYS A N 1
ATOM 1521 C CA . CYS A 1 188 ? 9.587 -12.896 -12.235 1.00 94.44 188 CYS A CA 1
ATOM 1522 C C . CYS A 1 188 ? 10.972 -13.517 -12.439 1.00 94.44 188 CYS A C 1
ATOM 1524 O O . CYS A 1 188 ? 11.834 -12.875 -13.032 1.00 94.44 188 CYS A O 1
ATOM 1526 N N . PHE A 1 189 ? 11.171 -14.754 -11.974 1.00 92.31 189 PHE A N 1
ATOM 1527 C CA . PHE A 1 189 ? 12.495 -15.371 -11.815 1.00 92.31 189 PHE A CA 1
ATOM 1528 C C . PHE A 1 189 ? 12.730 -16.585 -12.724 1.00 92.31 189 PHE A C 1
ATOM 1530 O O . PHE A 1 189 ? 13.866 -17.053 -12.844 1.00 92.31 189 PHE A O 1
ATOM 1537 N N . GLY A 1 190 ? 11.671 -17.109 -13.355 1.00 90.44 190 GLY A N 1
ATOM 1538 C CA . GLY A 1 190 ? 11.712 -18.323 -14.177 1.00 90.44 190 GLY A CA 1
ATOM 1539 C C . GLY A 1 190 ? 11.709 -19.636 -13.383 1.00 90.44 190 GLY A C 1
ATOM 1540 O O . GLY A 1 190 ? 11.745 -20.704 -13.992 1.00 90.44 190 GLY A O 1
ATOM 1541 N N . SER A 1 191 ? 11.637 -19.569 -12.053 1.00 86.62 191 SER A N 1
ATOM 1542 C CA . SER A 1 191 ? 11.638 -20.712 -11.132 1.00 86.62 191 SER A CA 1
ATOM 1543 C C . SER A 1 191 ? 10.745 -20.443 -9.923 1.00 86.62 191 SER A C 1
ATOM 1545 O O . SER A 1 191 ? 10.552 -19.294 -9.526 1.00 86.62 191 SER A O 1
ATOM 1547 N N . ASN A 1 192 ? 10.198 -21.501 -9.319 1.00 82.44 192 ASN A N 1
ATOM 1548 C CA . ASN A 1 192 ? 9.370 -21.382 -8.122 1.00 82.44 192 ASN A CA 1
ATOM 1549 C C . ASN A 1 192 ? 10.244 -21.218 -6.863 1.00 82.44 192 ASN A C 1
ATOM 1551 O O . ASN A 1 192 ? 11.084 -22.069 -6.581 1.00 82.44 192 ASN A O 1
ATOM 1555 N N . HIS A 1 193 ? 10.020 -20.142 -6.107 1.00 79.62 193 HIS A N 1
ATOM 1556 C CA . HIS A 1 193 ? 10.707 -19.831 -4.849 1.00 79.62 193 HIS A CA 1
ATOM 1557 C C . HIS A 1 193 ? 9.729 -19.702 -3.663 1.00 79.62 193 HIS A C 1
ATOM 1559 O O . HIS A 1 193 ? 10.075 -19.109 -2.640 1.00 79.62 193 HIS A O 1
ATOM 1565 N N . ALA A 1 194 ? 8.507 -20.237 -3.778 1.00 70.31 194 ALA A N 1
ATOM 1566 C CA . ALA A 1 194 ? 7.467 -20.108 -2.753 1.00 70.31 194 ALA A CA 1
ATOM 1567 C C . ALA A 1 194 ? 7.834 -20.768 -1.410 1.00 70.31 194 ALA A C 1
ATOM 1569 O O . ALA A 1 194 ? 7.443 -20.276 -0.351 1.00 70.31 194 ALA A O 1
ATOM 1570 N N . GLU A 1 195 ? 8.635 -21.840 -1.431 1.00 65.81 195 GLU A N 1
ATOM 1571 C CA . GLU A 1 195 ? 9.034 -22.590 -0.228 1.00 65.81 195 GLU A CA 1
ATOM 1572 C C . GLU A 1 195 ? 9.813 -21.739 0.792 1.00 65.81 195 GLU A C 1
ATOM 1574 O O . GLU A 1 195 ? 9.741 -22.000 1.996 1.00 65.81 195 GLU A O 1
ATOM 1579 N N . ALA A 1 196 ? 10.483 -20.673 0.337 1.00 57.50 196 ALA A N 1
ATOM 1580 C CA . ALA A 1 196 ? 11.216 -19.739 1.193 1.00 57.50 196 ALA 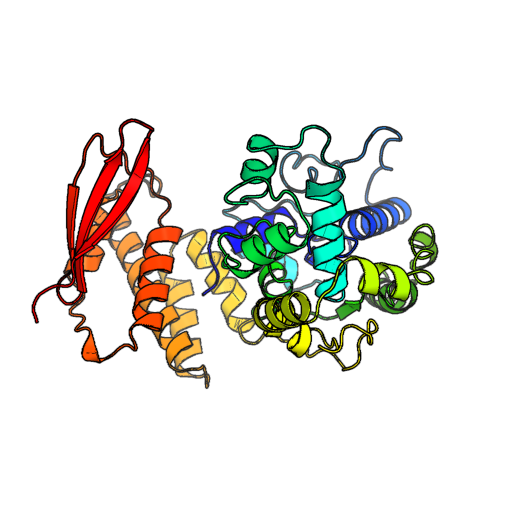A CA 1
ATOM 1581 C C . ALA A 1 196 ? 10.301 -18.890 2.107 1.00 57.50 196 ALA A C 1
ATOM 1583 O O . ALA A 1 196 ? 10.766 -18.353 3.105 1.00 57.50 196 ALA A O 1
ATOM 1584 N N . ASN A 1 197 ? 8.989 -18.813 1.840 1.00 60.06 197 ASN A N 1
ATOM 1585 C CA . ASN A 1 197 ? 8.032 -18.026 2.637 1.00 60.06 197 ASN A CA 1
ATOM 1586 C C . ASN A 1 197 ? 7.193 -18.880 3.622 1.00 60.06 197 ASN A C 1
ATOM 1588 O O . ASN A 1 197 ? 6.197 -18.430 4.189 1.00 60.06 197 ASN A O 1
ATOM 1592 N N . SER A 1 198 ? 7.564 -20.147 3.826 1.00 48.75 198 SER A N 1
ATOM 1593 C CA . SER A 1 198 ? 6.731 -21.154 4.507 1.00 48.75 198 SER A CA 1
ATOM 1594 C C . SER A 1 198 ? 6.706 -21.085 6.047 1.00 48.75 198 SER A C 1
ATOM 1596 O O . SER A 1 198 ? 5.978 -21.853 6.685 1.00 48.75 198 SER A O 1
ATOM 1598 N N . SER A 1 199 ? 7.452 -20.176 6.685 1.00 44.66 199 SER A N 1
ATOM 1599 C CA . SER A 1 199 ? 7.642 -20.192 8.145 1.00 44.66 199 SER A CA 1
ATOM 1600 C C . SER A 1 199 ? 6.562 -19.468 8.969 1.00 44.66 199 SER A C 1
ATOM 1602 O O . SER A 1 199 ? 6.432 -19.770 10.154 1.00 44.66 199 SER A O 1
ATOM 1604 N N . GLU A 1 200 ? 5.725 -18.602 8.381 1.00 43.81 200 GLU A N 1
ATOM 1605 C CA . GLU A 1 200 ? 4.737 -17.803 9.145 1.00 43.81 200 GLU A CA 1
ATOM 1606 C C . GLU A 1 200 ? 3.255 -18.031 8.766 1.00 43.81 200 GLU A C 1
ATOM 1608 O O . GLU A 1 200 ? 2.357 -17.487 9.409 1.00 43.81 200 GLU A O 1
ATOM 1613 N N . ALA A 1 201 ? 2.950 -18.901 7.797 1.00 40.62 201 ALA A N 1
ATOM 1614 C CA . ALA A 1 201 ? 1.578 -19.149 7.319 1.00 40.62 201 ALA A CA 1
ATOM 1615 C C . ALA A 1 201 ? 0.688 -20.000 8.265 1.00 40.62 201 ALA A C 1
ATOM 1617 O O . ALA A 1 201 ? -0.424 -20.383 7.909 1.00 40.62 201 ALA A O 1
ATOM 1618 N N . LYS A 1 202 ? 1.139 -20.315 9.489 1.00 34.62 202 LYS A N 1
ATOM 1619 C CA . LYS A 1 202 ? 0.489 -21.300 10.385 1.00 34.62 202 LYS A CA 1
ATOM 1620 C C . LYS A 1 202 ? -0.562 -20.746 11.362 1.00 34.62 202 LYS A C 1
ATOM 1622 O O . LYS A 1 202 ? -0.929 -21.438 12.306 1.00 34.62 202 LYS A O 1
ATOM 1627 N N . HIS A 1 203 ? -1.100 -19.542 11.160 1.00 40.91 203 HIS A N 1
ATOM 1628 C CA . HIS A 1 203 ? -2.097 -18.962 12.084 1.00 40.91 203 HIS A CA 1
ATOM 1629 C C . HIS A 1 203 ? -3.553 -18.961 11.582 1.00 40.91 203 HIS A C 1
ATOM 1631 O O . HIS A 1 203 ? -4.401 -18.284 12.161 1.00 40.91 203 HIS A O 1
ATOM 1637 N N . ALA A 1 204 ? -3.881 -19.754 10.558 1.00 38.78 204 ALA A N 1
ATOM 1638 C CA . ALA A 1 204 ? -5.227 -19.792 9.974 1.00 38.78 204 ALA A CA 1
ATOM 1639 C C . ALA A 1 204 ? -6.311 -20.475 10.844 1.00 38.78 204 ALA A C 1
ATOM 1641 O O . ALA A 1 204 ? -7.495 -20.300 10.581 1.00 38.78 204 ALA A O 1
ATOM 1642 N N . THR A 1 205 ? -5.968 -21.212 11.907 1.00 36.97 205 THR A N 1
ATOM 1643 C CA . THR A 1 205 ? -6.938 -22.067 12.631 1.00 36.97 205 THR A CA 1
ATOM 1644 C C . THR A 1 205 ? -7.549 -21.464 13.907 1.00 36.97 205 THR A C 1
ATOM 1646 O O . THR A 1 205 ? -8.111 -22.197 14.713 1.00 36.97 205 THR A O 1
ATOM 1649 N N . GLY A 1 206 ? -7.480 -20.142 14.112 1.00 45.62 206 GLY A N 1
ATOM 1650 C CA . GLY A 1 206 ? -8.083 -19.459 15.278 1.00 45.62 206 GLY A CA 1
ATOM 1651 C C . GLY A 1 206 ? -9.043 -18.312 14.943 1.00 45.62 206 GLY A C 1
ATOM 1652 O O . GLY A 1 206 ? -9.426 -17.552 15.833 1.00 45.62 206 GLY A O 1
ATOM 1653 N N . SER A 1 207 ? -9.400 -18.135 13.668 1.00 53.59 207 SER A N 1
ATOM 1654 C CA . SER A 1 207 ? -9.964 -16.875 13.176 1.00 53.59 207 SER A CA 1
ATOM 1655 C C . SER A 1 207 ? -11.403 -16.592 13.626 1.00 53.59 207 SER A C 1
ATOM 1657 O O . SER A 1 207 ? -11.723 -15.428 13.853 1.00 53.59 207 SER A O 1
ATOM 1659 N N . SER A 1 208 ? -12.239 -17.611 13.849 1.00 57.81 208 SER A N 1
ATOM 1660 C CA . SER A 1 208 ? -13.618 -17.435 14.342 1.00 57.81 208 SER A CA 1
ATOM 1661 C C . SER A 1 208 ? -13.659 -16.847 15.756 1.00 57.81 208 SER A C 1
ATOM 1663 O O . SER A 1 208 ? -14.294 -15.820 15.978 1.00 57.81 208 SER A O 1
ATOM 1665 N N . SER A 1 209 ? -12.879 -17.411 16.685 1.00 65.62 209 SER A N 1
ATOM 1666 C CA . SER A 1 209 ? -12.792 -16.912 18.070 1.00 65.62 209 SER A CA 1
ATOM 1667 C C . SER A 1 209 ? -12.225 -15.491 18.178 1.00 65.62 209 SER A C 1
ATOM 1669 O O . SER A 1 209 ? -12.562 -14.742 19.092 1.00 65.62 209 SER A O 1
ATOM 1671 N N . VAL A 1 210 ? -11.361 -15.099 17.237 1.00 75.38 210 VAL A N 1
ATOM 1672 C CA . VAL A 1 210 ? -10.808 -13.742 17.181 1.00 75.38 210 VAL A CA 1
ATOM 1673 C C . VAL A 1 210 ? -11.846 -12.768 16.628 1.00 75.38 210 VAL A C 1
ATOM 1675 O O . VAL A 1 210 ? -11.922 -11.640 17.111 1.00 75.38 210 VAL A O 1
ATOM 1678 N N . PHE A 1 211 ? -12.660 -13.193 15.659 1.00 82.19 211 PHE A N 1
ATOM 1679 C CA . PHE A 1 211 ? -13.729 -12.359 15.123 1.00 82.19 211 PHE A CA 1
ATOM 1680 C C . PHE A 1 211 ? -14.793 -12.048 16.175 1.00 82.19 211 PHE A C 1
ATOM 1682 O O . PHE A 1 211 ? -15.079 -10.879 16.405 1.00 82.19 211 PHE A O 1
ATOM 1689 N N . GLU A 1 212 ? -15.294 -13.066 16.878 1.00 81.38 212 GLU A N 1
ATOM 1690 C CA . GLU A 1 212 ? -16.289 -12.897 17.949 1.00 81.38 212 GLU A CA 1
ATOM 1691 C C . GLU A 1 212 ? -15.788 -12.001 19.089 1.00 81.38 212 GLU A C 1
ATOM 1693 O O . GLU A 1 212 ? -16.569 -11.286 19.711 1.00 81.38 212 GLU A O 1
ATOM 1698 N N . LYS A 1 213 ? -14.475 -12.012 19.354 1.00 87.19 213 LYS A N 1
ATOM 1699 C CA . LYS A 1 213 ? -13.867 -11.183 20.398 1.00 87.19 213 LYS A CA 1
ATOM 1700 C C . LYS A 1 213 ? -13.847 -9.692 20.047 1.00 87.19 213 LYS A C 1
ATOM 1702 O O . LYS A 1 213 ? -13.993 -8.874 20.948 1.00 87.19 213 LYS A O 1
ATOM 1707 N N . TYR A 1 214 ? -13.563 -9.342 18.792 1.00 91.06 214 TYR A N 1
ATOM 1708 C CA . TYR A 1 214 ? -13.260 -7.956 18.405 1.00 91.06 214 TYR A CA 1
ATOM 1709 C C . TYR A 1 214 ? -14.346 -7.292 17.556 1.00 91.06 214 TYR A C 1
ATOM 1711 O O . TYR A 1 214 ? -14.396 -6.070 17.507 1.00 91.06 214 TYR A O 1
ATOM 1719 N N . PHE A 1 215 ? -15.187 -8.045 16.848 1.00 93.12 215 PHE A N 1
ATOM 1720 C CA . PHE A 1 215 ? -16.102 -7.467 15.867 1.00 93.12 215 PHE A CA 1
ATOM 1721 C C . PHE A 1 215 ? -17.548 -7.545 16.338 1.00 93.12 215 PHE A C 1
ATOM 1723 O O . PHE A 1 215 ? -18.131 -8.621 16.451 1.00 93.12 215 PHE A O 1
ATOM 1730 N N . THR A 1 216 ? -18.142 -6.373 16.545 1.00 94.56 216 THR A N 1
ATOM 1731 C CA . THR A 1 216 ? -19.591 -6.206 16.677 1.00 94.56 216 THR A CA 1
ATOM 1732 C C . THR A 1 216 ? -20.206 -5.897 15.305 1.00 94.56 216 THR A C 1
ATOM 1734 O O . THR A 1 216 ? -19.482 -5.464 14.399 1.00 94.56 216 THR A O 1
ATOM 1737 N N . PRO A 1 217 ? -21.529 -6.077 15.125 1.00 94.88 217 PRO A N 1
ATOM 1738 C CA . PRO A 1 217 ? -22.210 -5.713 13.880 1.00 94.88 217 PRO A CA 1
ATOM 1739 C C . PRO A 1 217 ? -21.937 -4.268 13.435 1.00 94.88 217 PRO A C 1
ATOM 1741 O O . PRO A 1 217 ? -21.601 -4.039 12.277 1.00 94.88 217 PRO A O 1
ATOM 1744 N N . ASP A 1 218 ? -21.955 -3.313 14.368 1.00 96.25 218 ASP A N 1
ATOM 1745 C CA . ASP A 1 218 ? -21.716 -1.897 14.064 1.00 96.25 218 ASP A CA 1
ATOM 1746 C C . ASP A 1 218 ? -20.291 -1.642 13.546 1.00 96.25 218 ASP A C 1
ATOM 1748 O O . ASP A 1 218 ? -20.087 -0.871 12.604 1.00 96.25 218 ASP A O 1
ATOM 1752 N N . LEU A 1 219 ? -19.286 -2.316 14.124 1.00 96.88 219 LEU A N 1
ATOM 1753 C CA . LEU A 1 219 ? -17.904 -2.218 13.646 1.00 96.88 219 LEU A CA 1
ATOM 1754 C C . LEU A 1 219 ? -17.743 -2.828 12.253 1.00 96.88 219 LEU A C 1
ATOM 1756 O O . LEU A 1 219 ? -17.007 -2.290 11.423 1.00 96.88 219 LEU A O 1
ATOM 1760 N N . ILE A 1 220 ? -18.421 -3.949 11.999 1.00 96.19 220 ILE A N 1
ATOM 1761 C CA . ILE A 1 220 ? -18.426 -4.600 10.688 1.00 96.19 220 ILE A CA 1
ATOM 1762 C C . ILE A 1 220 ? -18.991 -3.634 9.647 1.00 96.19 220 ILE A C 1
ATOM 1764 O O . ILE A 1 220 ? -18.325 -3.376 8.644 1.00 96.19 220 ILE A O 1
ATOM 1768 N N . ASP A 1 221 ? -20.151 -3.034 9.904 1.00 97.31 221 ASP A N 1
ATOM 1769 C CA . ASP A 1 221 ? -20.791 -2.101 8.974 1.00 97.31 221 ASP A CA 1
ATOM 1770 C C . ASP A 1 221 ? -19.938 -0.852 8.713 1.00 97.31 221 ASP A C 1
ATOM 1772 O O . ASP A 1 221 ? -19.781 -0.430 7.560 1.00 97.31 221 ASP A O 1
ATOM 1776 N N . ALA A 1 222 ? -19.306 -0.300 9.754 1.00 97.62 222 ALA A N 1
ATOM 1777 C CA . ALA A 1 222 ? -18.384 0.825 9.615 1.00 97.62 222 ALA A CA 1
ATOM 1778 C C . ALA A 1 222 ? -17.198 0.484 8.694 1.00 97.62 222 ALA A C 1
ATOM 1780 O O . ALA A 1 222 ? -16.885 1.236 7.766 1.00 97.62 222 ALA A O 1
ATOM 1781 N N . LEU A 1 223 ? -16.573 -0.681 8.893 1.00 97.56 223 LEU A N 1
ATOM 1782 C CA . LEU A 1 223 ? -15.429 -1.128 8.096 1.00 97.56 223 LEU A CA 1
ATOM 1783 C C . LEU A 1 223 ? -15.818 -1.494 6.661 1.00 97.56 223 LEU A C 1
ATOM 1785 O O . LEU A 1 223 ? -15.076 -1.163 5.734 1.00 97.56 223 LEU A O 1
ATOM 1789 N N . LYS A 1 224 ? -16.989 -2.109 6.453 1.00 97.25 224 LYS A N 1
ATOM 1790 C CA . LYS A 1 224 ? -17.545 -2.375 5.115 1.00 97.25 224 LYS A CA 1
ATOM 1791 C C . LYS A 1 224 ? -17.703 -1.086 4.327 1.00 97.25 224 LYS A C 1
ATOM 1793 O O . LYS A 1 224 ? -17.284 -1.012 3.174 1.00 97.25 224 LYS A O 1
ATOM 1798 N N . LYS A 1 225 ? -18.256 -0.049 4.961 1.00 96.62 225 LYS A N 1
ATOM 1799 C CA . LYS A 1 225 ? -18.394 1.271 4.343 1.00 96.62 225 LYS A CA 1
ATOM 1800 C C . LYS A 1 225 ? -17.026 1.892 4.055 1.00 96.62 225 LYS A C 1
ATOM 1802 O O . LYS A 1 225 ? -16.790 2.342 2.936 1.00 96.62 225 LYS A O 1
ATOM 1807 N N . ARG A 1 226 ? -16.118 1.894 5.037 1.00 96.31 226 ARG A N 1
ATOM 1808 C CA . ARG A 1 226 ? -14.803 2.548 4.928 1.00 96.31 226 ARG A CA 1
ATOM 1809 C C . ARG A 1 226 ? -13.891 1.916 3.877 1.00 96.31 226 ARG A C 1
ATOM 1811 O O . ARG A 1 226 ? -13.154 2.634 3.198 1.00 96.31 226 ARG A O 1
ATOM 1818 N N . PHE A 1 227 ? -13.927 0.592 3.760 1.00 96.50 227 PHE A N 1
ATOM 1819 C CA . PHE A 1 227 ? -13.049 -0.193 2.892 1.00 96.50 227 PHE A CA 1
ATOM 1820 C C . PHE A 1 227 ? -13.800 -0.848 1.729 1.00 96.50 227 PHE A C 1
ATOM 1822 O O . PHE A 1 227 ? -13.317 -1.826 1.164 1.00 96.50 227 PHE A O 1
ATOM 1829 N N . LYS A 1 228 ? -14.955 -0.297 1.333 1.00 94.94 228 LYS A N 1
ATOM 1830 C CA . LYS A 1 228 ? -15.794 -0.817 0.243 1.00 94.94 228 LYS A CA 1
ATOM 1831 C C . LYS A 1 228 ? -14.989 -1.155 -1.016 1.00 94.94 228 LYS A C 1
ATOM 1833 O O . LYS A 1 228 ? -15.081 -2.270 -1.520 1.00 94.94 228 LYS A O 1
ATOM 1838 N N . SER A 1 229 ? -14.145 -0.226 -1.471 1.00 91.56 229 SER A N 1
ATOM 1839 C CA . SER A 1 229 ? -13.288 -0.430 -2.646 1.00 91.56 229 SER A CA 1
ATOM 1840 C C . SER A 1 229 ? -12.313 -1.591 -2.473 1.00 91.56 229 SER A C 1
ATOM 1842 O O . SER A 1 229 ? -12.058 -2.307 -3.431 1.00 91.56 229 SER A O 1
ATOM 1844 N N . ASP A 1 230 ? -11.778 -1.813 -1.270 1.00 95.38 230 ASP A N 1
ATOM 1845 C CA . ASP A 1 230 ? -10.882 -2.944 -1.024 1.00 95.38 230 ASP A CA 1
ATOM 1846 C C . ASP A 1 230 ? -11.637 -4.273 -1.111 1.00 95.38 230 ASP A C 1
ATOM 1848 O O . ASP A 1 230 ? -11.109 -5.231 -1.667 1.00 95.38 230 ASP A O 1
ATOM 1852 N N . PHE A 1 231 ? -12.876 -4.338 -0.615 1.00 94.56 231 PHE A N 1
ATOM 1853 C CA . PHE A 1 231 ? -13.703 -5.535 -0.766 1.00 94.56 231 PHE A CA 1
ATOM 1854 C C . PHE A 1 231 ? -14.030 -5.812 -2.236 1.00 94.56 231 PHE A C 1
ATOM 1856 O O . PHE A 1 231 ? -13.737 -6.889 -2.755 1.00 94.56 231 PHE A O 1
ATOM 1863 N N . GLU A 1 232 ? -14.583 -4.815 -2.926 1.00 91.69 232 GLU A N 1
ATOM 1864 C CA . GLU A 1 232 ? -15.072 -4.959 -4.297 1.00 91.69 232 GLU A CA 1
ATOM 1865 C C . GLU A 1 232 ? -13.941 -5.186 -5.303 1.00 91.69 232 GLU A C 1
ATOM 1867 O O . GLU A 1 232 ? -14.027 -6.087 -6.139 1.00 91.69 232 GLU A O 1
ATOM 1872 N N . LEU A 1 233 ? -12.881 -4.378 -5.225 1.00 90.38 233 LEU A N 1
ATOM 1873 C CA . LEU A 1 233 ? -11.831 -4.340 -6.241 1.00 90.38 233 LEU A CA 1
ATOM 1874 C C . LEU A 1 233 ? -10.703 -5.331 -5.985 1.00 90.38 233 LEU A C 1
ATOM 1876 O O . LEU A 1 233 ? -9.978 -5.618 -6.928 1.00 90.38 233 LEU A O 1
ATOM 1880 N N . LEU A 1 234 ? -10.540 -5.846 -4.758 1.00 93.25 234 LEU A N 1
ATOM 1881 C CA . LEU A 1 234 ? -9.502 -6.833 -4.414 1.00 93.25 234 LEU A CA 1
ATOM 1882 C C . LEU A 1 234 ? -10.069 -8.244 -4.204 1.00 93.25 234 LEU A C 1
ATOM 1884 O O . LEU A 1 234 ? -9.350 -9.140 -3.768 1.00 93.25 234 LEU A O 1
ATOM 1888 N N . GLY A 1 235 ? -11.341 -8.458 -4.547 1.00 92.69 235 GLY A N 1
ATOM 1889 C CA . GLY A 1 235 ? -11.955 -9.783 -4.613 1.00 92.69 235 GLY A CA 1
ATOM 1890 C C . GLY A 1 235 ? -12.319 -10.402 -3.262 1.00 92.69 235 GLY A C 1
ATOM 1891 O O . GLY A 1 235 ? -12.410 -11.626 -3.174 1.00 92.69 235 GLY A O 1
ATOM 1892 N N . TYR A 1 236 ? -12.544 -9.595 -2.222 1.00 94.00 236 TYR A N 1
ATOM 1893 C CA . TYR A 1 236 ? -12.972 -10.087 -0.908 1.00 94.00 236 TYR A CA 1
ATOM 1894 C C . TYR A 1 236 ? -14.490 -10.066 -0.743 1.00 94.00 236 TYR A C 1
ATOM 1896 O O . TYR A 1 236 ? -15.203 -9.276 -1.361 1.00 94.00 236 TYR A O 1
ATOM 1904 N N . SER A 1 237 ? -14.975 -10.937 0.141 1.00 92.56 237 SER A N 1
ATOM 1905 C CA . SER A 1 237 ? -16.342 -10.873 0.644 1.00 92.56 237 SER A CA 1
ATOM 1906 C C . SER A 1 237 ? -16.444 -9.797 1.717 1.00 92.56 237 SER A C 1
ATOM 1908 O O . SER A 1 237 ? -15.543 -9.664 2.544 1.00 92.56 237 SER A O 1
ATOM 1910 N N . ASP A 1 238 ? -17.555 -9.068 1.730 1.00 90.31 238 ASP A N 1
ATOM 1911 C CA . ASP A 1 238 ? -17.924 -8.163 2.817 1.00 90.31 238 ASP A CA 1
ATOM 1912 C C . ASP A 1 238 ? -18.693 -8.891 3.945 1.00 90.31 238 ASP A C 1
ATOM 1914 O O . ASP A 1 238 ? -19.183 -8.249 4.880 1.00 90.31 238 ASP A O 1
ATOM 1918 N N . ASP A 1 239 ? -18.796 -10.224 3.856 1.00 90.38 239 ASP A N 1
ATOM 1919 C CA . ASP A 1 239 ? -19.167 -11.120 4.951 1.00 90.38 239 ASP A CA 1
ATOM 1920 C C . ASP A 1 239 ? -17.927 -11.399 5.826 1.00 90.38 239 ASP A C 1
ATOM 1922 O O . ASP A 1 239 ? -16.966 -12.009 5.343 1.00 90.38 239 ASP A O 1
ATOM 1926 N N . PRO A 1 240 ? -17.923 -10.993 7.109 1.00 85.25 240 PRO A N 1
ATOM 1927 C CA . PRO A 1 240 ? -16.789 -11.189 8.016 1.00 85.25 240 PRO A CA 1
ATOM 1928 C C . PRO A 1 240 ? -16.431 -12.664 8.264 1.00 85.25 240 PRO A C 1
ATOM 1930 O O . PRO A 1 240 ? -15.298 -12.962 8.649 1.00 85.25 240 PRO A O 1
ATOM 1933 N N . LEU A 1 241 ? -17.361 -13.598 8.036 1.00 85.56 241 LEU A N 1
ATOM 1934 C CA . LEU A 1 241 ? -17.109 -15.034 8.178 1.00 85.56 241 LEU A CA 1
ATOM 1935 C C . LEU A 1 241 ? -16.415 -15.630 6.947 1.00 85.56 241 LEU A C 1
ATOM 1937 O O . LEU A 1 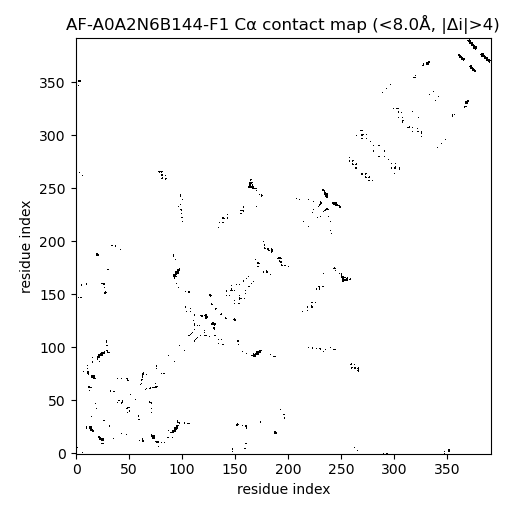241 ? -15.824 -16.708 7.031 1.00 85.56 241 LEU A O 1
ATOM 1941 N N . VAL A 1 242 ? -16.426 -14.920 5.818 1.00 88.38 242 VAL A N 1
ATOM 1942 C CA . VAL A 1 242 ? -15.786 -15.344 4.572 1.00 88.38 242 VAL A CA 1
ATOM 1943 C C . VAL A 1 242 ? -14.464 -14.598 4.402 1.00 88.38 242 VAL A C 1
ATOM 1945 O O . VAL A 1 242 ? -14.382 -13.517 3.824 1.00 88.38 242 VAL A O 1
ATOM 1948 N N . GLN A 1 243 ? -13.400 -15.191 4.942 1.00 84.19 243 GLN A N 1
ATOM 1949 C CA . GLN A 1 243 ? -12.074 -14.560 4.971 1.00 84.19 243 GLN A CA 1
ATOM 1950 C C . GLN A 1 243 ? -11.293 -14.741 3.669 1.00 84.19 243 GLN A C 1
ATOM 1952 O O . GLN A 1 243 ? -10.549 -13.841 3.280 1.00 84.19 243 GLN A O 1
ATOM 1957 N N . ALA A 1 244 ? -11.474 -15.883 3.003 1.00 86.38 244 ALA A N 1
ATOM 1958 C CA . ALA A 1 244 ? -10.833 -16.174 1.728 1.00 86.38 244 ALA A CA 1
ATOM 1959 C C . ALA A 1 244 ? -11.335 -15.225 0.622 1.00 86.38 244 ALA A C 1
ATOM 1961 O O . ALA A 1 244 ? -12.488 -14.779 0.670 1.00 86.38 244 ALA A O 1
ATOM 1962 N N . PRO A 1 245 ? -10.506 -14.922 -0.389 1.00 86.75 245 PRO A N 1
ATOM 1963 C CA . PRO A 1 245 ? -10.980 -14.224 -1.575 1.00 86.75 245 PRO A CA 1
ATOM 1964 C C . PRO A 1 245 ? -12.073 -15.032 -2.283 1.00 86.75 245 PRO A C 1
ATOM 1966 O O . PRO A 1 245 ? -12.008 -16.255 -2.381 1.00 86.75 245 PRO A O 1
ATOM 1969 N N . VAL A 1 246 ? -13.090 -14.334 -2.781 1.00 88.00 246 VAL A N 1
ATOM 1970 C CA . VAL A 1 246 ? -14.310 -14.925 -3.360 1.00 88.00 246 VAL A CA 1
ATOM 1971 C C . VAL A 1 246 ? -14.504 -14.598 -4.833 1.00 88.00 246 VAL A C 1
ATOM 1973 O O . VAL A 1 246 ? -15.417 -15.129 -5.465 1.00 88.00 246 VAL A O 1
ATOM 1976 N N . ARG A 1 247 ? -13.697 -13.692 -5.396 1.00 75.44 247 ARG A N 1
ATOM 1977 C CA . ARG A 1 247 ? -13.841 -13.240 -6.783 1.00 75.44 247 ARG A CA 1
ATOM 1978 C C . ARG A 1 247 ? -12.480 -13.099 -7.460 1.00 75.44 247 ARG A C 1
ATOM 1980 O O . ARG A 1 247 ? -11.526 -12.685 -6.802 1.00 75.44 247 ARG A O 1
ATOM 1987 N N . PRO A 1 248 ? -12.401 -13.361 -8.778 1.00 63.78 248 PRO A N 1
ATOM 1988 C CA . PRO A 1 248 ? -11.266 -12.932 -9.577 1.00 63.78 248 PRO A CA 1
ATOM 1989 C C . PRO A 1 248 ? -11.084 -11.424 -9.430 1.00 63.78 248 PRO A C 1
ATOM 1991 O O . PRO A 1 248 ? -12.049 -10.659 -9.499 1.00 63.78 248 PRO A O 1
ATOM 1994 N N . VAL A 1 249 ? -9.845 -11.006 -9.227 1.00 72.75 249 VAL A N 1
ATOM 1995 C CA . VAL A 1 249 ? -9.512 -9.597 -9.071 1.00 72.75 249 VAL A CA 1
ATOM 1996 C C . VAL A 1 249 ? -9.320 -8.989 -10.453 1.00 72.75 249 VAL A C 1
ATOM 1998 O O . VAL A 1 249 ? -8.589 -9.531 -11.280 1.00 72.75 249 VAL A O 1
ATOM 2001 N N . GLY A 1 250 ? -9.987 -7.869 -10.729 1.00 62.25 250 GLY A N 1
ATOM 2002 C CA . GLY A 1 250 ? -9.671 -7.090 -11.920 1.00 62.25 250 GLY A CA 1
ATOM 2003 C C . GLY A 1 250 ? -8.252 -6.528 -11.814 1.00 62.25 250 GLY A C 1
ATOM 2004 O O . GLY A 1 250 ? -7.844 -6.065 -10.752 1.00 62.25 250 GLY A O 1
ATOM 2005 N N . ASN A 1 251 ? -7.503 -6.497 -12.913 1.00 66.69 251 ASN A N 1
ATOM 2006 C CA . ASN A 1 251 ? -6.215 -5.798 -12.967 1.00 66.69 251 ASN A CA 1
ATOM 2007 C C . ASN A 1 251 ? -6.458 -4.340 -13.344 1.00 66.69 251 ASN A C 1
ATOM 2009 O O . ASN A 1 251 ? -6.062 -3.901 -14.430 1.00 66.69 251 ASN A O 1
ATOM 2013 N N . SER A 1 252 ? -7.204 -3.600 -12.517 1.00 67.44 252 SER A N 1
ATOM 2014 C CA . SER A 1 252 ? -7.452 -2.211 -12.874 1.00 67.44 252 SER A CA 1
ATOM 2015 C C . SER A 1 252 ? -6.120 -1.465 -12.877 1.00 67.44 252 SER A C 1
ATOM 2017 O O . SER A 1 252 ? -5.295 -1.601 -11.990 1.00 67.44 252 SER A O 1
ATOM 2019 N N . GLY A 1 253 ? -5.916 -0.751 -13.967 1.00 69.12 253 GLY A N 1
ATOM 2020 C CA . GLY A 1 253 ? -4.940 0.296 -14.197 1.00 69.12 253 GLY A CA 1
ATOM 2021 C C . GLY A 1 253 ? -5.663 1.280 -15.100 1.00 69.12 253 GLY A C 1
ATOM 2022 O O . GLY A 1 253 ? -5.204 1.586 -16.196 1.00 69.12 253 GLY A O 1
ATOM 2023 N N . ARG A 1 254 ? -6.886 1.655 -14.690 1.00 74.31 254 ARG A N 1
ATOM 2024 C CA . ARG A 1 254 ? -7.836 2.453 -15.479 1.00 74.31 254 ARG A CA 1
ATOM 2025 C C . ARG A 1 254 ? -7.192 3.733 -16.012 1.00 74.31 254 ARG A C 1
ATOM 2027 O O . ARG A 1 254 ? -7.534 4.196 -17.092 1.00 74.31 254 ARG A O 1
ATOM 2034 N N . TYR A 1 255 ? -6.251 4.270 -15.248 1.00 77.44 255 TYR A N 1
ATOM 2035 C CA . TYR A 1 255 ? -5.499 5.485 -15.519 1.00 77.44 255 TYR A CA 1
ATOM 2036 C C . TYR A 1 255 ? -4.010 5.203 -15.761 1.00 77.44 255 TYR A C 1
ATOM 2038 O O . TYR A 1 255 ? -3.184 6.099 -15.612 1.00 77.44 255 TYR A O 1
ATOM 2046 N N . ALA A 1 256 ? -3.641 3.966 -16.113 1.00 78.69 256 ALA A N 1
ATOM 2047 C CA . ALA A 1 256 ? -2.245 3.583 -16.314 1.00 78.69 256 ALA A CA 1
ATOM 2048 C C . ALA A 1 256 ? -1.586 4.335 -17.476 1.00 78.69 256 ALA A C 1
ATOM 2050 O O . ALA A 1 256 ? -0.403 4.647 -17.388 1.00 78.69 256 ALA A O 1
ATOM 2051 N N . GLU A 1 257 ? -2.347 4.680 -18.521 1.00 80.50 257 GLU A N 1
ATOM 2052 C CA . GLU A 1 257 ? -1.842 5.460 -19.661 1.00 80.50 257 GLU A CA 1
ATOM 2053 C C . GLU A 1 257 ? -1.304 6.830 -19.246 1.00 80.50 257 GLU A C 1
ATOM 2055 O O . GLU A 1 257 ? -0.288 7.266 -19.772 1.00 80.50 257 GLU A O 1
ATOM 2060 N N . ILE A 1 258 ? -1.954 7.482 -18.279 1.00 78.56 258 ILE A N 1
ATOM 2061 C CA . ILE A 1 258 ? -1.568 8.816 -17.801 1.00 78.56 258 ILE A CA 1
ATOM 2062 C C . ILE A 1 258 ? -0.694 8.775 -16.551 1.00 78.56 258 ILE A C 1
ATOM 2064 O O . ILE A 1 258 ? -0.302 9.817 -16.030 1.00 78.56 258 ILE A O 1
ATOM 2068 N N . PHE A 1 259 ? -0.411 7.589 -16.015 1.00 80.31 259 PHE A N 1
ATOM 2069 C CA . PHE A 1 259 ? 0.365 7.469 -14.788 1.00 80.31 259 PHE A CA 1
ATOM 2070 C C . PHE A 1 259 ? 1.788 8.046 -14.916 1.00 80.31 259 PHE A C 1
ATOM 2072 O O . PHE A 1 259 ? 2.194 8.765 -13.999 1.00 80.31 259 PHE A O 1
ATOM 2079 N N . PRO A 1 260 ? 2.528 7.837 -16.027 1.00 80.69 260 PRO A N 1
ATOM 2080 C CA . PRO A 1 260 ? 3.825 8.483 -16.227 1.00 80.69 260 PRO A CA 1
ATOM 2081 C C . PRO A 1 260 ? 3.735 10.013 -16.211 1.00 80.69 260 PRO A C 1
ATOM 2083 O O . PRO A 1 260 ? 4.511 10.662 -15.509 1.00 80.69 260 PRO A O 1
ATOM 2086 N N . ASP A 1 261 ? 2.749 10.585 -16.906 1.00 77.44 261 ASP A N 1
ATOM 2087 C CA . ASP A 1 261 ? 2.537 12.035 -16.950 1.00 77.44 261 ASP A CA 1
ATOM 2088 C C . ASP A 1 261 ? 2.164 12.588 -15.565 1.00 77.44 261 ASP A C 1
ATOM 2090 O O . ASP A 1 261 ? 2.700 13.605 -15.124 1.00 77.44 261 ASP A O 1
ATOM 2094 N N . LEU A 1 262 ? 1.313 11.881 -14.814 1.00 75.12 262 LEU A N 1
ATOM 2095 C CA . LEU A 1 262 ? 0.956 12.250 -13.440 1.00 75.12 262 LEU A CA 1
ATOM 2096 C C . LEU A 1 262 ? 2.165 12.264 -12.500 1.00 75.12 262 LEU A C 1
ATOM 2098 O O . LEU A 1 262 ? 2.262 13.130 -11.629 1.00 75.12 262 LEU A O 1
ATOM 2102 N N . LEU A 1 263 ? 3.088 11.317 -12.664 1.00 73.81 263 LEU A N 1
ATOM 2103 C CA . LEU A 1 263 ? 4.337 11.294 -11.910 1.00 73.81 263 LEU A CA 1
ATOM 2104 C C . LEU A 1 263 ? 5.250 12.460 -12.322 1.00 73.81 263 LEU A C 1
ATOM 2106 O O . LEU A 1 263 ? 5.836 13.115 -11.451 1.00 73.81 263 LEU A O 1
ATOM 2110 N N . ALA A 1 264 ? 5.321 12.762 -13.621 1.00 72.50 264 ALA A N 1
ATOM 2111 C CA . ALA A 1 264 ? 6.141 13.833 -14.185 1.00 72.50 264 ALA A CA 1
ATOM 2112 C C . ALA A 1 264 ? 5.682 15.244 -13.771 1.00 72.50 264 ALA A C 1
ATOM 2114 O O . ALA A 1 264 ? 6.532 16.095 -13.506 1.00 72.50 264 ALA A O 1
ATOM 2115 N N . LEU A 1 265 ? 4.373 15.474 -13.586 1.00 68.81 265 LEU A N 1
ATOM 2116 C CA . LEU A 1 265 ? 3.825 16.752 -13.087 1.00 68.81 265 LEU A CA 1
ATOM 2117 C C . LEU A 1 265 ? 4.448 17.214 -11.762 1.00 68.81 265 LEU A C 1
ATOM 2119 O O . LEU A 1 265 ? 4.449 18.400 -11.442 1.00 68.81 265 LEU A O 1
ATOM 2123 N N . SER A 1 266 ? 4.946 16.278 -10.953 1.00 58.72 266 SER A N 1
ATOM 2124 C CA . SER A 1 266 ? 5.548 16.580 -9.653 1.00 58.72 266 SER A CA 1
ATOM 2125 C C . SER A 1 266 ? 7.059 16.839 -9.702 1.00 58.72 266 SER A C 1
ATOM 2127 O O . SER A 1 266 ? 7.635 17.226 -8.680 1.00 58.72 266 SER A O 1
ATOM 2129 N N . ALA A 1 267 ? 7.690 16.631 -10.864 1.00 59.38 267 ALA A N 1
ATOM 2130 C CA . ALA A 1 267 ? 9.137 16.512 -11.018 1.00 59.38 267 ALA A CA 1
ATOM 2131 C C . ALA A 1 267 ? 9.783 17.557 -11.953 1.00 59.38 267 ALA A C 1
ATOM 2133 O O . ALA A 1 267 ? 11.006 17.691 -11.915 1.00 59.38 267 ALA A O 1
ATOM 2134 N N . GLY A 1 268 ? 9.013 18.314 -12.747 1.00 62.34 268 GLY A N 1
ATOM 2135 C CA . GLY A 1 268 ? 9.574 19.254 -13.728 1.00 62.34 268 GLY A CA 1
ATOM 2136 C C . GLY A 1 268 ? 8.543 20.147 -14.424 1.00 62.34 268 GLY A C 1
ATOM 2137 O O . GLY A 1 268 ? 7.519 20.480 -13.830 1.00 62.34 268 GLY A O 1
ATOM 2138 N N . ASP A 1 269 ? 8.847 20.545 -15.665 1.00 69.81 269 ASP A N 1
ATOM 2139 C CA . ASP A 1 269 ? 7.954 21.336 -16.521 1.00 69.81 269 ASP A CA 1
ATOM 2140 C C . ASP A 1 269 ? 6.629 20.584 -16.746 1.00 69.81 269 ASP A C 1
ATOM 2142 O O . ASP A 1 269 ? 6.641 19.478 -17.295 1.00 69.81 269 ASP A O 1
ATOM 2146 N N . PRO A 1 270 ? 5.483 21.136 -16.310 1.00 72.06 270 PRO A N 1
ATOM 2147 C CA . PRO A 1 270 ? 4.203 20.459 -16.411 1.00 72.06 270 PRO A CA 1
ATOM 2148 C C . PRO A 1 270 ? 3.572 20.567 -17.803 1.00 72.06 270 PRO A C 1
ATOM 2150 O O . PRO A 1 270 ? 2.554 19.918 -18.016 1.00 72.06 270 PRO A O 1
ATOM 2153 N N . SER A 1 271 ? 4.115 21.358 -18.736 1.00 72.81 271 SER A N 1
ATOM 2154 C CA . SER A 1 271 ? 3.462 21.679 -20.014 1.00 72.81 271 SER A CA 1
ATOM 2155 C C . SER A 1 271 ? 3.151 20.444 -20.867 1.00 72.81 271 SER A C 1
ATOM 2157 O O . SER A 1 271 ? 2.007 20.247 -21.286 1.00 72.81 271 SER A O 1
ATOM 2159 N N . GLU A 1 272 ? 4.139 19.579 -21.091 1.00 77.81 272 GLU A N 1
ATOM 2160 C CA . GLU A 1 272 ? 3.970 18.347 -21.866 1.00 77.81 272 GLU A CA 1
ATOM 2161 C C . GLU A 1 272 ? 3.123 17.294 -21.118 1.00 77.81 272 GLU A C 1
ATOM 2163 O O . GLU A 1 272 ? 2.116 16.858 -21.687 1.00 77.81 272 GLU A O 1
ATOM 2168 N N . PRO A 1 273 ? 3.394 16.963 -19.835 1.00 75.56 273 PRO A N 1
ATOM 2169 C CA . PRO A 1 273 ? 2.531 16.065 -19.065 1.00 75.56 273 PRO A CA 1
ATOM 2170 C C . PRO A 1 273 ? 1.070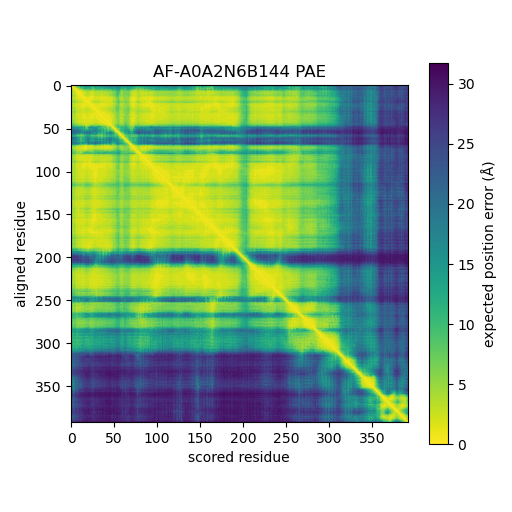 16.533 -18.977 1.00 75.56 273 PRO A C 1
ATOM 2172 O O . PRO A 1 273 ? 0.144 15.736 -19.127 1.00 75.56 273 PRO A O 1
ATOM 2175 N N . ALA A 1 274 ? 0.830 17.832 -18.771 1.00 72.69 274 ALA A N 1
ATOM 2176 C CA . ALA A 1 274 ? -0.521 18.382 -18.692 1.00 72.69 274 ALA A CA 1
ATOM 2177 C C . ALA A 1 274 ? -1.265 18.251 -20.020 1.00 72.69 274 ALA A C 1
ATOM 2179 O O . ALA A 1 274 ? -2.432 17.851 -20.037 1.00 72.69 274 ALA A O 1
ATOM 2180 N N . LYS A 1 275 ? -0.586 18.524 -21.137 1.00 79.56 275 LYS A N 1
ATOM 2181 C CA . LYS A 1 275 ? -1.149 18.344 -22.475 1.00 79.56 275 LYS A CA 1
ATOM 2182 C C . LYS A 1 275 ? -1.524 16.883 -22.737 1.00 79.56 275 LYS A C 1
ATOM 2184 O O . LYS A 1 275 ? -2.627 16.627 -23.220 1.00 79.56 275 LYS A O 1
ATOM 2189 N N . ASN A 1 276 ? -0.652 15.936 -22.390 1.00 80.62 276 ASN A N 1
ATOM 2190 C CA . ASN A 1 276 ? -0.911 14.504 -22.569 1.00 80.62 276 ASN A CA 1
ATOM 2191 C C . ASN A 1 276 ? -2.146 14.053 -21.777 1.00 80.62 276 ASN A C 1
ATOM 2193 O O . ASN A 1 276 ? -3.030 13.385 -22.318 1.00 80.62 276 ASN A O 1
ATOM 2197 N N . ILE A 1 277 ? -2.264 14.493 -20.521 1.00 75.81 277 ILE A N 1
ATOM 2198 C CA . ILE A 1 277 ? -3.411 14.158 -19.671 1.00 75.81 277 ILE A CA 1
ATOM 2199 C C . ILE A 1 277 ? -4.703 14.789 -20.209 1.00 75.81 277 ILE A C 1
ATOM 2201 O O . ILE A 1 277 ? -5.732 14.117 -20.249 1.00 75.81 277 ILE A O 1
ATOM 2205 N N . GLN A 1 278 ? -4.674 16.044 -20.670 1.00 74.44 278 GLN A N 1
ATOM 2206 C CA . GLN A 1 278 ? -5.841 16.691 -21.287 1.00 74.44 278 GLN A CA 1
ATOM 2207 C C . GLN A 1 278 ? -6.308 15.958 -22.551 1.00 74.44 278 GLN A C 1
ATOM 2209 O O . GLN A 1 278 ? -7.506 15.745 -22.738 1.00 74.44 278 GLN A O 1
ATOM 2214 N N . GLN A 1 279 ? -5.377 15.528 -23.405 1.00 81.62 279 GLN A N 1
ATOM 2215 C CA . GLN A 1 279 ? -5.702 14.734 -24.592 1.00 81.62 279 GLN A CA 1
ATOM 2216 C C . GLN A 1 279 ? -6.304 13.375 -24.227 1.00 81.62 279 GLN A C 1
ATOM 2218 O O . GLN A 1 279 ? -7.251 12.924 -24.873 1.00 81.62 279 GLN A O 1
ATOM 2223 N N . TRP A 1 280 ? -5.781 12.730 -23.184 1.00 81.50 280 TRP A N 1
ATOM 2224 C CA . TRP A 1 280 ? -6.331 11.479 -22.676 1.00 81.50 280 TRP A CA 1
ATOM 2225 C C . TRP A 1 280 ? -7.748 11.661 -22.112 1.00 81.50 280 TRP A C 1
ATOM 2227 O O . TRP A 1 280 ? -8.637 10.869 -22.427 1.00 81.50 280 TRP A O 1
ATOM 2237 N N . LEU A 1 281 ? -7.994 12.733 -21.352 1.00 74.69 281 LEU A N 1
ATOM 2238 C CA . LEU A 1 281 ? -9.325 13.077 -20.844 1.00 74.69 281 LEU A CA 1
ATOM 2239 C C . LEU A 1 281 ? -10.333 13.302 -21.977 1.00 74.69 281 LEU A C 1
ATOM 2241 O O . LEU A 1 281 ? -11.462 12.835 -21.887 1.00 74.69 281 LEU A O 1
ATOM 2245 N N . ALA A 1 282 ? -9.922 13.974 -23.055 1.00 76.69 282 ALA A N 1
ATOM 2246 C CA . ALA A 1 282 ? -10.799 14.291 -24.181 1.00 76.69 282 ALA A CA 1
ATOM 2247 C C . ALA A 1 282 ? -11.249 13.061 -24.991 1.00 76.69 282 ALA A C 1
ATOM 2249 O O . ALA A 1 282 ? -12.284 13.114 -25.652 1.00 76.69 282 ALA A O 1
ATOM 2250 N N . ARG A 1 283 ? -10.475 11.967 -24.971 1.00 79.94 283 ARG A N 1
ATOM 2251 C CA . ARG A 1 283 ? -10.748 10.757 -25.771 1.00 79.94 283 ARG A CA 1
ATOM 2252 C C . ARG A 1 283 ? -11.334 9.590 -24.978 1.00 79.94 283 ARG A C 1
ATOM 2254 O O . ARG A 1 283 ? -11.677 8.576 -25.579 1.00 79.94 283 ARG A O 1
ATOM 2261 N N . THR A 1 284 ? -11.387 9.693 -23.654 1.00 70.44 284 THR A N 1
ATOM 2262 C CA . THR A 1 284 ? -11.754 8.575 -22.777 1.00 70.44 284 THR A CA 1
ATOM 2263 C C . THR A 1 284 ? -13.095 8.861 -22.110 1.00 70.44 284 THR A C 1
ATOM 2265 O O . THR A 1 284 ? -13.339 9.980 -21.667 1.00 70.44 284 THR A O 1
ATOM 2268 N N . GLU A 1 285 ? -13.957 7.850 -21.981 1.00 66.81 285 GLU A N 1
ATOM 2269 C CA . GLU A 1 285 ? -15.183 7.923 -21.169 1.00 66.81 285 GLU A CA 1
ATOM 2270 C C . GLU A 1 285 ? -14.826 7.876 -19.673 1.00 66.81 285 GLU A C 1
ATOM 2272 O O . GLU A 1 285 ? -15.020 6.890 -18.951 1.00 66.81 285 GLU A O 1
ATOM 2277 N N . VAL A 1 286 ? -14.190 8.945 -19.205 1.00 61.16 286 VAL A N 1
ATOM 2278 C CA . VAL A 1 286 ? -13.915 9.160 -17.787 1.00 61.16 286 VAL A CA 1
ATOM 2279 C C . VAL A 1 286 ? -15.171 9.729 -17.145 1.00 61.16 286 VAL A C 1
ATOM 2281 O O . VAL A 1 286 ? -15.911 10.491 -17.764 1.00 61.16 286 VAL A O 1
ATOM 2284 N N . ASP A 1 287 ? -15.400 9.365 -15.887 1.00 59.59 287 ASP A N 1
ATOM 2285 C CA . ASP A 1 287 ? -16.417 10.018 -15.071 1.00 59.59 287 ASP A CA 1
ATOM 2286 C C . ASP A 1 287 ? -16.247 11.549 -15.123 1.00 59.59 287 ASP A C 1
ATOM 2288 O O . ASP A 1 287 ? -15.132 12.058 -14.966 1.00 59.59 287 ASP A O 1
ATOM 2292 N N . GLN A 1 288 ? -17.342 12.276 -15.362 1.00 55.69 288 GLN A N 1
ATOM 2293 C CA . GLN A 1 288 ? -17.300 13.725 -15.587 1.00 55.69 288 GLN A CA 1
ATOM 2294 C C . GLN A 1 288 ? -16.719 14.484 -14.385 1.00 55.69 288 GLN A C 1
ATOM 2296 O O . GLN A 1 288 ? -15.997 15.464 -14.576 1.00 55.69 288 GLN A O 1
ATOM 2301 N N . GLY A 1 289 ? -16.959 14.010 -13.158 1.00 52.03 289 GLY A N 1
ATOM 2302 C CA . GLY A 1 289 ? -16.393 14.600 -11.945 1.00 52.03 289 GLY A CA 1
ATOM 2303 C C . GLY A 1 289 ? -14.883 14.384 -11.847 1.00 52.03 289 GLY A C 1
ATOM 2304 O O . GLY A 1 289 ? -14.128 15.320 -11.572 1.00 52.03 289 GLY A O 1
ATOM 2305 N N . ALA A 1 290 ? -14.413 13.169 -12.147 1.00 53.56 290 ALA A N 1
ATOM 2306 C CA . ALA A 1 290 ? -12.983 12.859 -12.176 1.00 53.56 290 ALA A CA 1
ATOM 2307 C C . ALA A 1 290 ? -12.235 13.633 -13.278 1.00 53.56 290 ALA A C 1
ATOM 2309 O O . ALA A 1 290 ? -11.136 14.140 -13.035 1.00 53.56 290 ALA A O 1
ATOM 2310 N N . ALA A 1 291 ? -12.838 13.760 -14.464 1.00 56.03 291 ALA A N 1
ATOM 2311 C CA . ALA A 1 291 ? -12.285 14.534 -15.570 1.00 56.03 291 ALA A CA 1
ATOM 2312 C C . ALA A 1 291 ? -12.176 16.024 -15.224 1.00 56.03 291 ALA A C 1
ATOM 2314 O O . ALA A 1 291 ? -11.129 16.635 -15.436 1.00 56.03 291 ALA A O 1
ATOM 2315 N N . PHE A 1 292 ? -13.223 16.595 -14.625 1.00 58.38 292 PHE A N 1
ATOM 2316 C CA . PHE A 1 292 ? -13.234 17.990 -14.194 1.00 58.38 292 PHE A CA 1
ATOM 2317 C C . PHE A 1 292 ? -12.155 18.285 -13.141 1.00 58.38 292 PHE A C 1
ATOM 2319 O O . PHE A 1 292 ? -11.371 19.223 -13.303 1.00 58.38 292 PHE A O 1
ATOM 2326 N N . GLY A 1 293 ? -12.063 17.457 -12.093 1.00 59.16 293 GLY A N 1
ATOM 2327 C CA . GLY A 1 293 ? -11.064 17.632 -11.037 1.00 59.16 293 GLY A CA 1
ATOM 2328 C C . GLY A 1 293 ? -9.626 17.547 -11.558 1.00 59.16 293 GLY A C 1
ATOM 2329 O O . GLY A 1 293 ? -8.766 18.328 -11.146 1.00 59.16 293 GLY A O 1
ATOM 2330 N N . LEU A 1 294 ? -9.365 16.642 -12.509 1.00 58.97 294 LEU A N 1
ATOM 2331 C CA . LEU A 1 294 ? -8.045 16.507 -13.119 1.00 58.97 294 LEU A CA 1
ATOM 2332 C C . LEU A 1 294 ? -7.708 17.706 -14.015 1.00 58.97 294 LEU A C 1
ATOM 2334 O O . LEU A 1 294 ? -6.624 18.262 -13.880 1.00 58.97 294 LEU A O 1
ATOM 2338 N N . THR A 1 295 ? -8.639 18.175 -14.848 1.00 62.22 295 THR A N 1
ATOM 2339 C CA . THR A 1 295 ? -8.447 19.385 -15.665 1.00 62.22 295 THR A CA 1
ATOM 2340 C C . THR A 1 295 ? -8.099 20.603 -14.809 1.00 62.22 295 THR A C 1
ATOM 2342 O O . THR A 1 295 ? -7.123 21.295 -15.096 1.00 62.22 295 THR A O 1
ATOM 2345 N N . LYS A 1 296 ? -8.827 20.828 -13.707 1.00 64.25 296 LYS A N 1
ATOM 2346 C CA . LYS A 1 296 ? -8.577 21.961 -12.799 1.00 64.25 296 LYS A CA 1
ATOM 2347 C C . LYS A 1 296 ? -7.207 21.895 -12.133 1.00 64.25 296 LYS A C 1
ATOM 2349 O O . LYS A 1 296 ? -6.526 22.911 -12.002 1.00 64.25 296 LYS A O 1
ATOM 2354 N N . TYR A 1 297 ? -6.772 20.697 -11.758 1.00 62.16 297 TYR A N 1
ATOM 2355 C CA . TYR A 1 297 ? -5.426 20.498 -11.235 1.00 62.16 297 TYR A CA 1
ATOM 2356 C C . TYR A 1 297 ? -4.338 20.860 -12.250 1.00 62.16 297 TYR A C 1
ATOM 2358 O O . TYR A 1 297 ? -3.366 21.528 -11.899 1.00 62.16 297 TYR A O 1
ATOM 2366 N N . LEU A 1 298 ? -4.504 20.447 -13.507 1.00 61.44 298 LEU A N 1
ATOM 2367 C CA . LEU A 1 298 ? -3.545 20.734 -14.575 1.00 61.44 298 LEU A CA 1
ATOM 2368 C C . LEU A 1 298 ? -3.448 22.230 -14.875 1.00 61.44 298 LEU A C 1
ATOM 2370 O O . LEU A 1 298 ? -2.340 22.752 -15.007 1.00 61.44 298 LEU A O 1
ATOM 2374 N N . GLU A 1 299 ? -4.587 22.926 -14.930 1.00 67.38 299 GLU A N 1
ATOM 2375 C CA . GLU A 1 299 ? -4.643 24.386 -15.084 1.00 67.38 299 GLU A CA 1
ATOM 2376 C C . GLU A 1 299 ? -3.850 25.082 -13.970 1.00 67.38 299 GLU A C 1
ATOM 2378 O O . GLU A 1 299 ? -3.028 25.963 -14.233 1.00 67.38 299 GLU A O 1
ATOM 2383 N N . GLN A 1 300 ? -4.042 24.646 -12.722 1.00 65.00 300 GLN A N 1
ATOM 2384 C CA . GLN A 1 300 ? -3.334 25.208 -11.580 1.00 65.00 300 GLN A CA 1
ATOM 2385 C C . GLN A 1 300 ? -1.822 24.953 -11.652 1.00 65.00 300 GLN A C 1
ATOM 2387 O O . GLN A 1 300 ? -1.038 25.880 -11.451 1.00 65.00 300 GLN A O 1
ATOM 2392 N N . MET A 1 301 ? -1.402 23.719 -11.946 1.00 56.72 301 MET A N 1
ATOM 2393 C CA . MET A 1 301 ? 0.018 23.356 -12.036 1.00 56.72 301 MET A CA 1
ATOM 2394 C C . MET A 1 301 ? 0.738 24.123 -13.149 1.00 56.72 301 MET A C 1
ATOM 2396 O O . MET A 1 301 ? 1.830 24.642 -12.922 1.00 56.72 301 MET A O 1
ATOM 2400 N N . THR A 1 302 ? 0.100 24.255 -14.314 1.00 64.44 302 THR A N 1
ATOM 2401 C CA . THR A 1 302 ? 0.633 25.018 -15.454 1.00 64.44 302 THR A CA 1
ATOM 2402 C C . THR A 1 302 ? 0.802 26.490 -15.084 1.00 64.44 302 THR A C 1
ATOM 2404 O O . THR A 1 302 ? 1.874 27.059 -15.257 1.00 64.44 302 THR A O 1
ATOM 2407 N N . ARG A 1 303 ? -0.206 27.091 -14.439 1.00 66.19 303 ARG A N 1
ATOM 2408 C CA . ARG A 1 303 ? -0.147 28.498 -14.022 1.00 66.19 303 ARG A CA 1
ATOM 2409 C C . ARG A 1 303 ? 0.930 28.775 -12.970 1.00 66.19 303 ARG A C 1
ATOM 2411 O O . ARG A 1 303 ? 1.576 29.821 -13.013 1.00 66.19 303 ARG A O 1
ATOM 2418 N N . ILE A 1 304 ? 1.123 27.864 -12.013 1.00 62.19 304 ILE A N 1
ATOM 2419 C CA . ILE A 1 304 ? 2.210 27.966 -11.024 1.00 62.19 304 ILE A CA 1
ATOM 2420 C C . ILE A 1 304 ? 3.564 27.985 -11.732 1.00 62.19 304 ILE A C 1
ATOM 2422 O O . ILE A 1 304 ? 4.424 28.801 -11.397 1.00 62.19 304 ILE A O 1
ATOM 2426 N N . TRP A 1 305 ? 3.744 27.098 -12.709 1.00 63.62 305 TRP A N 1
ATOM 2427 C CA . TRP A 1 305 ? 4.973 27.014 -13.482 1.00 63.62 305 TRP A CA 1
ATOM 2428 C C . TRP A 1 305 ? 5.238 28.289 -14.283 1.00 63.62 305 TRP A C 1
ATOM 2430 O O . TRP A 1 305 ? 6.305 28.881 -14.122 1.00 63.62 305 TRP A O 1
ATOM 2440 N N . ASP A 1 306 ? 4.254 28.772 -15.042 1.00 68.50 306 ASP A N 1
ATOM 2441 C CA . ASP A 1 306 ? 4.376 29.991 -15.851 1.00 68.50 306 ASP A CA 1
ATOM 2442 C C . ASP A 1 306 ? 4.746 31.213 -14.996 1.00 68.50 306 ASP A C 1
ATOM 2444 O O . ASP A 1 306 ? 5.651 31.977 -15.337 1.00 68.50 306 ASP A O 1
ATOM 2448 N N . ASN A 1 307 ? 4.107 31.359 -13.829 1.00 63.56 307 ASN A N 1
ATOM 2449 C CA . ASN A 1 307 ? 4.421 32.423 -12.873 1.00 63.56 307 ASN A CA 1
ATOM 2450 C C . ASN A 1 307 ? 5.848 32.320 -12.313 1.00 63.56 307 ASN A C 1
ATOM 2452 O O . ASN A 1 307 ? 6.468 33.346 -12.035 1.00 63.56 307 ASN A O 1
ATOM 2456 N N . THR A 1 308 ? 6.361 31.100 -12.139 1.00 59.94 308 THR A N 1
ATOM 2457 C CA . THR A 1 308 ? 7.723 30.857 -11.645 1.00 59.94 308 THR A CA 1
ATOM 2458 C C . THR A 1 308 ? 8.757 31.210 -12.719 1.00 59.94 308 THR A C 1
ATOM 2460 O O . THR A 1 308 ? 9.731 31.907 -12.437 1.00 59.94 308 THR A O 1
ATOM 2463 N N . GLN A 1 309 ? 8.514 30.806 -13.972 1.00 61.78 309 GLN A N 1
ATOM 2464 C CA . GLN A 1 309 ? 9.387 31.117 -15.111 1.00 61.78 309 GLN A CA 1
ATOM 2465 C C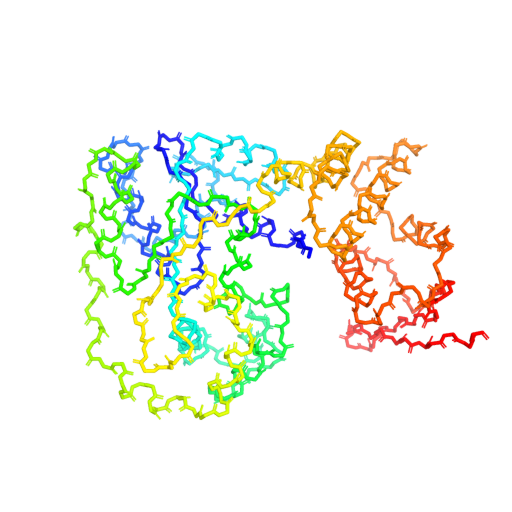 . GLN A 1 309 ? 9.433 32.621 -15.410 1.00 61.78 309 GLN A C 1
ATOM 2467 O O . GLN A 1 309 ? 10.507 33.178 -15.624 1.00 61.78 309 GLN A O 1
ATOM 2472 N N . ALA A 1 310 ? 8.288 33.310 -15.349 1.00 59.00 310 ALA A N 1
ATOM 2473 C CA . ALA A 1 310 ? 8.197 34.748 -15.614 1.00 59.00 310 ALA A CA 1
ATOM 2474 C C . ALA A 1 310 ? 9.016 35.620 -14.641 1.00 59.00 310 ALA A C 1
ATOM 2476 O O . ALA A 1 310 ? 9.293 36.781 -14.944 1.00 59.00 310 ALA A O 1
ATOM 2477 N N . ARG A 1 311 ? 9.403 35.088 -13.474 1.00 53.25 311 ARG A N 1
ATOM 2478 C CA . ARG A 1 311 ? 10.122 35.831 -12.430 1.00 53.25 311 ARG A CA 1
ATOM 2479 C C . ARG A 1 311 ? 11.624 35.564 -12.378 1.00 53.25 311 ARG A C 1
ATOM 2481 O O . ARG A 1 311 ? 12.301 36.212 -11.586 1.00 53.25 311 ARG A O 1
ATOM 2488 N N . ASN A 1 312 ? 12.160 34.655 -13.204 1.00 53.66 312 ASN A N 1
ATOM 2489 C CA . ASN A 1 312 ? 13.547 34.169 -13.092 1.00 53.66 312 ASN A CA 1
ATOM 2490 C C . ASN A 1 312 ? 13.910 33.695 -11.665 1.00 53.66 312 ASN A C 1
ATOM 2492 O O . ASN A 1 312 ? 15.080 33.694 -11.277 1.00 53.66 312 ASN A O 1
ATOM 2496 N N . GLU A 1 313 ? 12.917 33.299 -10.866 1.00 47.56 313 GLU A N 1
ATOM 2497 C CA . GLU A 1 313 ? 13.143 32.778 -9.523 1.00 47.56 313 GLU A CA 1
ATOM 2498 C C . GLU A 1 313 ? 13.471 31.280 -9.617 1.00 47.56 313 GLU A C 1
ATOM 2500 O O . GLU A 1 313 ? 12.855 30.556 -10.409 1.00 47.56 313 GLU A O 1
ATOM 2505 N N . PRO A 1 314 ? 14.436 30.768 -8.831 1.00 43.97 314 PRO A N 1
ATOM 2506 C CA . PRO A 1 314 ? 14.660 29.335 -8.748 1.00 43.97 314 PRO A CA 1
ATOM 2507 C C . PRO A 1 314 ? 13.355 28.650 -8.331 1.00 43.97 314 PRO A C 1
ATOM 2509 O O . PRO A 1 314 ? 12.722 29.054 -7.355 1.00 43.97 314 PRO A O 1
ATOM 2512 N N . SER A 1 315 ? 12.984 27.565 -9.015 1.00 43.97 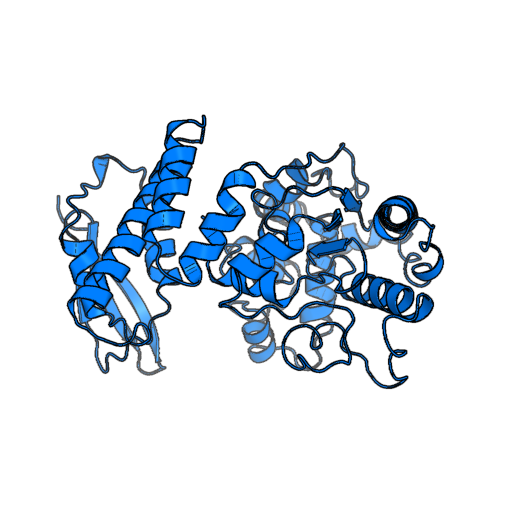315 SER A N 1
ATOM 2513 C CA . SER A 1 315 ? 11.728 26.812 -8.823 1.00 43.97 315 SER A CA 1
ATOM 2514 C C . SER A 1 315 ? 11.482 26.260 -7.406 1.00 43.97 315 SER A C 1
ATOM 2516 O O . SER A 1 315 ? 10.463 25.621 -7.140 1.00 43.97 315 SER A O 1
ATOM 2518 N N . SER A 1 316 ? 12.401 26.505 -6.472 1.00 37.16 316 SER A N 1
ATOM 2519 C CA . SER A 1 316 ? 12.317 26.158 -5.058 1.00 37.16 316 SER A CA 1
ATOM 2520 C C . SER A 1 316 ? 11.563 27.161 -4.172 1.00 37.16 316 SER A C 1
ATOM 2522 O O . SER A 1 316 ? 11.259 26.795 -3.037 1.00 37.16 316 SER A O 1
ATOM 2524 N N . GLU A 1 317 ? 11.246 28.379 -4.633 1.00 37.31 317 GLU A N 1
ATOM 2525 C CA . GLU A 1 317 ? 10.604 29.428 -3.809 1.00 37.31 317 GLU A CA 1
ATOM 2526 C C . GLU A 1 317 ? 9.229 29.879 -4.330 1.00 37.31 317 GLU A C 1
ATOM 2528 O O . GLU A 1 317 ? 8.954 31.056 -4.510 1.00 37.31 317 GLU A O 1
ATOM 2533 N N . ILE A 1 318 ? 8.300 28.940 -4.518 1.00 41.94 318 ILE A N 1
ATOM 2534 C CA . ILE A 1 318 ? 6.893 29.298 -4.760 1.00 41.94 318 ILE A CA 1
ATOM 2535 C C . ILE A 1 318 ? 6.282 29.827 -3.451 1.00 41.94 318 ILE A C 1
ATOM 2537 O O . ILE A 1 318 ? 6.187 29.090 -2.461 1.00 41.94 318 ILE A O 1
ATOM 2541 N N . THR A 1 319 ? 5.851 31.093 -3.421 1.00 41.09 319 THR A N 1
ATOM 2542 C CA . THR A 1 319 ? 5.279 31.700 -2.209 1.00 41.09 319 THR A CA 1
ATOM 2543 C C . THR A 1 319 ? 3.770 31.462 -2.091 1.00 41.09 319 THR A C 1
ATOM 2545 O O . THR A 1 319 ? 3.057 31.220 -3.063 1.00 41.09 319 THR A O 1
ATOM 2548 N N . THR A 1 320 ? 3.238 31.578 -0.869 1.00 35.00 320 THR A N 1
ATOM 2549 C CA . THR A 1 320 ? 1.783 31.462 -0.609 1.00 35.00 320 THR A CA 1
ATOM 2550 C C . THR A 1 320 ? 0.980 32.534 -1.365 1.00 35.00 320 THR A C 1
ATOM 2552 O O . THR A 1 320 ? -0.171 32.306 -1.719 1.00 35.00 320 THR A O 1
ATOM 2555 N N . LYS A 1 321 ? 1.592 33.689 -1.653 1.00 37.78 321 LYS A N 1
ATOM 2556 C CA . LYS A 1 321 ? 0.960 34.826 -2.335 1.00 37.78 321 LYS A CA 1
ATOM 2557 C C . LYS A 1 321 ? 0.735 34.555 -3.829 1.00 37.78 321 LYS A C 1
ATOM 2559 O O . LYS A 1 321 ? -0.280 34.970 -4.378 1.00 37.78 321 LYS A O 1
ATOM 2564 N N . ASP A 1 322 ? 1.633 33.798 -4.455 1.00 40.31 322 ASP A N 1
ATOM 2565 C CA . ASP A 1 322 ? 1.589 33.488 -5.893 1.00 40.31 322 ASP A CA 1
ATOM 2566 C C . ASP A 1 322 ? 0.510 32.465 -6.244 1.00 40.31 322 ASP A C 1
ATOM 2568 O O . ASP A 1 322 ? -0.045 32.464 -7.341 1.00 40.31 322 ASP A O 1
ATOM 2572 N N . LEU A 1 323 ? 0.169 31.626 -5.270 1.00 38.69 323 LEU A N 1
ATOM 2573 C CA . LEU A 1 323 ? -0.890 30.631 -5.367 1.00 38.69 323 LEU A CA 1
ATOM 2574 C C . LEU A 1 323 ? -2.282 31.219 -5.123 1.00 38.69 323 LEU A C 1
ATOM 2576 O O . LEU A 1 323 ? -3.243 30.783 -5.753 1.00 38.69 323 LEU A O 1
ATOM 2580 N N . LEU A 1 324 ? -2.381 32.235 -4.261 1.00 35.91 324 LEU A N 1
ATOM 2581 C CA . LEU A 1 324 ? -3.632 32.940 -3.961 1.00 35.91 324 LEU A CA 1
ATOM 2582 C C . LEU A 1 324 ? -4.078 33.850 -5.116 1.00 35.91 324 LEU A C 1
ATOM 2584 O O . LEU A 1 324 ? -5.238 33.787 -5.510 1.00 35.91 324 LEU A O 1
ATOM 2588 N N . ALA A 1 325 ? -3.149 34.563 -5.763 1.00 40.59 325 ALA A N 1
ATOM 2589 C CA . ALA A 1 325 ? -3.433 35.302 -7.003 1.00 40.59 325 ALA A CA 1
ATOM 2590 C C . ALA A 1 325 ? -3.900 34.377 -8.154 1.00 40.59 325 ALA A C 1
ATOM 2592 O O . ALA A 1 325 ? -4.550 34.803 -9.112 1.00 40.59 325 ALA A O 1
ATOM 2593 N N . GLY A 1 326 ? -3.562 33.085 -8.062 1.00 36.06 326 GLY A N 1
ATOM 2594 C CA . GLY A 1 326 ? -4.078 32.011 -8.903 1.00 36.06 326 GLY A CA 1
ATOM 2595 C C . GLY A 1 326 ? -5.582 31.776 -8.726 1.00 36.06 326 GLY A C 1
ATOM 2596 O O . GLY A 1 326 ? -6.325 31.730 -9.704 1.00 36.06 326 GLY A O 1
ATOM 2597 N N . ALA A 1 327 ? -6.026 31.654 -7.480 1.00 35.16 327 ALA A N 1
ATOM 2598 C CA . ALA A 1 327 ? -7.406 31.328 -7.135 1.00 35.16 327 ALA A CA 1
ATOM 2599 C C . ALA A 1 327 ? -8.377 32.510 -7.314 1.00 35.16 327 ALA A C 1
ATOM 2601 O O . ALA A 1 327 ? -9.509 32.299 -7.729 1.00 35.16 327 ALA A O 1
ATOM 2602 N N . GLU A 1 328 ? -7.936 33.751 -7.080 1.00 34.41 328 GLU A N 1
ATOM 2603 C CA . GLU A 1 328 ? -8.793 34.950 -7.191 1.00 34.41 328 GLU A CA 1
ATOM 2604 C C . GLU A 1 328 ? -9.284 35.244 -8.624 1.00 34.41 328 GLU A C 1
ATOM 2606 O O . GLU A 1 328 ? -10.298 35.903 -8.797 1.00 34.41 328 GLU A O 1
ATOM 2611 N N . ASN A 1 329 ? -8.619 34.724 -9.664 1.00 37.41 329 ASN A N 1
ATOM 2612 C CA . ASN A 1 329 ? -9.006 34.962 -11.067 1.00 37.41 329 ASN A CA 1
ATOM 2613 C C . ASN A 1 329 ? -9.865 33.847 -11.688 1.00 37.41 329 ASN A C 1
ATOM 2615 O O . ASN A 1 329 ? -10.214 33.936 -12.868 1.00 37.41 329 ASN A O 1
ATOM 2619 N N . SER A 1 330 ? -10.174 32.770 -10.960 1.00 35.91 330 SER A N 1
ATOM 2620 C CA . SER A 1 330 ? -11.096 31.751 -11.466 1.00 35.91 330 SER A CA 1
ATOM 2621 C C . SER A 1 330 ? -12.525 32.172 -11.148 1.00 35.91 330 SER A C 1
ATOM 2623 O O . SER A 1 330 ? -12.972 31.994 -10.020 1.00 35.91 330 SER A O 1
ATOM 2625 N N . GLN A 1 331 ? -13.237 32.715 -12.138 1.00 34.12 331 GLN A N 1
ATOM 2626 C CA . GLN A 1 331 ? -14.686 32.915 -12.069 1.00 34.12 331 GLN A CA 1
ATOM 2627 C C . GLN A 1 331 ? -15.365 31.555 -11.842 1.00 34.12 331 GLN A C 1
ATOM 2629 O O . GLN A 1 331 ? -15.566 30.786 -12.781 1.00 34.12 331 GLN A O 1
ATOM 2634 N N . LEU A 1 332 ? -15.659 31.223 -10.589 1.00 37.97 332 LEU A N 1
ATOM 2635 C CA . LEU A 1 332 ? -16.372 30.014 -10.196 1.00 37.97 332 LEU A CA 1
ATOM 2636 C C . LEU A 1 332 ? -17.586 30.446 -9.380 1.00 37.97 332 LEU A C 1
ATOM 2638 O O . LEU A 1 332 ? -17.436 31.102 -8.354 1.00 37.97 332 LEU A O 1
ATOM 2642 N N . THR A 1 333 ? -18.784 30.075 -9.821 1.00 34.94 333 THR A N 1
ATOM 2643 C CA . THR A 1 333 ? -20.006 30.215 -9.025 1.00 34.94 333 THR A CA 1
ATOM 2644 C C . THR A 1 333 ? -20.379 28.852 -8.438 1.00 34.94 333 THR A C 1
ATOM 2646 O O . THR A 1 333 ? -20.271 27.823 -9.109 1.00 34.94 333 THR A O 1
ATOM 2649 N N . GLY A 1 334 ? -20.785 28.834 -7.165 1.00 32.22 334 GLY A N 1
ATOM 2650 C CA . GLY A 1 334 ? -21.071 27.617 -6.390 1.00 32.22 334 GLY A CA 1
ATOM 2651 C C . GLY A 1 334 ? -22.210 26.736 -6.922 1.00 32.22 334 GLY A C 1
ATOM 2652 O O . GLY A 1 334 ? -22.349 25.602 -6.480 1.00 32.22 334 GLY A O 1
ATOM 2653 N N . ASP A 1 335 ? -22.980 27.206 -7.904 1.00 34.41 335 ASP A N 1
ATOM 2654 C CA . ASP A 1 335 ? -24.175 26.516 -8.405 1.00 34.41 335 ASP A CA 1
ATOM 2655 C C . ASP A 1 335 ? -23.878 25.324 -9.337 1.00 34.41 335 ASP A C 1
ATOM 2657 O O . ASP A 1 335 ? -24.766 24.517 -9.609 1.00 34.41 335 ASP A O 1
ATOM 2661 N N . GLN A 1 336 ? -22.645 25.187 -9.844 1.00 36.44 336 GLN A N 1
ATOM 2662 C CA . GLN A 1 336 ? -22.285 24.152 -10.832 1.00 36.44 336 GLN A CA 1
ATOM 2663 C C . GLN A 1 336 ? -21.582 22.920 -10.247 1.00 36.44 336 GLN A C 1
ATOM 2665 O O . GLN A 1 336 ? -21.328 21.953 -10.966 1.00 36.44 336 GLN A O 1
ATOM 2670 N N . LEU A 1 337 ? -21.269 22.926 -8.953 1.00 35.94 337 LEU A N 1
ATOM 2671 C CA . LEU A 1 337 ? -20.591 21.827 -8.277 1.00 35.94 337 LEU A CA 1
ATOM 2672 C C . LEU A 1 337 ? -21.430 21.410 -7.073 1.00 35.94 337 LEU A C 1
ATOM 2674 O O . LEU A 1 337 ? -21.698 22.221 -6.193 1.00 35.94 337 LEU A O 1
ATOM 2678 N N . GLY A 1 338 ? -21.826 20.137 -7.005 1.00 33.16 338 GLY A N 1
ATOM 2679 C CA . GLY A 1 338 ? -22.369 19.587 -5.763 1.00 33.16 338 GLY A CA 1
ATOM 2680 C C . GLY A 1 338 ? -21.385 19.861 -4.620 1.00 33.16 338 GLY A C 1
ATOM 2681 O O . GLY A 1 338 ? -20.184 19.627 -4.783 1.00 33.16 338 GLY A O 1
ATOM 2682 N N . GLY A 1 339 ? -21.886 20.398 -3.501 1.00 30.91 339 GLY A N 1
ATOM 2683 C CA . GLY A 1 339 ? -21.069 21.013 -2.445 1.00 30.91 339 GLY A CA 1
ATOM 2684 C C . GLY A 1 339 ? -19.902 20.153 -1.945 1.00 30.91 339 GLY A C 1
ATOM 2685 O O . GLY A 1 339 ? -18.823 20.681 -1.687 1.00 30.91 339 GLY A O 1
ATOM 2686 N N . ASP A 1 340 ? -20.071 18.831 -1.915 1.00 34.50 340 ASP A N 1
ATOM 2687 C CA . ASP A 1 340 ? -19.046 17.892 -1.448 1.00 34.50 340 ASP A CA 1
ATOM 2688 C C . ASP A 1 340 ? -17.866 17.756 -2.429 1.00 34.50 340 ASP A C 1
ATOM 2690 O O . ASP A 1 340 ? -16.709 17.714 -2.014 1.00 34.50 340 ASP A O 1
ATOM 2694 N N . ALA A 1 341 ? -18.123 17.778 -3.742 1.00 34.50 341 ALA A N 1
ATOM 2695 C CA . ALA A 1 341 ? -17.082 17.652 -4.768 1.00 34.50 341 ALA A CA 1
ATOM 2696 C C . ALA A 1 341 ? -16.233 18.929 -4.894 1.00 34.50 341 ALA A C 1
ATOM 2698 O O . ALA A 1 341 ? -15.022 18.863 -5.123 1.00 34.50 341 ALA A O 1
ATOM 2699 N N . ALA A 1 342 ? -16.854 20.098 -4.707 1.00 34.62 342 ALA A N 1
ATOM 2700 C CA . ALA A 1 342 ? -16.138 21.370 -4.640 1.00 34.62 342 ALA A CA 1
ATOM 2701 C C . ALA A 1 342 ? -15.255 21.450 -3.386 1.00 34.62 342 ALA A C 1
ATOM 2703 O O . ALA A 1 342 ? -14.117 21.920 -3.457 1.00 34.62 342 ALA A O 1
ATOM 2704 N N . PHE A 1 343 ? -15.761 20.950 -2.255 1.00 35.56 343 PHE A N 1
ATOM 2705 C CA . PHE A 1 343 ? -15.034 20.920 -0.992 1.00 35.56 343 PHE A CA 1
ATOM 2706 C C . PHE A 1 343 ? -13.843 19.957 -1.040 1.00 35.56 343 PHE A C 1
ATOM 2708 O O . PHE A 1 343 ? -12.740 20.352 -0.670 1.00 35.56 343 PHE A O 1
ATOM 2715 N N . GLU A 1 344 ? -14.010 18.743 -1.578 1.00 39.25 344 GLU A N 1
ATOM 2716 C CA . GLU A 1 344 ? -12.906 17.790 -1.757 1.00 39.25 344 GLU A CA 1
ATOM 2717 C C . GLU A 1 344 ? -11.820 18.313 -2.705 1.00 39.25 344 GLU A C 1
ATOM 2719 O O . GLU A 1 344 ? -10.628 18.103 -2.462 1.00 39.25 344 GLU A O 1
ATOM 2724 N N . LEU A 1 345 ? -12.203 19.016 -3.775 1.00 38.97 345 LEU A N 1
ATOM 2725 C CA . LEU A 1 345 ? -11.259 19.604 -4.723 1.00 38.97 345 LEU A CA 1
ATOM 2726 C C . LEU A 1 345 ? -10.487 20.769 -4.091 1.00 38.97 345 LEU A C 1
ATOM 2728 O O . LEU A 1 345 ? -9.258 20.802 -4.173 1.00 38.97 345 LEU A O 1
ATOM 2732 N N . ALA A 1 346 ? -11.179 21.686 -3.410 1.00 37.34 346 ALA A N 1
ATOM 2733 C CA . ALA A 1 346 ? -10.556 22.798 -2.696 1.00 37.34 346 ALA A CA 1
ATOM 2734 C C . ALA A 1 346 ? -9.637 22.300 -1.570 1.00 37.34 346 ALA A C 1
ATOM 2736 O O . ALA A 1 346 ? -8.499 22.751 -1.447 1.00 37.34 346 ALA A O 1
ATOM 2737 N N . ASP A 1 347 ? -10.077 21.315 -0.792 1.00 40.28 347 ASP A N 1
ATOM 2738 C CA . ASP A 1 347 ? -9.294 20.700 0.274 1.00 40.28 347 ASP A CA 1
ATOM 2739 C C . ASP A 1 347 ? -8.078 19.932 -0.279 1.00 40.28 347 ASP A C 1
ATOM 2741 O O . ASP A 1 347 ? -6.966 20.068 0.236 1.00 40.28 347 ASP A O 1
ATOM 2745 N N . THR A 1 348 ? -8.223 19.227 -1.404 1.00 40.16 348 THR A N 1
ATOM 2746 C CA . THR A 1 348 ? -7.112 18.548 -2.088 1.00 40.16 348 THR A CA 1
ATOM 2747 C C . THR A 1 348 ? -6.076 19.532 -2.626 1.00 40.16 348 THR A C 1
ATOM 2749 O O . THR A 1 348 ? -4.869 19.296 -2.484 1.00 40.16 348 THR A O 1
ATOM 2752 N N . ILE A 1 349 ? -6.521 20.648 -3.205 1.00 41.16 349 ILE A N 1
ATOM 2753 C CA . ILE A 1 349 ? -5.658 21.738 -3.663 1.00 41.16 349 ILE A CA 1
ATOM 2754 C C . ILE A 1 349 ? -4.920 22.354 -2.464 1.00 41.16 349 ILE A C 1
ATOM 2756 O O . ILE A 1 349 ? -3.690 22.404 -2.451 1.00 41.16 349 ILE A O 1
ATOM 2760 N N . LEU A 1 350 ? -5.635 22.728 -1.402 1.00 39.25 350 LEU A N 1
ATOM 2761 C CA . LEU A 1 350 ? -5.064 23.358 -0.207 1.00 39.25 350 LEU A CA 1
ATOM 2762 C C . LEU A 1 350 ? -4.107 22.427 0.566 1.00 39.25 350 LEU A C 1
ATOM 2764 O O . LEU A 1 350 ? -3.081 22.882 1.081 1.00 39.25 350 LEU A O 1
ATOM 2768 N N . ARG A 1 351 ? -4.379 21.115 0.616 1.00 41.12 351 ARG A N 1
ATOM 2769 C CA . ARG A 1 351 ? -3.531 20.111 1.291 1.00 41.12 351 ARG A CA 1
ATOM 2770 C C . ARG A 1 351 ? -2.279 19.750 0.494 1.00 41.12 351 ARG A C 1
ATOM 2772 O O . ARG A 1 351 ? -1.214 19.585 1.098 1.00 41.12 351 ARG A O 1
ATOM 2779 N N . ASN A 1 352 ? -2.367 19.641 -0.836 1.00 37.28 352 ASN A N 1
ATOM 2780 C CA . ASN A 1 352 ? -1.203 19.363 -1.692 1.00 37.28 352 ASN A CA 1
ATOM 2781 C C . ASN A 1 352 ? -0.212 20.527 -1.732 1.00 37.28 352 ASN A C 1
ATOM 2783 O O . ASN A 1 352 ? 0.975 20.306 -1.984 1.00 37.28 352 ASN A O 1
ATOM 2787 N N . LEU A 1 353 ? -0.675 21.739 -1.421 1.00 36.50 353 LEU A N 1
ATOM 2788 C CA . LEU A 1 353 ? 0.199 22.892 -1.363 1.00 36.50 353 LEU A CA 1
ATOM 2789 C C . LEU A 1 353 ? 1.240 22.796 -0.250 1.00 36.50 353 LEU A C 1
ATOM 2791 O O . LEU A 1 353 ? 2.338 23.272 -0.496 1.00 36.50 353 LEU A O 1
ATOM 2795 N N . ARG A 1 354 ? 0.975 22.158 0.912 1.00 34.28 354 ARG A N 1
ATOM 2796 C CA . ARG A 1 354 ? 1.915 21.990 2.062 1.00 34.28 354 ARG A CA 1
ATOM 2797 C C . ARG A 1 354 ? 2.980 23.095 2.176 1.00 34.28 354 ARG A C 1
ATOM 2799 O O . ARG A 1 354 ? 4.142 22.844 2.505 1.00 34.28 354 ARG A O 1
ATOM 2806 N N . LEU A 1 355 ? 2.583 24.334 1.912 1.00 32.69 355 LEU A N 1
ATOM 2807 C CA . LEU A 1 355 ? 3.521 25.429 1.895 1.00 32.69 355 LEU A CA 1
ATOM 2808 C C . LEU A 1 355 ? 3.887 25.657 3.346 1.00 32.69 355 LEU A C 1
ATOM 2810 O O . LEU A 1 355 ? 3.027 25.671 4.238 1.00 32.69 355 LEU A O 1
ATOM 2814 N N . LYS A 1 356 ? 5.172 25.887 3.595 1.00 30.47 356 LYS A N 1
ATOM 2815 C CA . LYS A 1 356 ? 5.543 26.718 4.729 1.00 30.47 356 LYS A CA 1
ATOM 2816 C C . LYS A 1 356 ? 4.878 28.075 4.494 1.00 30.47 356 LYS A C 1
ATOM 2818 O O . LYS A 1 356 ? 5.481 28.982 3.938 1.00 30.47 356 LYS A O 1
ATOM 2823 N N . ILE A 1 357 ? 3.629 28.213 4.929 1.00 32.41 357 ILE A N 1
ATOM 2824 C CA . ILE A 1 357 ? 3.044 29.510 5.210 1.00 32.41 357 ILE A CA 1
ATOM 2825 C C . ILE A 1 357 ? 3.851 30.024 6.402 1.00 32.41 357 ILE A C 1
ATOM 2827 O O . ILE A 1 357 ? 3.551 29.746 7.564 1.00 32.41 357 ILE A O 1
ATOM 2831 N N . SER A 1 358 ? 4.958 30.692 6.098 1.00 34.84 358 SER A N 1
ATOM 2832 C CA . SER A 1 358 ? 5.646 31.586 7.012 1.00 34.84 358 SER A CA 1
ATOM 2833 C C . SER A 1 358 ? 4.805 32.857 7.111 1.00 34.84 358 SER A C 1
ATOM 2835 O O . SER A 1 358 ? 5.213 33.923 6.665 1.00 34.84 358 SER A O 1
ATOM 2837 N N . THR A 1 359 ? 3.594 32.756 7.653 1.00 36.03 359 THR A N 1
ATOM 2838 C CA . THR A 1 359 ? 2.883 33.945 8.111 1.00 36.03 359 THR A CA 1
ATOM 2839 C C . THR A 1 359 ? 3.054 33.984 9.613 1.00 36.03 359 THR A C 1
ATOM 2841 O O . THR A 1 359 ? 2.430 33.250 10.383 1.00 36.03 359 THR A O 1
ATOM 2844 N N . GLN A 1 360 ? 3.959 34.846 10.055 1.00 32.38 360 GLN A N 1
ATOM 2845 C CA . GLN A 1 360 ? 3.850 35.392 11.394 1.00 32.38 360 GLN A CA 1
ATOM 2846 C C . GLN A 1 360 ? 2.561 36.235 11.433 1.00 32.38 360 GLN A C 1
ATOM 2848 O O . GLN A 1 360 ? 2.607 37.437 11.222 1.00 32.38 360 GLN A O 1
ATOM 2853 N N . GLY A 1 361 ? 1.386 35.614 11.601 1.00 43.94 361 GLY A N 1
ATOM 2854 C CA . GLY A 1 361 ? 0.128 36.357 11.718 1.00 43.94 361 GLY A CA 1
ATOM 2855 C C . GLY A 1 361 ? -1.144 35.577 11.390 1.00 43.94 361 GLY A C 1
ATOM 2856 O O . GLY A 1 361 ? -1.121 34.574 10.676 1.00 43.94 361 GLY A O 1
ATOM 2857 N N . SER A 1 362 ? -2.257 36.058 11.947 1.00 44.25 362 SER A N 1
ATOM 2858 C CA . SER A 1 362 ? -3.623 35.743 11.511 1.00 44.25 362 SER A CA 1
ATOM 2859 C C . SER A 1 362 ? -3.949 36.479 10.211 1.00 44.25 362 SER A C 1
ATOM 2861 O O . SER A 1 362 ? -3.484 37.600 10.025 1.00 44.25 362 SER A O 1
ATOM 2863 N N . GLY A 1 363 ? -4.778 35.888 9.353 1.00 48.69 363 GLY A N 1
ATOM 2864 C CA . GLY A 1 363 ? -5.179 36.493 8.081 1.00 48.69 363 GLY A CA 1
ATOM 2865 C C . GLY A 1 363 ? -6.544 36.005 7.607 1.00 48.69 363 GLY A C 1
ATOM 2866 O O . GLY A 1 363 ? -7.071 35.022 8.130 1.00 48.69 363 GLY A O 1
ATOM 2867 N N . THR A 1 364 ? -7.104 36.706 6.626 1.00 46.69 364 THR A N 1
ATOM 2868 C CA . THR A 1 364 ? -8.343 36.324 5.934 1.00 46.69 364 THR A CA 1
ATOM 2869 C C . THR A 1 364 ? -8.076 36.266 4.436 1.00 46.69 364 THR A C 1
ATOM 2871 O O . THR A 1 364 ? -7.225 37.007 3.945 1.00 46.69 364 THR A O 1
ATOM 2874 N N . VAL A 1 365 ? -8.745 35.347 3.748 1.00 45.09 365 VAL A N 1
ATOM 2875 C CA . VAL A 1 365 ? -8.725 35.201 2.290 1.00 45.09 365 VAL A CA 1
ATOM 2876 C C . VAL A 1 365 ? -10.174 35.144 1.832 1.00 45.09 365 VAL A C 1
ATOM 2878 O O . VAL A 1 365 ? -10.927 34.291 2.304 1.00 45.09 365 VAL A O 1
ATOM 2881 N N . ASP A 1 366 ? -10.544 36.051 0.937 1.00 42.22 366 ASP A N 1
ATOM 2882 C CA . ASP A 1 366 ? -11.855 36.065 0.298 1.00 42.22 366 ASP A CA 1
ATOM 2883 C C . ASP A 1 366 ? -11.748 35.334 -1.037 1.00 42.22 366 ASP A C 1
ATOM 2885 O O . ASP A 1 366 ? -10.915 35.676 -1.871 1.00 42.22 366 ASP A O 1
ATOM 2889 N N . VAL A 1 367 ? -12.559 34.290 -1.215 1.00 45.38 367 VAL A N 1
ATOM 2890 C CA . VAL A 1 367 ? -12.645 33.554 -2.477 1.00 45.38 367 VAL A CA 1
ATOM 2891 C C . VAL A 1 367 ? -13.978 33.906 -3.115 1.00 45.38 367 VAL A C 1
ATOM 2893 O O . VAL A 1 367 ? -15.040 33.557 -2.588 1.00 45.38 367 VAL A O 1
ATOM 2896 N N . GLU A 1 368 ? -13.918 34.632 -4.228 1.00 36.53 368 GLU A N 1
ATOM 2897 C CA . GLU A 1 368 ? -15.099 35.045 -4.983 1.00 36.53 368 GLU A CA 1
ATOM 2898 C C . GLU A 1 368 ? -15.933 33.808 -5.368 1.00 36.53 368 GLU A C 1
ATOM 2900 O O . GLU A 1 368 ? -15.398 32.809 -5.847 1.00 36.53 368 GLU A O 1
ATOM 2905 N N . GLY A 1 369 ? -17.233 33.835 -5.054 1.00 40.34 369 GLY A N 1
ATOM 2906 C CA . GLY A 1 369 ? -18.162 32.719 -5.277 1.00 40.34 369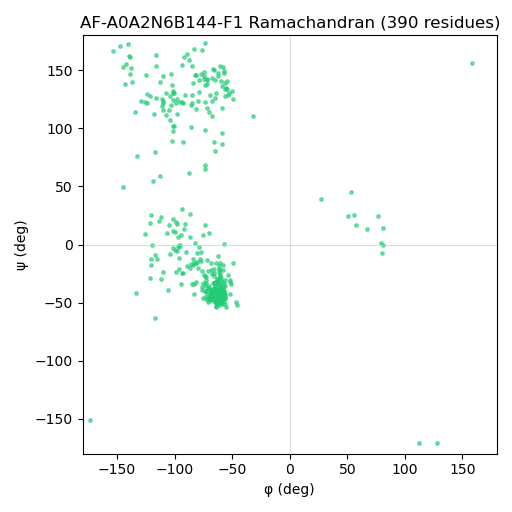 GLY A CA 1
ATOM 2907 C C . GLY A 1 369 ? -18.140 31.584 -4.241 1.00 40.34 369 GLY A C 1
ATOM 2908 O O . GLY A 1 369 ? -19.015 30.722 -4.292 1.00 40.34 369 GLY A O 1
ATOM 2909 N N . PHE A 1 370 ? -17.201 31.585 -3.285 1.00 35.47 370 PHE A N 1
ATOM 2910 C CA . PHE A 1 370 ? -17.090 30.551 -2.242 1.00 35.47 370 PHE A CA 1
ATOM 2911 C C . PHE A 1 370 ? -17.187 31.094 -0.813 1.00 35.47 370 PHE A C 1
ATOM 2913 O O . PHE A 1 370 ? -17.664 30.382 0.059 1.00 35.47 370 PHE A O 1
ATOM 2920 N N . GLY A 1 371 ? -16.785 32.338 -0.545 1.00 46.78 371 GLY A N 1
ATOM 2921 C CA . GLY A 1 371 ? -16.865 32.953 0.785 1.00 46.78 371 GLY A CA 1
ATOM 2922 C C . GLY A 1 371 ? -15.504 33.210 1.433 1.00 46.78 371 GLY A C 1
ATOM 2923 O O . GLY A 1 371 ? -14.448 33.107 0.805 1.00 46.78 371 GLY A O 1
ATOM 2924 N N . ARG A 1 372 ? -15.528 33.592 2.713 1.00 52.22 372 ARG A N 1
ATOM 2925 C CA . ARG A 1 372 ? -14.360 34.078 3.459 1.00 52.22 372 ARG A CA 1
ATOM 2926 C C . ARG A 1 372 ? -13.734 32.970 4.297 1.00 52.22 372 ARG A C 1
ATOM 2928 O O . ARG A 1 372 ? -14.372 32.401 5.183 1.00 52.22 372 ARG A O 1
ATOM 2935 N N . PHE A 1 373 ? -12.440 32.736 4.103 1.00 49.16 373 PHE A N 1
ATOM 2936 C CA . PHE A 1 373 ? -11.636 31.827 4.916 1.00 49.16 373 PHE A CA 1
ATOM 2937 C C . PHE A 1 373 ? -10.762 32.620 5.884 1.00 49.16 373 PHE A C 1
ATOM 2939 O O . PHE A 1 373 ? -9.921 33.426 5.490 1.00 49.16 373 PHE A O 1
ATOM 2946 N N . SER A 1 374 ? -10.943 32.381 7.179 1.00 52.81 374 SER A N 1
ATOM 2947 C CA . SER A 1 374 ? -10.177 33.024 8.245 1.00 52.81 374 SER A CA 1
ATOM 2948 C C . SER A 1 374 ? -9.203 32.043 8.883 1.00 52.81 374 SER A C 1
ATOM 2950 O O . SER A 1 374 ? -9.586 30.955 9.318 1.00 52.81 374 SER A O 1
ATOM 2952 N N . PHE A 1 375 ? -7.943 32.454 9.012 1.00 58.91 375 PHE A N 1
ATOM 2953 C CA . PHE A 1 375 ? -6.879 31.653 9.607 1.00 58.91 375 PHE A CA 1
ATOM 2954 C C . PHE A 1 375 ? -6.453 32.266 10.934 1.00 58.91 375 PHE A C 1
ATOM 2956 O O . PHE A 1 375 ? -5.955 33.396 10.992 1.00 58.91 375 PHE A O 1
ATOM 2963 N N . LYS A 1 376 ? -6.603 31.501 12.020 1.00 47.84 376 LYS A N 1
ATOM 2964 C CA . LYS A 1 376 ? -6.137 31.915 13.346 1.00 47.84 376 LYS A CA 1
ATOM 2965 C C . LYS A 1 376 ? -5.196 30.871 13.928 1.00 47.84 376 LYS A C 1
ATOM 2967 O O . LYS A 1 376 ? -5.512 29.682 13.992 1.00 47.84 376 LYS A O 1
ATOM 2972 N N . ARG A 1 377 ? -4.033 31.333 14.386 1.00 45.50 377 ARG A N 1
ATOM 2973 C CA . ARG A 1 377 ? -3.126 30.540 15.216 1.00 45.50 377 ARG A CA 1
ATOM 2974 C C . ARG A 1 377 ? -3.585 30.697 16.660 1.00 45.50 377 ARG A C 1
ATOM 2976 O O . ARG A 1 377 ? -3.657 31.821 17.157 1.00 45.50 377 ARG A O 1
ATOM 2983 N N . ASN A 1 378 ? -3.948 29.604 17.325 1.00 49.03 378 ASN A N 1
ATOM 2984 C CA . ASN A 1 378 ? -4.187 29.680 18.764 1.00 49.03 378 ASN A CA 1
ATOM 2985 C C . ASN A 1 378 ? -2.843 29.747 19.517 1.00 49.03 378 ASN A C 1
ATOM 2987 O O . ASN A 1 378 ? -1.780 29.506 18.938 1.00 49.03 378 ASN A O 1
ATOM 2991 N N . LYS A 1 379 ? -2.882 30.079 20.813 1.00 44.06 379 LYS A N 1
ATOM 2992 C CA . LYS A 1 379 ? -1.676 30.223 21.653 1.00 44.06 379 LYS A CA 1
ATOM 2993 C C . LYS A 1 379 ? -0.814 28.950 21.718 1.00 44.06 379 LYS A C 1
ATOM 2995 O O . LYS A 1 379 ? 0.367 29.044 22.019 1.00 44.06 379 LYS A O 1
ATOM 3000 N N . ASN A 1 380 ? -1.377 27.796 21.355 1.00 43.78 380 ASN A N 1
ATOM 3001 C CA . ASN A 1 380 ? -0.710 26.494 21.381 1.00 43.78 380 ASN A CA 1
ATOM 3002 C C . ASN A 1 380 ? -0.148 26.092 20.005 1.00 43.78 380 ASN A C 1
ATOM 3004 O O . ASN A 1 380 ? 0.303 24.968 19.818 1.00 43.78 380 ASN A O 1
ATOM 3008 N N . GLY A 1 381 ? -0.196 26.987 19.013 1.00 42.75 381 GLY A N 1
ATOM 3009 C CA . GLY A 1 381 ? 0.335 26.735 17.676 1.00 42.75 381 GLY A CA 1
ATOM 3010 C C . GLY A 1 381 ? -0.579 25.921 16.756 1.00 42.75 381 GLY A C 1
ATOM 3011 O O . GLY A 1 381 ? -0.218 25.744 15.591 1.00 42.75 381 GLY A O 1
ATOM 3012 N N . ALA A 1 382 ? -1.759 25.496 17.219 1.00 35.69 382 ALA A N 1
ATOM 3013 C CA . ALA A 1 382 ? -2.741 24.825 16.375 1.00 35.69 382 ALA A CA 1
ATOM 3014 C C . ALA A 1 382 ? -3.412 25.834 15.431 1.00 35.69 382 ALA A C 1
ATOM 3016 O O . ALA A 1 382 ? -3.738 26.967 15.810 1.00 35.69 382 ALA A O 1
ATOM 3017 N N . ARG A 1 383 ? -3.583 25.417 14.174 1.00 49.12 383 ARG A N 1
ATOM 3018 C CA . ARG A 1 383 ? -4.179 26.221 13.105 1.00 49.12 383 ARG A CA 1
ATOM 3019 C C . ARG A 1 383 ? -5.666 25.907 13.046 1.00 49.12 383 ARG A C 1
ATOM 3021 O O . ARG A 1 383 ? -6.030 24.750 12.867 1.00 49.12 383 ARG A O 1
ATOM 3028 N N . ARG A 1 384 ? -6.511 26.924 13.199 1.00 43.56 384 ARG A N 1
ATOM 3029 C CA . ARG A 1 384 ? -7.957 26.797 12.997 1.00 43.56 384 ARG A CA 1
ATOM 3030 C C . ARG A 1 384 ? -8.325 27.565 11.734 1.00 43.56 384 ARG A C 1
ATOM 3032 O O . ARG A 1 384 ? -7.991 28.748 11.629 1.00 43.56 384 ARG A O 1
ATOM 3039 N N . ILE A 1 385 ? -8.956 26.870 10.794 1.00 45.47 385 ILE A N 1
ATOM 3040 C CA . ILE A 1 385 ? -9.536 27.449 9.583 1.00 45.47 385 ILE A CA 1
ATOM 3041 C C . ILE A 1 385 ? -11.024 27.606 9.873 1.00 45.47 385 ILE A C 1
ATOM 3043 O O . ILE A 1 385 ? -11.680 26.641 10.259 1.00 45.47 385 ILE A O 1
ATOM 3047 N N . LEU A 1 386 ? -11.522 28.832 9.782 1.00 44.41 386 LEU A N 1
ATOM 3048 C CA . LEU A 1 386 ? -12.941 29.136 9.909 1.00 44.41 386 LEU A CA 1
ATOM 3049 C C . LEU A 1 386 ? -13.441 29.575 8.542 1.00 44.41 386 LEU A C 1
ATOM 3051 O O . LEU A 1 386 ? -12.869 30.485 7.944 1.00 44.41 386 LEU A O 1
ATOM 3055 N N . PHE A 1 387 ? -14.481 28.908 8.067 1.00 45.28 387 PHE A N 1
ATOM 3056 C CA . PHE A 1 387 ? -15.155 29.243 6.827 1.00 45.28 387 PHE A CA 1
ATOM 3057 C C . PHE A 1 387 ? -16.433 30.017 7.144 1.00 45.28 387 PHE A C 1
ATOM 3059 O O . PHE A 1 387 ? -17.218 29.607 8.000 1.00 45.28 387 PHE A O 1
ATOM 3066 N N . SER A 1 388 ? -16.613 31.147 6.472 1.00 45.91 388 SER A N 1
ATOM 3067 C CA . SER A 1 388 ? -17.843 31.927 6.484 1.00 45.91 388 SER A CA 1
ATOM 3068 C C . SER A 1 388 ? -18.380 31.949 5.053 1.00 45.91 388 SER A C 1
ATOM 3070 O O . SER A 1 388 ? -17.721 32.546 4.197 1.00 45.91 388 SER A O 1
ATOM 3072 N N . PRO A 1 389 ? -19.524 31.295 4.778 1.00 39.47 389 PRO A N 1
ATOM 3073 C CA . PRO A 1 389 ? -20.163 31.366 3.468 1.00 39.47 389 PRO A CA 1
ATOM 3074 C C . PRO A 1 389 ? -20.403 32.831 3.086 1.00 39.47 389 PRO A C 1
ATOM 3076 O O . PRO A 1 389 ? -20.724 33.642 3.956 1.00 39.47 389 PRO A O 1
ATOM 3079 N N . GLY A 1 390 ? -20.194 33.180 1.817 1.00 43.69 390 GLY A N 1
ATOM 3080 C CA . GLY A 1 390 ? -20.566 34.502 1.311 1.00 43.69 390 GLY A CA 1
ATOM 3081 C C . GLY A 1 390 ? -22.081 34.599 1.144 1.00 43.69 390 GLY A C 1
ATOM 3082 O O . GLY A 1 390 ? -22.705 33.619 0.742 1.00 43.69 390 GLY A O 1
ATOM 3083 N N . ASP A 1 391 ? -22.663 35.759 1.449 1.00 42.22 391 ASP A N 1
ATOM 3084 C CA . ASP A 1 391 ? -24.039 36.055 1.043 1.00 42.22 391 ASP A CA 1
ATOM 3085 C C . ASP A 1 391 ? -24.058 36.185 -0.492 1.00 42.22 391 ASP A C 1
ATOM 3087 O O . ASP A 1 391 ? -23.254 36.936 -1.049 1.00 42.22 391 ASP A O 1
ATOM 3091 N N . HIS A 1 392 ? -24.903 35.380 -1.146 1.00 40.06 392 HIS A N 1
ATOM 3092 C CA . HIS A 1 392 ? -25.005 35.248 -2.606 1.00 40.06 392 HIS A CA 1
ATOM 3093 C C . HIS A 1 392 ? -25.447 36.528 -3.319 1.00 40.06 392 HIS A C 1
ATOM 3095 O O . HIS A 1 392 ? -26.378 37.200 -2.814 1.00 40.06 392 HIS A O 1
#

Sequence (392 aa):
MVHKLLINDVLRDSAVSKEEKYAYFPIGKAANTNIKRWLWEVECARGYETPVPQTYFDVHNYGWINADRETPWIAFSRKSGADFATALASKFKFTVVRNPFLRTLSGYRDKIESAKHPGPATAAKFKLPSYPESFEEFVAMVCDQDDSQSDIHFRSQTYSCLYNFVKFDKIVHIENLSDELGEVSQSCFGSNHAEANSSEAKHATGSSSVFEKYFTPDLIDALKKRFKSDFELLGYSDDPLVQAPVRPVGNSGRYAEIFPDLLALSAGDPSEPAKNIQQWLARTEVDQGAAFGLTKYLEQMTRIWDNTQARNEPSSEITTKDLLAGAENSQLTGDQLGGDAAFELADTILRNLRLKISTQGSGTVDVEGFGRFSFKRNKNGARRILFSPGDH

pLDDT: mean 72.4, std 21.64, range [30.47, 98.31]

Radius of gyration: 22.73 Å; Cα contacts (8 Å, |Δi|>4): 515; chains: 1; bounding box: 50×59×51 Å

Nearest PDB structures (foldseek):
  7onb-assembly1_C  TM=1.950E-01  e=8.791E+00  Homo sapiens

Secondary structure (DSSP, 8-state):
---HHHHHHHHHH-EEBSSSSEEEE--TTTTHHHHHHHHHHHHHHTTSSPPPPSS---TTTTTTT--SSS-SBPP--TT-HHHHHHHHHTSEEEEEE--HHHHHHHHHIIIIIT-SS-SHHHHHHTT-SS--SSHHHHHHHHHHS-TTTS-TTTS-HHHHTTTTTS--SEEEEGGGHHHHHHHHHHHHHSS--GGGGTTS-TTGGGHHHHHHHH--HHHHHHHHHHTHHHHHHTTB-SSTT--SB-SPPP---TTGGGHHHHHHTTTS--HHHHHHHHHHHHHS---HHHHHHHHHHHHHHHHHHHHHHTTT--TT---HHHHHHHHTT----GGGS-HHHHHHHHHHHHHHH------SS-EEEEETTTEEEEEEE-TTS-EEEEEEPPP-

Solvent-accessible surface area (backbone atoms only — not comparable to full-atom values): 22499 Å² total; per-residue (Å²): 130,90,49,67,68,53,55,44,52,41,45,35,61,30,46,32,42,70,86,55,34,37,28,38,39,57,29,52,62,26,58,38,71,58,54,51,48,47,54,48,53,53,38,29,78,71,69,73,36,78,76,80,66,96,59,95,77,64,79,80,47,45,27,64,78,47,80,54,94,88,44,58,38,53,60,39,55,83,60,32,31,47,60,47,42,58,63,50,72,78,29,50,27,31,36,40,42,52,48,67,69,63,22,47,53,49,28,44,45,60,66,51,74,60,36,94,61,70,43,61,70,47,16,53,73,52,55,37,96,54,52,57,93,45,69,67,51,41,50,54,56,56,57,76,44,54,60,92,63,36,31,69,50,74,30,53,56,46,68,54,51,38,35,53,38,42,57,41,75,44,81,32,45,61,88,48,40,58,66,50,38,28,56,49,24,37,71,39,72,73,44,74,59,31,77,79,64,65,88,74,76,83,72,76,88,55,57,66,69,52,42,71,72,73,54,50,73,68,56,49,54,49,49,46,65,64,36,41,64,41,26,70,53,62,9,38,49,87,47,88,87,46,66,56,74,74,46,86,58,67,60,46,25,84,41,34,89,45,37,44,33,62,32,30,51,70,48,58,80,31,65,64,32,42,50,55,45,52,55,50,53,75,74,45,98,58,57,67,68,61,46,50,56,50,52,55,51,41,54,51,53,42,52,55,48,53,58,36,62,77,63,77,50,68,89,87,69,80,53,73,66,66,56,48,66,55,58,68,70,53,93,47,64,61,89,82,44,63,68,67,62,49,48,52,51,53,50,51,54,63,59,66,56,70,64,84,72,83,58,95,68,66,52,75,48,76,39,72,57,65,20,38,40,36,41,41,69,48,101,83,71,50,79,45,80,46,79,44,76,56,87,130

Foldseek 3Di:
DQFLVLLQLQLLQWFQFPPWQAIEQEFAQLCSQLVLLLVQVVCVVVPNADDDDPPDDDSSCCQEPPCDSHGRGHRGDSQCLLVVLVSNPRHQYEYGDFQLVSLLVSLCVVQQVPDPDAWAVSCVVQLFPTRDPASVSSLVRLLPDALVRGGSSSHAPCSNRVQQADQHPDYHYSLCNLPRQQVVCCVIPVGGSSVSSPPPSPPPPCQVVVCVVHDDPVSLVSSCVSHVCCCPQVQHDSPSVGGDRHDDHHSRNNNNQLSSLVSNLSNDQNPVSLVSLLVVLVPDPDDPLVSVLSNVVSLLSNQQVVVCVVVVHPPPDRAPVSSLVVQQPDPDAPPPDDPVSVVVSVVSVVVSCPDPPPDPDWDWRAGPNAAIWTWDQDPVRDIDIDGDGDDD

Mean predicted aligned error: 13.46 Å